Protein AF-0000000081272440 (afdb_homodimer)

Foldseek 3Di:
DPPPPPPPPDPVVVLLVVLVVVVQVLLVLLVEHEPDDDQLHKDAQASCLSVQCLQPPPQSNLLCLLVVRMDGNFPLSNLLSSVLSVSVVVCVVVVVVSVVSNVVRDPNVVSCVVSVDDQDDDDDDPVLQCLQAEVLSDPAFFQDVVHDARNVRNLLRLVQVCVLQPAAAAFEEEEEACFLVSSVQSCCVPHNYAYEYEDQDPNSQVNNCVVQPPTNYHYDNDDLLPDAAAGQEYEYAACQQQQDLVCLLSNLVSVLRRYDQQGKYKYKYKAFADPDDADDPNCCRRPNNNTGHYHPVSNVVSCPLRKDWQDKDKDLLRLLVNLVSSLVSSVVCCVVCCVPQHSSVVSSSNSVSSSSSSCSNSVRMIIMITMIHGPNHDDHNDRDDSDD/DPPPPPPPPPPVVVLLVVLVVVVQVLLVLLVEHEVDDDQLHKDAQASCLSVQCLQPPPQSNLLCLLVVGMDGNFPLSNLLSSVLSVSVVVCVVVVVVSVVSCVVRDPNVVSCVVSVDDQDDDDDDPVLQCLQAEVLSDPAFFQDVVHDARNVRNLLRLVQVCVLQPAAAAFEEEEEACFLVSSVQSCCVPHNYAYEYEDQDPNSQVNNCVVQPPTNYHYYNDDLLPDAAAGQEYEYAACVQQQDLVCLLSNLVSVLRRYDQQGKYKYKYKAFADPDDADDPNCCRRPNPNTGHYHPVSNVVSCPLRKDWQDKDKDLLRLLVNLVSSLVSSVVCCVVCCVPQHSSVVSSSNSVSSSSSSCSNSVRMIIMITMIHGPNHDDHNDRDDSDD

Solvent-accessible surface area (backbone atoms only — not comparable to full-atom values): 40472 Å² total; per-residue (Å²): 135,84,77,76,75,75,77,67,78,56,75,62,57,57,49,32,46,53,29,38,53,51,48,48,56,57,33,48,68,33,76,32,38,79,64,48,87,53,55,45,15,34,38,72,72,40,76,58,51,42,46,38,24,70,67,49,40,60,36,28,47,50,50,37,38,29,71,61,33,37,47,50,81,31,46,29,56,31,34,22,32,46,58,60,48,42,50,66,62,53,48,61,73,38,41,66,59,50,48,52,48,33,57,72,69,37,61,70,79,56,47,57,66,71,65,60,63,85,85,77,84,78,84,77,51,69,67,57,47,50,53,26,38,36,93,57,42,52,94,62,68,28,38,44,83,97,41,92,44,67,55,52,6,37,51,45,33,52,49,49,52,42,55,70,59,61,67,43,67,71,39,37,34,37,28,47,44,31,59,58,31,36,61,52,55,51,41,33,73,77,40,44,28,33,31,39,29,27,29,80,45,68,67,32,46,52,48,28,56,64,75,40,63,91,49,64,59,44,72,40,84,41,60,73,89,72,64,75,59,76,20,47,30,37,39,27,63,62,34,63,32,60,59,28,78,93,35,41,47,60,53,42,50,46,52,52,66,26,39,36,64,76,20,39,34,38,45,30,33,57,27,35,55,51,85,90,66,72,56,55,62,38,46,31,72,74,74,45,65,74,39,33,65,41,31,59,26,54,52,32,56,33,27,39,87,52,36,37,72,48,33,35,46,34,54,21,56,30,36,22,55,37,30,51,48,31,44,52,30,38,62,70,46,35,79,83,45,41,86,80,60,35,69,48,47,54,40,43,52,52,49,50,36,27,40,48,18,4,31,18,64,29,49,56,32,40,27,36,40,33,34,30,29,38,48,79,37,76,81,77,78,73,85,66,69,88,70,132,138,83,80,75,74,74,77,67,80,54,74,64,58,58,50,32,47,51,31,38,52,51,50,48,56,57,33,46,70,34,76,32,38,80,64,46,88,54,53,44,16,35,40,73,72,40,76,60,49,42,46,39,23,69,68,48,40,60,35,29,49,51,50,36,38,29,70,61,32,36,50,52,81,31,46,29,55,31,34,21,32,45,56,60,48,42,50,66,62,53,49,61,73,37,40,67,58,50,47,51,49,34,58,72,69,37,61,71,79,56,47,56,66,71,64,61,62,83,84,79,86,79,84,78,52,69,66,58,48,52,51,26,38,36,94,60,41,53,94,63,69,27,37,46,84,96,40,91,45,67,55,51,6,38,51,46,32,52,50,47,52,41,56,69,61,61,68,44,66,70,38,37,34,36,28,47,44,31,60,58,31,37,62,50,55,50,41,32,72,76,40,44,28,31,31,40,27,27,28,78,45,67,67,32,46,52,49,28,56,65,73,40,62,92,48,63,61,44,73,41,84,41,61,72,88,72,62,75,58,76,19,48,30,38,39,26,63,62,35,63,31,60,59,29,79,93,38,41,49,60,52,41,49,46,52,51,66,26,38,36,66,76,20,39,33,38,43,30,33,56,27,32,57,50,83,89,67,73,56,56,63,38,46,30,73,75,73,44,65,73,40,32,65,43,32,59,27,55,52,33,55,34,27,38,88,53,36,37,74,49,32,36,46,33,54,21,57,31,35,20,55,39,30,50,49,31,45,53,30,38,61,72,46,34,80,83,44,42,85,80,61,36,68,47,47,52,40,43,52,50,50,49,37,27,38,50,19,4,30,18,64,28,49,55,33,40,28,36,39,34,35,32,27,38,49,78,37,77,82,76,77,73,87,67,69,86,71,131

Secondary structure (DSSP, 8-state):
----------HHHHHHHHHHHHHHHHHHTTT--BT-SSTTSBEES-TTHHHHHHHHTHHHHHHHHHTTSEE-TTHHHHHHHHHHTTHHHHHHHTHHHHHHHHHHH--HHHHHHHH----------HHHHHHHS-TT---S----TT--SHHHHHHHHHHHHHHHTT--TT-EEEEET-TTSHHHHHHHHHH--EEEEEES-HHHHHHHHHHTTTSSEEEEES-GGG----EEEEEEES-GGGT-GGGHHHHHHHHHHHEEEEEEEEEEEEEESSSS----HHHHHHT-TT--PPPHHHHHHHHTTT-EEEEEEE-THHHHHHHHHHHHHHHHHHHHHHHHHHHHHHHHHHHHHHHHHHHHHTTSEEEEEEEEE-TT--S---PPPS--/----------HHHHHHHHHHHHHHHHHHTTT--BT-SSTTSBEES-TTHHHHHHHHTHHHHHHHHHTTSEE-TTHHHHHHHHHHTTHHHHHHHTHHHHHHHHHHH--HHHHHHHH----------HHHHHHHS-TT---S----TT--SHHHHHHHHHHHHHHHTT--TT-EEEEET-TTSHHHHHHHHHH--EEEEEES-HHHHHHHHHHTTTSSEEEEES-GGG----EEEEEEES-GGGT-GGGHHHHHHHHHHHEEEEEEEEEEEEEESSSS----HHHHHHT-TT--PPPHHHHHHHHTTT-EEEEEEE-THHHHHHHHHHHHHHHHHHHHHHHHHHHHHHHHHHHHHHHHHHHHHTTSEEEEEEEEE-TT--S---PPPS--

pLDDT: mean 89.46, std 15.67, range [31.3, 98.94]

Nearest PDB structures (foldseek):
  6bqc-assembly1_A-2  TM=9.493E-01  e=2.806E-44  Escherichia coli
  7qos-assembly1_A  TM=8.610E-01  e=1.434E-27  Aquifex aeolicus VF5
  7qos-assembly2_B  TM=8.621E-01  e=1.294E-27  Aquifex aeolicus VF5
  5z9o-assembly2_B  TM=8.531E-01  e=2.401E-27  Lactobacillus acidophilus NCFM
  5z9o-assembly1_A  TM=8.555E-01  e=2.661E-27  Lactobacillus acidophilus NCFM

Structure (mmCIF, N/CA/C/O backbone):
data_AF-0000000081272440-model_v1
#
loop_
_entity.id
_entity.type
_entity.pdbx_description
1 polymer 'Cyclopropane fatty acyl phospholipid synthase'
#
loop_
_atom_site.group_PDB
_atom_site.id
_atom_site.type_symbol
_atom_site.label_atom_id
_atom_site.label_alt_id
_atom_site.label_comp_id
_atom_site.label_asym_id
_atom_site.label_entity_id
_atom_site.label_seq_id
_atom_site.pdbx_PDB_ins_code
_atom_site.Cartn_x
_atom_site.Cartn_y
_atom_site.Cartn_z
_atom_site.occupancy
_atom_site.B_iso_or_equiv
_atom_site.auth_seq_id
_atom_site.auth_comp_id
_atom_site.auth_asym_id
_atom_site.auth_atom_id
_atom_site.pdbx_PDB_model_num
ATOM 1 N N . MET A 1 1 ? 32.25 51.406 54.562 1 31.31 1 MET A N 1
ATOM 2 C CA . MET A 1 1 ? 32.562 50 54.312 1 31.31 1 MET A CA 1
ATOM 3 C C . MET A 1 1 ? 31.469 49.375 53.438 1 31.31 1 MET A C 1
ATOM 5 O O . MET A 1 1 ? 30.328 49.219 53.875 1 31.31 1 MET A O 1
ATOM 9 N N . SER A 1 2 ? 31.469 49.656 52.062 1 32.75 2 SER A N 1
ATOM 10 C CA . SER A 1 2 ? 30.578 49.344 50.969 1 32.75 2 SER A CA 1
ATOM 11 C C . SER A 1 2 ? 30.469 47.844 50.719 1 32.75 2 SER A C 1
ATOM 13 O O . SER A 1 2 ? 31.469 47.188 50.469 1 32.75 2 SER A O 1
ATOM 15 N N . THR A 1 3 ? 29.641 47.125 51.5 1 35.62 3 THR A N 1
ATOM 16 C CA . THR A 1 3 ? 29.375 45.688 51.375 1 35.62 3 THR A CA 1
ATOM 17 C C . THR A 1 3 ? 28.953 45.312 49.969 1 35.62 3 THR A C 1
ATOM 19 O O . THR A 1 3 ? 27.906 45.781 49.5 1 35.62 3 THR A O 1
ATOM 22 N N . THR A 1 4 ? 29.922 45.188 49.062 1 34.41 4 THR A N 1
ATOM 23 C CA . THR A 1 4 ? 29.703 44.625 47.719 1 34.41 4 THR A CA 1
ATOM 24 C C . THR A 1 4 ? 29.016 43.281 47.781 1 34.41 4 THR A C 1
ATOM 26 O O . THR A 1 4 ? 29.594 42.281 48.25 1 34.41 4 THR A O 1
ATOM 29 N N . GLU A 1 5 ? 27.719 43.188 48.125 1 32.12 5 GLU A N 1
ATOM 30 C CA . GLU A 1 5 ? 26.969 41.938 48.031 1 32.12 5 GLU A CA 1
ATOM 31 C C . GLU A 1 5 ? 27.203 41.25 46.719 1 32.12 5 GLU A C 1
ATOM 33 O O . GLU A 1 5 ? 26.984 41.812 45.656 1 32.12 5 GLU A O 1
ATOM 38 N N . SER A 1 6 ? 28.234 40.406 46.656 1 36 6 SER A N 1
ATOM 39 C CA . SER A 1 6 ? 28.5 39.5 45.531 1 36 6 SER A CA 1
ATOM 40 C C . SER A 1 6 ? 27.219 38.812 45.062 1 36 6 SER A C 1
ATOM 42 O O . SER A 1 6 ? 26.531 38.188 45.875 1 36 6 SER A O 1
ATOM 44 N N . LEU A 1 7 ? 26.578 39.312 44.094 1 37.25 7 LEU A N 1
ATOM 45 C CA . LEU A 1 7 ? 25.484 38.688 43.375 1 37.25 7 LEU A CA 1
ATOM 46 C C . LEU A 1 7 ? 25.812 37.219 43.031 1 37.25 7 LEU A C 1
ATOM 48 O O . LEU A 1 7 ? 26.656 36.969 42.188 1 37.25 7 LEU A O 1
ATOM 52 N N . VAL A 1 8 ? 25.781 36.312 43.906 1 37.97 8 VAL A N 1
ATOM 53 C CA . VAL A 1 8 ? 25.797 34.875 43.656 1 37.97 8 VAL A CA 1
ATOM 54 C C . VAL A 1 8 ? 24.828 34.562 42.5 1 37.97 8 VAL A C 1
ATOM 56 O O . VAL A 1 8 ? 23.625 34.844 42.625 1 37.97 8 VAL A O 1
ATOM 59 N N . PRO A 1 9 ? 25.344 34.469 41.312 1 39.69 9 PRO A N 1
ATOM 60 C CA . PRO A 1 9 ? 24.391 34.062 40.281 1 39.69 9 PRO A CA 1
ATOM 61 C C . PRO A 1 9 ? 23.484 32.938 40.688 1 39.69 9 PRO A C 1
ATOM 63 O O . PRO A 1 9 ? 23.938 31.984 41.344 1 39.69 9 PRO A O 1
ATOM 66 N N . SER A 1 10 ? 22.234 33.062 40.906 1 41.53 10 SER A N 1
ATOM 67 C CA . SER A 1 10 ? 21.234 32.156 41.438 1 41.53 10 SER A CA 1
ATOM 68 C C . SER A 1 10 ? 21.297 30.812 40.688 1 41.53 10 SER A C 1
ATOM 70 O O . SER A 1 10 ? 21.75 30.766 39.531 1 41.53 10 SER A O 1
ATOM 72 N N . GLN A 1 11 ? 21.234 29.578 41.375 1 46.31 11 GLN A N 1
ATOM 73 C CA . GLN A 1 11 ? 21.094 28.188 40.969 1 46.31 11 GLN A CA 1
ATOM 74 C C . GLN A 1 11 ? 20.266 28.078 39.688 1 46.31 11 GLN A C 1
ATOM 76 O O . GLN A 1 11 ? 20.453 27.141 38.875 1 46.31 11 GLN A O 1
ATOM 81 N N . GLY A 1 12 ? 19.391 29.016 39.5 1 46.28 12 GLY A N 1
ATOM 82 C CA . GLY A 1 12 ? 18.562 29.031 38.312 1 46.28 12 GLY A CA 1
ATOM 83 C C . GLY A 1 12 ? 19.344 29.281 37.031 1 46.28 12 GLY A C 1
ATOM 84 O O . GLY A 1 12 ? 19.078 28.656 36 1 46.28 12 GLY A O 1
ATOM 85 N N . SER A 1 13 ? 20.328 30.156 37.125 1 53.97 13 SER A N 1
ATOM 86 C CA . SER A 1 13 ? 21.109 30.547 35.969 1 53.97 13 SER A CA 1
ATOM 87 C C . SER A 1 13 ? 21.969 29.391 35.438 1 53.97 13 SER A C 1
ATOM 89 O O . SER A 1 13 ? 22.062 29.172 34.25 1 53.97 13 SER A O 1
ATOM 91 N N . HIS A 1 14 ? 22.453 28.625 36.406 1 54.94 14 HIS A N 1
ATOM 92 C CA . HIS A 1 14 ? 23.312 27.516 36.031 1 54.94 14 HIS A CA 1
ATOM 93 C C . HIS A 1 14 ? 22.516 26.391 35.375 1 54.94 14 HIS A C 1
ATOM 95 O O . HIS A 1 14 ? 22.984 25.75 34.438 1 54.94 14 HIS A O 1
ATOM 101 N N . ARG A 1 15 ? 21.328 26.281 35.906 1 59.75 15 ARG A N 1
ATOM 102 C CA . ARG A 1 15 ? 20.422 25.266 35.375 1 59.75 15 ARG A CA 1
ATOM 103 C C . ARG A 1 15 ? 20 25.594 33.938 1 59.75 15 ARG A C 1
ATOM 105 O O . ARG A 1 15 ? 20 24.719 33.094 1 59.75 15 ARG A O 1
ATOM 112 N N . ASP A 1 16 ? 19.812 26.75 33.812 1 68.75 16 ASP A N 1
ATOM 113 C CA . ASP A 1 16 ? 19.406 27.203 32.5 1 68.75 16 ASP A CA 1
ATOM 114 C C . ASP A 1 16 ? 20.547 27.078 31.484 1 68.75 16 ASP A C 1
ATOM 116 O O . ASP A 1 16 ? 20.312 26.734 30.328 1 68.75 16 ASP A O 1
ATOM 120 N N . ASP A 1 17 ? 21.672 27.156 32.094 1 77.81 17 ASP A N 1
ATOM 121 C CA . ASP A 1 17 ? 22.828 27.062 31.234 1 77.81 17 ASP A CA 1
ATOM 122 C C . ASP A 1 17 ? 23.078 25.625 30.781 1 77.81 17 ASP A C 1
ATOM 124 O O . ASP A 1 17 ? 23.422 25.391 29.625 1 77.81 17 ASP A O 1
ATOM 128 N N . SER A 1 18 ? 22.844 24.766 31.672 1 82.44 18 SER A N 1
ATOM 129 C CA . SER A 1 18 ? 23.062 23.359 31.328 1 82.44 18 SER A CA 1
ATOM 130 C C . SER A 1 18 ? 22.016 22.859 30.328 1 82.44 18 SER A C 1
ATOM 132 O O . SER A 1 18 ? 22.344 22.156 29.391 1 82.44 18 SER A O 1
ATOM 134 N N . ALA A 1 19 ? 20.812 23.312 30.609 1 86.5 19 ALA A N 1
ATOM 135 C CA . ALA A 1 19 ? 19.75 22.938 29.703 1 86.5 19 ALA A CA 1
ATOM 136 C C . ALA A 1 19 ? 20 23.5 28.297 1 86.5 19 ALA A C 1
ATOM 138 O O . ALA A 1 19 ? 19.828 22.797 27.297 1 86.5 19 ALA A O 1
ATOM 139 N N . ARG A 1 20 ? 20.422 24.688 28.297 1 90.5 20 ARG A N 1
ATOM 140 C CA . ARG A 1 20 ? 20.688 25.344 27.031 1 90.5 20 ARG A CA 1
ATOM 141 C C . ARG A 1 20 ? 21.812 24.641 26.266 1 90.5 20 ARG A C 1
ATOM 143 O O . ARG A 1 20 ? 21.703 24.406 25.062 1 90.5 20 ARG A O 1
ATOM 150 N N . ARG A 1 21 ? 22.844 24.281 26.922 1 90.38 21 ARG A N 1
ATOM 151 C CA . ARG A 1 21 ? 23.969 23.594 26.281 1 90.38 21 ARG A CA 1
ATOM 152 C C . ARG A 1 21 ? 23.531 22.266 25.703 1 90.38 21 ARG A C 1
ATOM 154 O O . ARG A 1 21 ? 23.938 21.906 24.594 1 90.38 21 ARG A O 1
ATOM 161 N N . TYR A 1 22 ? 22.812 21.672 26.422 1 88.25 22 TYR A N 1
ATOM 162 C CA . TYR A 1 22 ? 22.344 20.375 25.953 1 88.25 22 TYR A CA 1
ATOM 163 C C . TYR A 1 22 ? 21.469 20.531 24.703 1 88.25 22 TYR A C 1
ATOM 165 O O . TYR A 1 22 ? 21.672 19.812 23.719 1 88.25 22 TYR A O 1
ATOM 173 N N . ILE A 1 23 ? 20.547 21.391 24.766 1 91.62 23 ILE A N 1
ATOM 174 C CA . ILE A 1 23 ? 19.641 21.609 23.641 1 91.62 23 ILE A CA 1
ATOM 175 C C . ILE A 1 23 ? 20.438 22.078 22.422 1 91.62 23 ILE A C 1
ATOM 177 O O . ILE A 1 23 ? 20.156 21.656 21.297 1 91.62 23 ILE A O 1
ATOM 181 N N . GLU A 1 24 ? 21.359 22.922 22.656 1 93.88 24 GLU A N 1
ATOM 182 C CA . GLU A 1 24 ? 22.203 23.406 21.562 1 93.88 24 GLU A CA 1
ATOM 183 C C . GLU A 1 24 ? 22.938 22.266 20.891 1 93.88 24 GLU A C 1
ATOM 185 O O . GLU A 1 24 ? 23.094 22.25 19.656 1 93.88 24 GLU A O 1
ATOM 190 N N . GLN A 1 25 ? 23.375 21.344 21.656 1 90.88 25 GLN A N 1
ATOM 191 C CA . GLN A 1 25 ? 24.062 20.172 21.094 1 90.88 25 GLN A CA 1
ATOM 192 C C . GLN A 1 25 ? 23.125 19.328 20.25 1 90.88 25 GLN A C 1
ATOM 194 O O . GLN A 1 25 ? 23.5 18.844 19.172 1 90.88 25 GLN A O 1
ATOM 199 N N . LEU A 1 26 ? 22.016 19.203 20.688 1 91.25 26 LEU A N 1
ATOM 200 C CA . LEU A 1 26 ? 21.016 18.469 19.922 1 91.25 26 LEU A CA 1
ATOM 201 C C . LEU A 1 26 ? 20.656 19.188 18.625 1 91.25 26 LEU A C 1
ATOM 203 O O . LEU A 1 26 ? 20.609 18.562 17.562 1 91.25 26 LEU A O 1
ATOM 207 N N . LEU A 1 27 ? 20.422 20.469 18.766 1 95.25 27 LEU A N 1
ATOM 208 C CA . LEU A 1 27 ? 20.047 21.266 17.609 1 95.25 27 LEU A CA 1
ATOM 209 C C . LEU A 1 27 ? 21.141 21.281 16.547 1 95.25 27 LEU A C 1
ATOM 211 O O . LEU A 1 27 ? 20.875 21.328 15.352 1 95.25 27 LEU A O 1
ATOM 215 N N . ALA A 1 28 ? 22.375 21.188 17 1 95 28 ALA A N 1
ATOM 216 C CA . ALA A 1 28 ? 23.516 21.219 16.094 1 95 28 ALA A CA 1
ATOM 217 C C . ALA A 1 28 ? 23.484 20.016 15.148 1 95 28 ALA A C 1
ATOM 219 O O . ALA A 1 28 ? 23.922 20.109 14 1 95 28 ALA A O 1
ATOM 220 N N . GLN A 1 29 ? 22.969 19 15.602 1 93.38 29 GLN A N 1
ATOM 221 C CA . GLN A 1 29 ? 22.844 17.797 14.781 1 93.38 29 GLN A CA 1
ATOM 222 C C . GLN A 1 29 ? 21.875 18 13.625 1 93.38 29 GLN A C 1
ATOM 224 O O . GLN A 1 29 ? 21.922 17.281 12.625 1 93.38 29 GLN A O 1
ATOM 229 N N . ALA A 1 30 ? 21.016 18.969 13.758 1 95.94 30 ALA A N 1
ATOM 230 C CA . ALA A 1 30 ? 20.016 19.281 12.742 1 95.94 30 ALA A CA 1
ATOM 231 C C . ALA A 1 30 ? 20.375 20.562 11.984 1 95.94 30 ALA A C 1
ATOM 233 O O . ALA A 1 30 ? 19.562 21.109 11.258 1 95.94 30 ALA A O 1
ATOM 234 N N . ASP A 1 31 ? 21.594 21.016 12.219 1 96.81 31 ASP A N 1
ATOM 235 C CA . ASP A 1 31 ? 22.062 22.266 11.609 1 96.81 31 ASP A CA 1
ATOM 236 C C . ASP A 1 31 ? 21.156 23.438 11.984 1 96.81 31 ASP A C 1
ATOM 238 O O . ASP A 1 31 ? 20.781 24.219 11.117 1 96.81 31 ASP A O 1
ATOM 242 N N . VAL A 1 32 ? 20.75 23.516 13.227 1 98 32 VAL A N 1
ATOM 243 C CA . VAL A 1 32 ? 19.969 24.609 13.789 1 98 32 VAL A CA 1
ATOM 244 C C . VAL A 1 32 ? 20.75 25.266 14.922 1 98 32 VAL A C 1
ATOM 246 O O . VAL A 1 32 ? 21.422 24.594 15.711 1 98 32 VAL A O 1
ATOM 249 N N . ARG A 1 33 ? 20.672 26.578 15.008 1 97.75 33 ARG A N 1
ATOM 250 C CA . ARG A 1 33 ? 21.375 27.312 16.047 1 97.75 33 ARG A CA 1
ATOM 251 C C . ARG A 1 33 ? 20.406 28.203 16.828 1 97.75 33 ARG A C 1
ATOM 253 O O . ARG A 1 33 ? 19.469 28.766 16.266 1 97.75 33 ARG A O 1
ATOM 260 N N . ILE A 1 34 ? 20.672 28.328 18.094 1 97.12 34 ILE A N 1
ATOM 261 C CA . ILE A 1 34 ? 20 29.344 18.906 1 97.12 34 ILE A CA 1
ATOM 262 C C . ILE A 1 34 ? 20.656 30.719 18.672 1 97.12 34 ILE A C 1
ATOM 264 O O . ILE A 1 34 ? 21.875 30.859 18.781 1 97.12 34 ILE A O 1
ATOM 268 N N . ASP A 1 35 ? 19.859 31.625 18.25 1 97.12 35 ASP A N 1
ATOM 269 C CA . ASP A 1 35 ? 20.25 33 18 1 97.12 35 ASP A CA 1
ATOM 270 C C . ASP A 1 35 ? 21.203 33.094 16.797 1 97.12 35 ASP A C 1
ATOM 272 O O . ASP A 1 35 ? 22.156 33.875 16.812 1 97.12 35 ASP A O 1
ATOM 276 N N . GLY A 1 36 ? 20.906 32.125 15.938 1 96.44 36 GLY A N 1
ATOM 277 C CA . GLY A 1 36 ? 21.578 32.219 14.648 1 96.44 36 GLY A CA 1
ATOM 278 C C . GLY A 1 36 ? 20.922 33.188 13.695 1 96.44 36 GLY A C 1
ATOM 279 O O . GLY A 1 36 ? 19.938 33.844 14.047 1 96.44 36 GLY A O 1
ATOM 280 N N . THR A 1 37 ? 21.469 33.25 12.43 1 96.88 37 THR A N 1
ATOM 281 C CA . THR A 1 37 ? 21.016 34.281 11.5 1 96.88 37 THR A CA 1
ATOM 282 C C . THR A 1 37 ? 20.266 33.625 10.328 1 96.88 37 THR A C 1
ATOM 284 O O . THR A 1 37 ? 19.688 34.344 9.508 1 96.88 37 THR A O 1
ATOM 287 N N . ARG A 1 38 ? 20.281 32.312 10.258 1 97.06 38 ARG A N 1
ATOM 288 C CA . ARG A 1 38 ? 19.594 31.641 9.156 1 97.06 38 ARG A CA 1
ATOM 289 C C . ARG A 1 38 ? 18.094 31.578 9.406 1 97.06 38 ARG A C 1
ATOM 291 O O . ARG A 1 38 ? 17.641 31.594 10.555 1 97.06 38 ARG A O 1
ATOM 298 N N . PRO A 1 39 ? 17.281 31.438 8.383 1 97.88 39 PRO A N 1
ATOM 299 C CA . PRO A 1 39 ? 15.82 31.516 8.516 1 97.88 39 PRO A CA 1
ATOM 300 C C . PRO A 1 39 ? 15.242 30.406 9.398 1 97.88 39 PRO A C 1
ATOM 302 O O . PRO A 1 39 ? 14.148 30.562 9.945 1 97.88 39 PRO A O 1
ATOM 305 N N . TRP A 1 40 ? 15.945 29.312 9.508 1 98.31 40 TRP A N 1
ATOM 306 C CA . TRP A 1 40 ? 15.438 28.203 10.305 1 98.31 40 TRP A CA 1
ATOM 307 C C . TRP A 1 40 ? 16.078 28.172 11.688 1 98.31 40 TRP A C 1
ATOM 309 O O . TRP A 1 40 ? 15.852 27.25 12.469 1 98.31 40 TRP A O 1
ATOM 319 N N . ASP A 1 41 ? 16.891 29.125 12.023 1 98.44 41 ASP A N 1
ATOM 320 C CA . ASP A 1 41 ? 17.469 29.234 13.359 1 98.44 41 ASP A CA 1
ATOM 321 C C . ASP A 1 41 ? 16.469 29.812 14.352 1 98.44 41 ASP A C 1
ATOM 323 O O . ASP A 1 41 ? 15.5 30.469 13.953 1 98.44 41 ASP A O 1
ATOM 327 N N . ILE A 1 42 ? 16.75 29.547 15.641 1 98.31 42 ILE A N 1
ATOM 328 C CA . ILE A 1 42 ? 15.844 29.938 16.719 1 98.31 42 ILE A CA 1
ATOM 329 C C . ILE A 1 42 ? 16.344 31.219 17.359 1 98.31 42 ILE A C 1
ATOM 331 O O . ILE A 1 42 ? 17.547 31.359 17.641 1 98.31 42 ILE A O 1
ATOM 335 N N . ARG A 1 43 ? 15.469 32.156 17.484 1 98.38 43 ARG A N 1
ATOM 336 C CA . ARG A 1 43 ? 15.742 33.344 18.297 1 98.38 43 ARG A CA 1
ATOM 337 C C . ARG A 1 43 ? 15.109 33.219 19.688 1 98.38 43 ARG A C 1
ATOM 339 O O . ARG A 1 43 ? 13.883 33.25 19.812 1 98.38 43 ARG A O 1
ATOM 346 N N . LEU A 1 44 ? 15.891 33.156 20.656 1 97.25 44 LEU A N 1
ATOM 347 C CA . LEU A 1 44 ? 15.438 32.906 22.031 1 97.25 44 LEU A CA 1
ATOM 348 C C . LEU A 1 44 ? 15.195 34.25 22.75 1 97.25 44 LEU A C 1
ATOM 350 O O . LEU A 1 44 ? 16.078 35.094 22.797 1 97.25 44 LEU A O 1
ATOM 354 N N . HIS A 1 45 ? 14.086 34.406 23.312 1 97.75 45 HIS A N 1
ATOM 355 C CA . HIS A 1 45 ? 13.75 35.625 24.062 1 97.75 45 HIS A CA 1
ATOM 356 C C . HIS A 1 45 ? 13.703 35.344 25.547 1 97.75 45 HIS A C 1
ATOM 358 O O . HIS A 1 45 ? 13.914 36.25 26.359 1 97.75 45 HIS A O 1
ATOM 364 N N . ASP A 1 46 ? 13.336 34.094 25.922 1 95.38 46 ASP A N 1
ATOM 365 C CA . ASP A 1 46 ? 13.289 33.656 27.312 1 95.38 46 ASP A CA 1
ATOM 366 C C . ASP A 1 46 ? 14.297 32.531 27.547 1 95.38 46 ASP A C 1
ATOM 368 O O . ASP A 1 46 ? 14.156 31.438 27 1 95.38 46 ASP A O 1
ATOM 372 N N . PRO A 1 47 ? 15.25 32.75 28.406 1 93.88 47 PRO A N 1
ATOM 373 C CA . PRO A 1 47 ? 16.297 31.766 28.625 1 93.88 47 PRO A CA 1
ATOM 374 C C . PRO A 1 47 ? 15.781 30.484 29.266 1 93.88 47 PRO A C 1
ATOM 376 O O . PRO A 1 47 ? 16.5 29.469 29.297 1 93.88 47 PRO A O 1
ATOM 379 N N . GLY A 1 48 ? 14.57 30.438 29.719 1 91.69 48 GLY A N 1
ATOM 380 C CA . GLY A 1 48 ? 14 29.266 30.359 1 91.69 48 GLY A CA 1
ATOM 381 C C . GLY A 1 48 ? 13.445 28.266 29.375 1 91.69 48 GLY A C 1
ATOM 382 O O . GLY A 1 48 ? 13.078 27.141 29.75 1 91.69 48 GLY A O 1
ATOM 383 N N . VAL A 1 49 ? 13.398 28.578 28.047 1 94.62 49 VAL A N 1
ATOM 384 C CA . VAL A 1 49 ? 12.75 27.75 27.031 1 94.62 49 VAL A CA 1
ATOM 385 C C . VAL A 1 49 ? 13.453 26.406 26.938 1 94.62 49 VAL A C 1
ATOM 387 O O . VAL A 1 49 ? 12.805 25.359 26.938 1 94.62 49 VAL A O 1
ATOM 390 N N . PRO A 1 50 ? 14.773 26.328 26.953 1 93 50 PRO A N 1
ATOM 391 C CA . PRO A 1 50 ? 15.43 25.031 26.859 1 93 50 PRO A CA 1
ATOM 392 C C . PRO A 1 50 ? 15.023 24.094 28 1 93 50 PRO A C 1
ATOM 394 O O . PRO A 1 50 ? 14.758 22.906 27.75 1 93 50 PRO A O 1
ATOM 397 N N . ALA A 1 51 ? 14.992 24.625 29.156 1 88.31 51 ALA A N 1
ATOM 398 C CA . ALA A 1 51 ? 14.57 23.812 30.297 1 88.31 51 ALA A CA 1
ATOM 399 C C . ALA A 1 51 ? 13.125 23.344 30.125 1 88.31 51 ALA A C 1
ATOM 401 O O . ALA A 1 51 ? 12.797 22.203 30.469 1 88.31 51 ALA A O 1
ATOM 402 N N . ARG A 1 52 ? 12.297 24.172 29.656 1 89.44 52 ARG A N 1
ATOM 403 C CA . ARG A 1 52 ? 10.898 23.844 29.406 1 89.44 52 ARG A CA 1
ATOM 404 C C . ARG A 1 52 ? 10.773 22.734 28.375 1 89.44 52 ARG A C 1
ATOM 406 O O . ARG A 1 52 ? 9.984 21.812 28.547 1 89.44 52 ARG A O 1
ATOM 413 N N . VAL A 1 53 ? 11.516 22.828 27.344 1 91.88 53 VAL A N 1
ATOM 414 C CA . VAL A 1 53 ? 11.5 21.844 26.281 1 91.88 53 VAL A CA 1
ATOM 415 C C . VAL A 1 53 ? 12 20.5 26.797 1 91.88 53 VAL A C 1
ATOM 417 O O . VAL A 1 53 ? 11.445 19.453 26.469 1 91.88 53 VAL A O 1
ATOM 420 N N . LEU A 1 54 ? 13.016 20.516 27.547 1 87.31 54 LEU A N 1
ATOM 421 C CA . LEU A 1 54 ? 13.539 19.281 28.125 1 87.31 54 LEU A CA 1
ATOM 422 C C . LEU A 1 54 ? 12.508 18.625 29.031 1 87.31 54 LEU A C 1
ATOM 424 O O . LEU A 1 54 ? 12.43 17.391 29.109 1 87.31 54 LEU A O 1
ATOM 428 N N . ALA A 1 55 ? 11.75 19.438 29.672 1 84.25 55 ALA A N 1
ATOM 429 C CA . ALA A 1 55 ? 10.773 18.938 30.641 1 84.25 55 ALA A CA 1
ATOM 430 C C . ALA A 1 55 ? 9.516 18.438 29.953 1 84.25 55 ALA A C 1
ATOM 432 O O . ALA A 1 55 ? 8.961 17.406 30.344 1 84.25 55 ALA A O 1
ATOM 433 N N . LEU A 1 56 ? 9.102 19.141 28.906 1 87.88 56 LEU A N 1
ATOM 434 C CA . LEU A 1 56 ? 7.758 18.891 28.391 1 87.88 56 LEU A CA 1
ATOM 435 C C . LEU A 1 56 ? 7.809 18.438 26.938 1 87.88 56 LEU A C 1
ATOM 437 O O . LEU A 1 56 ? 6.773 18.109 26.344 1 87.88 56 LEU A O 1
ATOM 441 N N . GLY A 1 57 ? 8.938 18.484 26.359 1 88.81 57 GLY A N 1
ATOM 442 C CA . GLY A 1 57 ? 9.062 18.047 24.984 1 88.81 57 GLY A CA 1
ATOM 443 C C . GLY A 1 57 ? 8.391 18.984 23.984 1 88.81 57 GLY A C 1
ATOM 444 O O . GLY A 1 57 ? 8.609 20.188 24.031 1 88.81 57 GLY A O 1
ATOM 445 N N . SER A 1 58 ? 7.621 18.391 23.125 1 91.38 58 SER A N 1
ATOM 446 C CA . SER A 1 58 ? 6.953 19.156 22.078 1 91.38 58 SER A CA 1
ATOM 447 C C . SER A 1 58 ? 5.934 20.125 22.672 1 91.38 58 SER A C 1
ATOM 449 O O . SER A 1 58 ? 5.719 21.219 22.141 1 91.38 58 SER A O 1
ATOM 451 N N . LEU A 1 59 ? 5.297 19.703 23.734 1 92.75 59 LEU A N 1
ATOM 452 C CA . LEU A 1 59 ? 4.34 20.578 24.406 1 92.75 59 LEU A CA 1
ATOM 453 C C . LEU A 1 59 ? 5.02 21.859 24.875 1 92.75 59 LEU A C 1
ATOM 455 O O . LEU A 1 59 ? 4.496 22.953 24.672 1 92.75 59 LEU A O 1
ATOM 459 N N . GLY A 1 60 ? 6.188 21.688 25.484 1 93.44 60 GLY A N 1
ATOM 460 C CA . GLY A 1 60 ? 6.941 22.844 25.953 1 93.44 60 GLY A CA 1
ATOM 461 C C . GLY A 1 60 ? 7.41 23.734 24.828 1 93.44 60 GLY A C 1
ATOM 462 O O . GLY A 1 60 ? 7.348 24.969 24.938 1 93.44 60 GLY A O 1
ATOM 463 N N . LEU A 1 61 ? 7.859 23.125 23.781 1 95.62 61 LEU A N 1
ATOM 464 C CA . LEU A 1 61 ? 8.344 23.875 22.625 1 95.62 61 LEU A CA 1
ATOM 465 C C . LEU A 1 61 ? 7.215 24.703 22 1 95.62 61 LEU A C 1
ATOM 467 O O . LEU A 1 61 ? 7.371 25.891 21.75 1 95.62 61 LEU A O 1
ATOM 471 N N . GLY A 1 62 ? 6.094 24.062 21.781 1 97.56 62 GLY A N 1
ATOM 472 C CA . GLY A 1 62 ? 4.953 24.719 21.156 1 97.56 62 GLY A CA 1
ATOM 473 C C . GLY A 1 62 ? 4.363 25.828 22.031 1 97.56 62 GLY A C 1
ATOM 474 O O . GLY A 1 62 ? 4.102 26.922 21.547 1 97.56 62 GLY A O 1
ATOM 475 N N . GLU A 1 63 ? 4.223 25.547 23.297 1 96.19 63 GLU A N 1
ATOM 476 C CA . GLU A 1 63 ? 3.641 26.547 24.203 1 96.19 63 GLU A CA 1
ATOM 477 C C . GLU A 1 63 ? 4.57 27.734 24.375 1 96.19 63 GLU A C 1
ATOM 479 O O . GLU A 1 63 ? 4.117 28.875 24.453 1 96.19 63 GLU A O 1
ATOM 484 N N . ALA A 1 64 ? 5.836 27.422 24.453 1 97.44 64 ALA A N 1
ATOM 485 C CA . ALA A 1 64 ? 6.785 28.531 24.562 1 97.44 64 ALA A CA 1
ATOM 486 C C . ALA A 1 64 ? 6.719 29.438 23.328 1 97.44 64 ALA A C 1
ATOM 488 O O . ALA A 1 64 ? 6.832 30.656 23.453 1 97.44 64 ALA A O 1
ATOM 489 N N . TYR A 1 65 ? 6.566 28.875 22.172 1 98.25 65 TYR A N 1
ATOM 490 C CA . TYR A 1 65 ? 6.395 29.672 20.953 1 98.25 65 TYR A CA 1
ATOM 491 C C . TYR A 1 65 ? 5.125 30.5 21.016 1 98.25 65 TYR A C 1
ATOM 493 O O . TYR A 1 65 ? 5.141 31.703 20.703 1 98.25 65 TYR A O 1
ATOM 501 N N . MET A 1 66 ? 4.07 29.875 21.422 1 97.81 66 MET A N 1
ATOM 502 C CA . MET A 1 66 ? 2.781 30.547 21.531 1 97.81 66 MET A CA 1
ATOM 503 C C . MET A 1 66 ? 2.869 31.75 22.469 1 97.81 66 MET A C 1
ATOM 505 O O . MET A 1 66 ? 2.225 32.781 22.25 1 97.81 66 MET A O 1
ATOM 509 N N . ASP A 1 67 ? 3.719 31.641 23.469 1 96.69 67 ASP A N 1
ATOM 510 C CA . ASP A 1 67 ? 3.863 32.656 24.5 1 96.69 67 ASP A CA 1
ATOM 511 C C . ASP A 1 67 ? 4.84 33.75 24.062 1 96.69 67 ASP A C 1
ATOM 513 O O . ASP A 1 67 ? 5.051 34.719 24.781 1 96.69 67 ASP A O 1
ATOM 517 N N . GLY A 1 68 ? 5.438 33.594 22.969 1 97.69 68 GLY A N 1
ATOM 518 C CA . GLY A 1 68 ? 6.344 34.594 22.453 1 97.69 68 GLY A CA 1
ATOM 519 C C . GLY A 1 68 ? 7.75 34.469 23.016 1 97.69 68 GLY A C 1
ATOM 520 O O . GLY A 1 68 ? 8.531 35.438 22.953 1 97.69 68 GLY A O 1
ATOM 521 N N . HIS A 1 69 ? 8.047 33.312 23.531 1 97.94 69 HIS A N 1
ATOM 522 C CA . HIS A 1 69 ? 9.328 33.156 24.219 1 97.94 69 HIS A CA 1
ATOM 523 C C . HIS A 1 69 ? 10.438 32.812 23.219 1 97.94 69 HIS A C 1
ATOM 525 O O . HIS A 1 69 ? 11.617 32.906 23.547 1 97.94 69 HIS A O 1
ATOM 531 N N . TRP A 1 70 ? 10.102 32.375 22.109 1 98.19 70 TRP A N 1
ATOM 532 C CA . TRP A 1 70 ? 11.062 32.219 21.016 1 98.19 70 TRP A CA 1
ATOM 533 C C . TRP A 1 70 ? 10.391 32.406 19.656 1 98.19 70 TRP A C 1
ATOM 535 O O . TRP A 1 70 ? 9.164 32.406 19.562 1 98.19 70 TRP A O 1
ATOM 545 N N . ASP A 1 71 ? 11.219 32.75 18.609 1 98.38 71 ASP A N 1
ATOM 546 C CA . ASP A 1 71 ? 10.75 32.938 17.234 1 98.38 71 ASP A CA 1
ATOM 547 C C . ASP A 1 71 ? 11.641 32.219 16.234 1 98.38 71 ASP A C 1
ATOM 549 O O . ASP A 1 71 ? 12.758 31.797 16.562 1 98.38 71 ASP A O 1
ATOM 553 N N . CYS A 1 72 ? 11.117 32.031 15.148 1 98.5 72 CYS A N 1
ATOM 554 C CA . CYS A 1 72 ? 11.789 31.484 13.977 1 98.5 72 CYS A CA 1
ATOM 555 C C . CYS A 1 72 ? 11.125 31.969 12.688 1 98.5 72 CYS A C 1
ATOM 557 O O . CYS A 1 72 ? 9.898 31.938 12.57 1 98.5 72 CYS A O 1
ATOM 559 N N . ALA A 1 73 ? 11.938 32.469 11.758 1 98 73 ALA A N 1
ATOM 560 C CA . ALA A 1 73 ? 11.375 33.031 10.531 1 98 73 ALA A CA 1
ATOM 561 C C . ALA A 1 73 ? 10.695 31.953 9.695 1 98 73 ALA A C 1
ATOM 563 O O . ALA A 1 73 ? 9.617 32.188 9.141 1 98 73 ALA A O 1
ATOM 564 N N . HIS A 1 74 ? 11.336 30.812 9.562 1 98.62 74 HIS A N 1
ATOM 565 C CA . HIS A 1 74 ? 10.797 29.719 8.766 1 98.62 74 HIS A CA 1
ATOM 566 C C . HIS A 1 74 ? 10.648 28.453 9.594 1 98.62 74 HIS A C 1
ATOM 568 O O . HIS A 1 74 ? 11.469 27.531 9.492 1 98.62 74 HIS A O 1
ATOM 574 N N . LEU A 1 75 ? 9.523 28.406 10.266 1 98.75 75 LEU A N 1
ATOM 575 C CA . LEU A 1 75 ? 9.219 27.266 11.125 1 98.75 75 LEU A CA 1
ATOM 576 C C . LEU A 1 75 ? 9.18 25.969 10.312 1 98.75 75 LEU A C 1
ATOM 578 O O . LEU A 1 75 ? 9.602 24.922 10.797 1 98.75 75 LEU A O 1
ATOM 582 N N . ASP A 1 76 ? 8.602 26.031 9.055 1 98.56 76 ASP A N 1
ATOM 583 C CA . ASP A 1 76 ? 8.523 24.859 8.195 1 98.56 76 ASP A CA 1
ATOM 584 C C . ASP A 1 76 ? 9.906 24.266 7.949 1 98.56 76 ASP A C 1
ATOM 586 O O . ASP A 1 76 ? 10.086 23.047 8.039 1 98.56 76 ASP A O 1
ATOM 590 N N . GLN A 1 77 ? 10.93 25.078 7.734 1 98.31 77 GLN A N 1
ATOM 591 C CA . GLN A 1 77 ? 12.297 24.625 7.508 1 98.31 77 GLN A CA 1
ATOM 592 C C . GLN A 1 77 ? 12.922 24.109 8.797 1 98.31 77 GLN A C 1
ATOM 594 O O . GLN A 1 77 ? 13.688 23.141 8.773 1 98.31 77 GLN A O 1
ATOM 599 N N . LEU A 1 78 ? 12.633 24.797 9.883 1 98.38 78 LEU A N 1
ATOM 600 C CA . LEU A 1 78 ? 13.117 24.328 11.18 1 98.38 78 LEU A CA 1
ATOM 601 C C . LEU A 1 78 ? 12.656 22.891 11.445 1 98.38 78 LEU A C 1
ATOM 603 O O . LEU A 1 78 ? 13.469 22.016 11.711 1 98.38 78 LEU A O 1
ATOM 607 N N . PHE A 1 79 ? 11.398 22.656 11.289 1 97.44 79 PHE A N 1
ATOM 608 C CA . PHE A 1 79 ? 10.844 21.359 11.625 1 97.44 79 PHE A CA 1
ATOM 609 C C . PHE A 1 79 ? 11.266 20.297 10.609 1 97.44 79 PHE A C 1
ATOM 611 O O . PHE A 1 79 ? 11.461 19.141 10.953 1 97.44 79 PHE A O 1
ATOM 618 N N . ASP A 1 80 ? 11.375 20.688 9.328 1 96.75 80 ASP A N 1
ATOM 619 C CA . ASP A 1 80 ? 11.953 19.781 8.344 1 96.75 80 ASP A CA 1
ATOM 620 C C . ASP A 1 80 ? 13.32 19.281 8.797 1 96.75 80 ASP A C 1
ATOM 622 O O . ASP A 1 80 ? 13.57 18.062 8.797 1 96.75 80 ASP A O 1
ATOM 626 N N . ARG A 1 81 ? 14.141 20.141 9.273 1 96.44 81 ARG A N 1
ATOM 627 C CA . ARG A 1 81 ? 15.5 19.812 9.68 1 96.44 81 ARG A CA 1
ATOM 628 C C . ARG A 1 81 ? 15.508 18.984 10.961 1 96.44 81 ARG A C 1
ATOM 630 O O . ARG A 1 81 ? 16.234 18 11.07 1 96.44 81 ARG A O 1
ATOM 637 N N . LEU A 1 82 ? 14.727 19.375 11.938 1 95.38 82 LEU A N 1
ATOM 638 C CA . LEU A 1 82 ? 14.664 18.656 13.211 1 95.38 82 LEU A CA 1
ATOM 639 C C . LEU A 1 82 ? 14.219 17.219 13 1 95.38 82 LEU A C 1
ATOM 641 O O . LEU A 1 82 ? 14.789 16.297 13.594 1 95.38 82 LEU A O 1
ATOM 645 N N . LEU A 1 83 ? 13.258 17.031 12.148 1 92.94 83 LEU A N 1
ATOM 646 C CA . LEU A 1 83 ? 12.68 15.703 11.953 1 92.94 83 LEU A CA 1
ATOM 647 C C . LEU A 1 83 ? 13.586 14.836 11.094 1 92.94 83 LEU A C 1
ATOM 649 O O . LEU A 1 83 ? 13.688 13.625 11.312 1 92.94 83 LEU A O 1
ATOM 653 N N . ARG A 1 84 ? 14.258 15.406 10.164 1 92.81 84 ARG A N 1
ATOM 654 C CA . ARG A 1 84 ? 15.203 14.656 9.344 1 92.81 84 ARG A CA 1
ATOM 655 C C . ARG A 1 84 ? 16.375 14.148 10.172 1 92.81 84 ARG A C 1
ATOM 657 O O . ARG A 1 84 ? 16.922 13.086 9.898 1 92.81 84 ARG A O 1
ATOM 664 N N . ALA A 1 85 ? 16.703 14.93 11.141 1 92.06 85 ALA A N 1
ATOM 665 C CA . ALA A 1 85 ? 17.844 14.578 11.977 1 92.06 85 ALA A CA 1
ATOM 666 C C . ALA A 1 85 ? 17.484 13.461 12.953 1 92.06 85 ALA A C 1
ATOM 668 O O . ALA A 1 85 ? 18.359 12.883 13.594 1 92.06 85 ALA A O 1
ATOM 669 N N . ARG A 1 86 ? 16.266 13.133 13.055 1 85.75 86 ARG A N 1
ATOM 670 C CA . ARG A 1 86 ? 15.789 12.078 13.953 1 85.75 86 ARG A CA 1
ATOM 671 C C . ARG A 1 86 ? 16.375 12.242 15.352 1 85.75 86 ARG A C 1
ATOM 673 O O . ARG A 1 86 ? 16.938 11.305 15.906 1 85.75 86 ARG A O 1
ATOM 680 N N . LEU A 1 87 ? 16.234 13.328 15.859 1 81.31 87 LEU A N 1
ATOM 681 C CA . LEU A 1 87 ? 16.812 13.672 17.156 1 81.31 87 LEU A CA 1
ATOM 682 C C . LEU A 1 87 ? 16.219 12.805 18.266 1 81.31 87 LEU A C 1
ATOM 684 O O . LEU A 1 87 ? 16.844 12.633 19.312 1 81.31 87 LEU A O 1
ATOM 688 N N . ASP A 1 88 ? 15.039 12.352 18.016 1 72.5 88 ASP A N 1
ATOM 689 C CA . ASP A 1 88 ? 14.406 11.469 19 1 72.5 88 ASP A CA 1
ATOM 690 C C . ASP A 1 88 ? 15.25 10.219 19.234 1 72.5 88 ASP A C 1
ATOM 692 O O . ASP A 1 88 ? 15.305 9.703 20.359 1 72.5 88 ASP A O 1
ATOM 696 N N . ARG A 1 89 ? 15.859 9.773 18.25 1 70.31 89 ARG A N 1
ATOM 697 C CA . ARG A 1 89 ? 16.703 8.594 18.406 1 70.31 89 ARG A CA 1
ATOM 698 C C . ARG A 1 89 ? 17.938 8.898 19.266 1 70.31 89 ARG A C 1
ATOM 700 O O . ARG A 1 89 ? 18.359 8.07 20.062 1 70.31 89 ARG A O 1
ATOM 707 N N . THR A 1 90 ? 18.344 10.047 19.109 1 69.38 90 THR A N 1
ATOM 708 C CA . THR A 1 90 ? 19.5 10.477 19.891 1 69.38 90 THR A CA 1
ATOM 709 C C . THR A 1 90 ? 19.109 10.672 21.359 1 69.38 90 THR A C 1
ATOM 711 O O . THR A 1 90 ? 19.844 10.25 22.266 1 69.38 90 THR A O 1
ATOM 714 N N . VAL A 1 91 ? 18.016 11.266 21.516 1 69.19 91 VAL A N 1
ATOM 715 C CA . VAL A 1 91 ? 17.547 11.539 22.875 1 69.19 91 VAL A CA 1
ATOM 716 C C . VAL A 1 91 ? 17.297 10.227 23.609 1 69.19 91 VAL A C 1
ATOM 718 O O . VAL A 1 91 ? 17.609 10.109 24.797 1 69.19 91 VAL A O 1
ATOM 721 N N . ARG A 1 92 ? 16.797 9.297 22.953 1 65.69 92 ARG A N 1
ATOM 722 C CA . ARG A 1 92 ? 16.562 7.988 23.562 1 65.69 92 ARG A CA 1
ATOM 723 C C . ARG A 1 92 ? 17.875 7.336 23.984 1 65.69 92 ARG A C 1
ATOM 725 O O . ARG A 1 92 ? 17.938 6.656 25 1 65.69 92 ARG A O 1
ATOM 732 N N . GLY A 1 93 ? 18.828 7.566 23.203 1 58.84 93 GLY A N 1
ATOM 733 C CA . GLY A 1 93 ? 20.141 7.035 23.516 1 58.84 93 GLY A CA 1
ATOM 734 C C . GLY A 1 93 ? 20.797 7.723 24.703 1 58.84 93 GLY A C 1
ATOM 735 O O . GLY A 1 93 ? 21.656 7.141 25.375 1 58.84 93 GLY A O 1
ATOM 736 N N . MET A 1 94 ? 20.266 8.859 24.891 1 60.5 94 MET A N 1
ATOM 737 C CA . MET A 1 94 ? 20.859 9.648 25.969 1 60.5 94 MET A CA 1
ATOM 738 C C . MET A 1 94 ? 19.906 9.734 27.172 1 60.5 94 MET A C 1
ATOM 740 O O . MET A 1 94 ? 19.922 10.727 27.906 1 60.5 94 MET A O 1
ATOM 744 N N . SER A 1 95 ? 19.031 8.75 27.281 1 63.81 95 SER A N 1
ATOM 745 C CA . SER A 1 95 ? 17.922 8.773 28.219 1 63.81 95 SER A CA 1
ATOM 746 C C . SER A 1 95 ? 18.391 9.062 29.625 1 63.81 95 SER A C 1
ATOM 748 O O . SER A 1 95 ? 17.734 9.781 30.375 1 63.81 95 SER A O 1
ATOM 750 N N . ALA A 1 96 ? 19.531 8.57 29.938 1 58.66 96 ALA A N 1
ATOM 751 C CA . ALA A 1 96 ? 20.047 8.75 31.281 1 58.66 96 ALA A CA 1
ATOM 752 C C . ALA A 1 96 ? 20.359 10.219 31.562 1 58.66 96 ALA A C 1
ATOM 754 O O . ALA A 1 96 ? 20.062 10.734 32.625 1 58.66 96 ALA A O 1
ATOM 755 N N . VAL A 1 97 ? 20.953 10.828 30.609 1 57.16 97 VAL A N 1
ATOM 756 C CA . VAL A 1 97 ? 21.297 12.234 30.75 1 57.16 97 VAL A CA 1
ATOM 757 C C . VAL A 1 97 ? 20.016 13.07 30.844 1 57.16 97 VAL A C 1
ATOM 759 O O . VAL A 1 97 ? 19.922 13.977 31.672 1 57.16 97 VAL A O 1
ATOM 762 N N . LEU A 1 98 ? 19.156 12.688 30.031 1 63.03 98 LEU A N 1
ATOM 763 C CA . LEU A 1 98 ? 17.875 13.398 30.016 1 63.03 98 LEU A CA 1
ATOM 764 C C . LEU A 1 98 ? 17.156 13.25 31.344 1 63.03 98 LEU A C 1
ATOM 766 O O . LEU A 1 98 ? 16.609 14.227 31.875 1 63.03 98 LEU A O 1
ATOM 770 N N . HIS A 1 99 ? 17.219 12.047 31.812 1 61.69 99 HIS A N 1
ATOM 771 C CA . HIS A 1 99 ? 16.594 11.781 33.094 1 61.69 99 HIS A CA 1
ATOM 772 C C . HIS A 1 99 ? 17.25 12.594 34.219 1 61.69 99 HIS A C 1
ATOM 774 O O . HIS A 1 99 ? 16.562 13.172 35.062 1 61.69 99 HIS A O 1
ATOM 780 N N . HIS A 1 100 ? 18.516 12.617 34.219 1 55.28 100 HIS A N 1
ATOM 781 C CA . HIS A 1 100 ? 19.266 13.375 35.188 1 55.28 100 HIS A CA 1
ATOM 782 C C . HIS A 1 100 ? 18.953 14.867 35.094 1 55.28 100 HIS A C 1
ATOM 784 O O . HIS A 1 100 ? 18.766 15.539 36.125 1 55.28 100 HIS A O 1
ATOM 790 N N . LEU A 1 101 ? 18.906 15.273 33.906 1 58.72 101 LEU A N 1
ATOM 791 C CA . LEU A 1 101 ? 18.625 16.688 33.688 1 58.72 101 LEU A CA 1
ATOM 792 C C . LEU A 1 101 ? 17.203 17.031 34.094 1 58.72 101 LEU A C 1
ATOM 794 O O . LEU A 1 101 ? 16.969 18.062 34.75 1 58.72 101 LEU A O 1
ATOM 798 N N . ARG A 1 102 ? 16.375 16.172 33.781 1 63.69 102 ARG A N 1
ATOM 799 C CA . ARG A 1 102 ? 14.984 16.359 34.156 1 63.69 102 ARG A CA 1
ATOM 800 C C . ARG A 1 102 ? 14.844 16.359 35.688 1 63.69 102 ARG A C 1
ATOM 802 O O . ARG A 1 102 ? 14.117 17.172 36.25 1 63.69 102 ARG A O 1
ATOM 809 N N . ALA A 1 103 ? 15.461 15.391 36.25 1 54.66 103 ALA A N 1
ATOM 810 C CA . ALA A 1 103 ? 15.414 15.273 37.688 1 54.66 103 ALA A CA 1
ATOM 811 C C . ALA A 1 103 ? 15.984 16.516 38.375 1 54.66 103 ALA A C 1
ATOM 813 O O . ALA A 1 103 ? 15.5 16.953 39.406 1 54.66 103 ALA A O 1
ATOM 814 N N . ARG A 1 104 ? 16.984 16.938 37.812 1 53.78 104 ARG A N 1
ATOM 815 C CA . ARG A 1 104 ? 17.656 18.109 38.375 1 53.78 104 ARG A CA 1
ATOM 816 C C . ARG A 1 104 ? 16.828 19.359 38.188 1 53.78 104 ARG A C 1
ATOM 818 O O . ARG A 1 104 ? 16.812 20.25 39.031 1 53.78 104 ARG A O 1
ATOM 825 N N . LEU A 1 105 ? 16.281 19.312 37.031 1 55.16 105 LEU A N 1
ATOM 826 C CA . LEU A 1 105 ? 15.594 20.531 36.625 1 55.16 105 LEU A CA 1
ATOM 827 C C . LEU A 1 105 ? 14.148 20.531 37.094 1 55.16 105 LEU A C 1
ATOM 829 O O . LEU A 1 105 ? 13.562 21.594 37.344 1 55.16 105 LEU A O 1
ATOM 833 N N . PHE A 1 106 ? 13.57 19.297 37.094 1 57.56 106 PHE A N 1
ATOM 834 C CA . PHE A 1 106 ? 12.117 19.344 37.25 1 57.56 106 PHE A CA 1
ATOM 835 C C . PHE A 1 106 ? 11.68 18.469 38.406 1 57.56 106 PHE A C 1
ATOM 837 O O . PHE A 1 106 ? 12.109 17.328 38.531 1 57.56 106 PHE A O 1
ATOM 844 N N . ASN A 1 107 ? 11.414 19.062 39.438 1 46.59 107 ASN A N 1
ATOM 845 C CA . ASN A 1 107 ? 10.469 18.375 40.312 1 46.59 107 ASN A CA 1
ATOM 846 C C . ASN A 1 107 ? 9.109 18.188 39.625 1 46.59 107 ASN A C 1
ATOM 848 O O . ASN A 1 107 ? 8.453 19.156 39.281 1 46.59 107 ASN A O 1
ATOM 852 N N . ARG A 1 108 ? 8.719 17.141 39 1 46.59 108 ARG A N 1
ATOM 853 C CA . ARG A 1 108 ? 7.629 16.766 38.125 1 46.59 108 ARG A CA 1
ATOM 854 C C . ARG A 1 108 ? 6.34 17.484 38.5 1 46.59 108 ARG A C 1
ATOM 856 O O . ARG A 1 108 ? 5.555 17.875 37.625 1 46.59 108 ARG A O 1
ATOM 863 N N . GLN A 1 109 ? 6.004 17.375 39.719 1 42.28 109 GLN A N 1
ATOM 864 C CA . GLN A 1 109 ? 4.711 17.891 40.156 1 42.28 109 GLN A CA 1
ATOM 865 C C . GLN A 1 109 ? 4.609 19.391 39.906 1 42.28 109 GLN A C 1
ATOM 867 O O . GLN A 1 109 ? 3.547 19.891 39.531 1 42.28 109 GLN A O 1
ATOM 872 N N . THR A 1 110 ? 5.621 20.109 40.062 1 45.19 110 THR A N 1
ATOM 873 C CA . THR A 1 110 ? 5.586 21.562 40.062 1 45.19 110 THR A CA 1
ATOM 874 C C . THR A 1 110 ? 5.711 22.125 38.656 1 45.19 110 THR A C 1
ATOM 876 O O . THR A 1 110 ? 5.281 23.25 38.375 1 45.19 110 THR A O 1
ATOM 879 N N . VAL A 1 111 ? 6.184 21.422 37.781 1 45.59 111 VAL A N 1
ATOM 880 C CA . VAL A 1 111 ? 6.531 21.984 36.469 1 45.59 111 VAL A CA 1
ATOM 881 C C . VAL A 1 111 ? 5.266 22.188 35.656 1 45.59 111 VAL A C 1
ATOM 883 O O . VAL A 1 111 ? 5.105 23.234 35 1 45.59 111 VAL A O 1
ATOM 886 N N . ARG A 1 112 ? 4.379 21.219 35.594 1 47.44 112 ARG A N 1
ATOM 887 C CA . ARG A 1 112 ? 3.16 21.375 34.781 1 47.44 112 ARG A CA 1
ATOM 888 C C . ARG A 1 112 ? 2.342 22.562 35.312 1 47.44 112 ARG A C 1
ATOM 890 O O . ARG A 1 112 ? 1.788 23.328 34.5 1 47.44 112 ARG A O 1
ATOM 897 N N . ARG A 1 113 ? 2.307 22.656 36.625 1 46.34 113 ARG A N 1
ATOM 898 C CA . ARG A 1 113 ? 1.548 23.734 37.25 1 46.34 113 ARG A CA 1
ATOM 899 C C . ARG A 1 113 ? 2.197 25.094 36.938 1 46.34 113 ARG A C 1
ATOM 901 O O . ARG A 1 113 ? 1.503 26.094 36.781 1 46.34 113 ARG A O 1
ATOM 908 N N . ALA A 1 114 ? 3.451 24.984 36.781 1 50.06 114 ALA A N 1
ATOM 909 C CA . ALA A 1 114 ? 4.203 26.234 36.656 1 50.06 114 ALA A CA 1
ATOM 910 C C . ALA A 1 114 ? 4.02 26.844 35.25 1 50.06 114 ALA A C 1
ATOM 912 O O . ALA A 1 114 ? 4.102 28.062 35.094 1 50.06 114 ALA A O 1
ATOM 913 N N . TRP A 1 115 ? 3.744 25.812 34.344 1 48.94 115 TRP A N 1
ATOM 914 C CA . TRP A 1 115 ? 3.621 26.344 33 1 48.94 115 TRP A CA 1
ATOM 915 C C . TRP A 1 115 ? 2.186 26.234 32.5 1 48.94 115 TRP A C 1
ATOM 917 O O . TRP A 1 115 ? 1.92 26.422 31.297 1 48.94 115 TRP A O 1
ATOM 927 N N . GLN A 1 116 ? 1.311 25.766 33.438 1 48.53 116 GLN A N 1
ATOM 928 C CA . GLN A 1 116 ? -0.057 25.531 33 1 48.53 116 GLN A CA 1
ATOM 929 C C . GLN A 1 116 ? -0.75 26.844 32.625 1 48.53 116 GLN A C 1
ATOM 931 O O . GLN A 1 116 ? -0.934 27.719 33.469 1 48.53 116 GLN A O 1
ATOM 936 N N . VAL A 1 117 ? -0.624 27.234 31.422 1 48.41 117 VAL A N 1
ATOM 937 C CA . VAL A 1 117 ? -1.522 28.281 30.938 1 48.41 117 VAL A CA 1
ATOM 938 C C . VAL A 1 117 ? -2.865 27.672 30.547 1 48.41 117 VAL A C 1
ATOM 940 O O . VAL A 1 117 ? -2.922 26.531 30.062 1 48.41 117 VAL A O 1
ATOM 943 N N . GLY A 1 118 ? -3.922 28.234 30.984 1 45.97 118 GLY A N 1
ATOM 944 C CA . GLY A 1 118 ? -5.289 27.844 30.688 1 45.97 118 GLY A CA 1
ATOM 945 C C . GLY A 1 118 ? -5.484 27.453 29.234 1 45.97 118 GLY A C 1
ATOM 946 O O . GLY A 1 118 ? -4.938 28.094 28.328 1 45.97 118 GLY A O 1
ATOM 947 N N . HIS A 1 119 ? -5.758 26.203 29 1 55.84 119 HIS A N 1
ATOM 948 C CA . HIS A 1 119 ? -6.137 25.656 27.688 1 55.84 119 HIS A CA 1
ATOM 949 C C . HIS A 1 119 ? -7.375 26.359 27.141 1 55.84 119 HIS A C 1
ATOM 951 O O . HIS A 1 119 ? -8.414 26.391 27.812 1 55.84 119 HIS A O 1
ATOM 957 N N . THR A 1 120 ? -7.176 27.219 26.094 1 58.47 120 THR A N 1
ATOM 958 C CA . THR A 1 120 ? -8.305 27.891 25.453 1 58.47 120 THR A CA 1
ATOM 959 C C . THR A 1 120 ? -8.789 27.094 24.25 1 58.47 120 THR A C 1
ATOM 961 O O . THR A 1 120 ? -7.984 26.656 23.422 1 58.47 120 THR A O 1
ATOM 964 N N . HIS A 1 121 ? -10.023 26.719 24.375 1 61.78 121 HIS A N 1
ATOM 965 C CA . HIS A 1 121 ? -10.688 26.125 23.219 1 61.78 121 HIS A CA 1
ATOM 966 C C . HIS A 1 121 ? -11.203 27.219 22.281 1 61.78 121 HIS A C 1
ATOM 968 O O . HIS A 1 121 ? -11.836 28.172 22.719 1 61.78 121 HIS A O 1
ATOM 974 N N . TYR A 1 122 ? -10.688 27.188 21 1 70.56 122 TYR A N 1
ATOM 975 C CA . TYR A 1 122 ? -11.133 28.141 20 1 70.56 122 TYR A CA 1
ATOM 976 C C . TYR A 1 122 ? -12.258 27.578 19.156 1 70.56 122 TYR A C 1
ATOM 978 O O . TYR A 1 122 ? -12.141 26.453 18.641 1 70.56 122 TYR A O 1
ATOM 986 N N . ASP A 1 123 ? -13.328 28.047 19.219 1 74.31 123 ASP A N 1
ATOM 987 C CA . ASP A 1 123 ? -14.414 27.719 18.312 1 74.31 123 ASP A CA 1
ATOM 988 C C . ASP A 1 123 ? -14.289 28.484 17 1 74.31 123 ASP A C 1
ATOM 990 O O . ASP A 1 123 ? -14.812 29.594 16.875 1 74.31 123 ASP A O 1
ATOM 994 N N . LEU A 1 124 ? -13.648 27.891 16.109 1 88 124 LEU A N 1
ATOM 995 C CA . LEU A 1 124 ? -13.406 28.562 14.852 1 88 124 LEU A CA 1
ATOM 996 C C . LEU A 1 124 ? -14.633 28.469 13.945 1 88 124 LEU A C 1
ATOM 998 O O . LEU A 1 124 ? -15.203 27.391 13.773 1 88 124 LEU A O 1
ATOM 1002 N N . GLY A 1 125 ? -15.227 29.469 13.539 1 85.31 125 GLY A N 1
ATOM 1003 C CA . GLY A 1 125 ? -16.406 29.5 12.688 1 85.31 125 GLY A CA 1
ATOM 1004 C C . GLY A 1 125 ? -16.094 29.188 11.234 1 85.31 125 GLY A C 1
ATOM 1005 O O . GLY A 1 125 ? -14.922 29.078 10.852 1 85.31 125 GLY A O 1
ATOM 1006 N N . ASN A 1 126 ? -17.094 29.031 10.453 1 89.88 126 ASN A N 1
ATOM 1007 C CA . ASN A 1 126 ? -16.984 28.719 9.031 1 89.88 126 ASN A CA 1
ATOM 1008 C 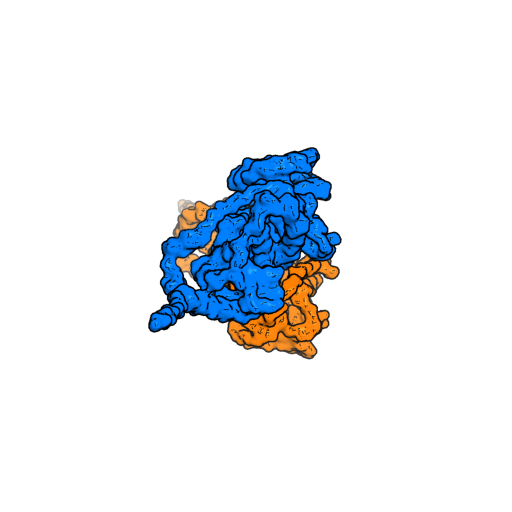C . ASN A 1 126 ? -16.203 29.812 8.289 1 89.88 126 ASN A C 1
ATOM 1010 O O . ASN A 1 126 ? -15.5 29.516 7.324 1 89.88 126 ASN A O 1
ATOM 1014 N N . ASP A 1 127 ? -16.297 31.016 8.82 1 93 127 ASP A N 1
ATOM 1015 C CA . ASP A 1 127 ? -15.641 32.125 8.164 1 93 127 ASP A CA 1
ATOM 1016 C C . ASP A 1 127 ? -14.117 31.969 8.227 1 93 127 ASP A C 1
ATOM 1018 O O . ASP A 1 127 ? -13.414 32.312 7.27 1 93 127 ASP A O 1
ATOM 1022 N N . PHE A 1 128 ? -13.68 31.484 9.352 1 95.88 128 PHE A N 1
ATOM 1023 C CA . PHE A 1 128 ? -12.25 31.266 9.523 1 95.88 128 PHE A CA 1
ATOM 1024 C C . PHE A 1 128 ? -11.734 30.25 8.508 1 95.88 128 PHE A C 1
ATOM 1026 O O . PHE A 1 128 ? -10.758 30.516 7.797 1 95.88 128 PHE A O 1
ATOM 1033 N N . TYR A 1 129 ? -12.438 29.172 8.391 1 95.62 129 TYR A N 1
ATOM 1034 C CA . TYR A 1 129 ? -12 28.109 7.492 1 95.62 129 TYR A CA 1
ATOM 1035 C C . TYR A 1 129 ? -12.188 28.516 6.035 1 95.62 129 TYR A C 1
ATOM 1037 O O . TYR A 1 129 ? -11.352 28.203 5.184 1 95.62 129 TYR A O 1
ATOM 1045 N N . ALA A 1 130 ? -13.227 29.188 5.77 1 95.81 130 ALA A N 1
ATOM 1046 C CA . ALA A 1 130 ? -13.469 29.656 4.406 1 95.81 130 ALA A CA 1
ATOM 1047 C C . ALA A 1 130 ? -12.344 30.578 3.936 1 95.81 130 ALA A C 1
ATOM 1049 O O . ALA A 1 130 ? -11.992 30.578 2.754 1 95.81 130 ALA A O 1
ATOM 1050 N N . ALA A 1 131 ? -11.773 31.359 4.879 1 97.69 131 ALA A N 1
ATOM 1051 C CA . ALA A 1 131 ? -10.703 32.312 4.543 1 97.69 131 ALA A CA 1
ATOM 1052 C C . ALA A 1 131 ? -9.391 31.562 4.312 1 97.69 131 ALA A C 1
ATOM 1054 O O . ALA A 1 131 ? -8.555 32 3.523 1 97.69 131 ALA A O 1
ATOM 1055 N N . MET A 1 132 ? -9.242 30.422 4.934 1 98.19 132 MET A N 1
ATOM 1056 C CA . MET A 1 132 ? -7.973 29.703 4.91 1 98.19 132 MET A CA 1
ATOM 1057 C C . MET A 1 132 ? -7.957 28.656 3.799 1 98.19 132 MET A C 1
ATOM 1059 O O . MET A 1 132 ? -6.938 28.469 3.135 1 98.19 132 MET A O 1
ATOM 1063 N N . LEU A 1 133 ? -9.07 28.016 3.594 1 98.25 133 LEU A N 1
ATOM 1064 C CA . LEU A 1 133 ? -9.141 26.875 2.701 1 98.25 133 LEU A CA 1
ATOM 1065 C C . LEU A 1 133 ? -9.461 27.312 1.275 1 98.25 133 LEU A C 1
ATOM 1067 O O . LEU A 1 133 ? -9.445 28.5 0.971 1 98.25 133 LEU A O 1
ATOM 1071 N N . ASP A 1 134 ? -9.578 26.344 0.334 1 98.12 134 ASP A N 1
ATOM 1072 C CA . ASP A 1 134 ? -9.961 26.641 -1.045 1 98.12 134 ASP A CA 1
ATOM 1073 C C . ASP A 1 134 ? -11.445 26.984 -1.144 1 98.12 134 ASP A C 1
ATOM 1075 O O . ASP A 1 134 ? -12.164 26.953 -0.144 1 98.12 134 ASP A O 1
ATOM 1079 N N . ALA A 1 135 ? -11.875 27.297 -2.32 1 96.75 135 ALA A N 1
ATOM 1080 C CA . ALA A 1 135 ? -13.234 27.781 -2.547 1 96.75 135 ALA A CA 1
ATOM 1081 C C . ALA A 1 135 ? -14.266 26.734 -2.176 1 96.75 135 ALA A C 1
ATOM 1083 O O . ALA A 1 135 ? -15.422 27.047 -1.881 1 96.75 135 ALA A O 1
ATOM 1084 N N . ARG A 1 136 ? -13.859 25.516 -2.094 1 95.81 136 ARG A N 1
ATOM 1085 C CA . ARG A 1 136 ? -14.773 24.406 -1.793 1 95.81 136 ARG A CA 1
ATOM 1086 C C . ARG A 1 136 ? -14.703 24.031 -0.32 1 95.81 136 ARG A C 1
ATOM 1088 O O . ARG A 1 136 ? -15.406 23.125 0.125 1 95.81 136 ARG A O 1
ATOM 1095 N N . MET A 1 137 ? -13.812 24.641 0.441 1 96 137 MET A N 1
ATOM 1096 C CA . MET A 1 137 ? -13.602 24.406 1.865 1 96 137 MET A CA 1
ATOM 1097 C C . MET A 1 137 ? -13.188 22.953 2.115 1 96 137 MET A C 1
ATOM 1099 O O . MET A 1 137 ? -13.781 22.281 2.959 1 96 137 MET A O 1
ATOM 1103 N N . THR A 1 138 ? -12.242 22.531 1.356 1 97.25 138 THR A N 1
ATOM 1104 C CA . THR A 1 138 ? -11.68 21.188 1.519 1 97.25 138 THR A CA 1
ATOM 1105 C C . THR A 1 138 ? -10.555 21.188 2.549 1 97.25 138 THR A C 1
ATOM 1107 O O . THR A 1 138 ? -9.508 21.812 2.334 1 97.25 138 THR A O 1
ATOM 1110 N N . TYR A 1 139 ? -10.758 20.562 3.693 1 96.81 139 TYR A N 1
ATOM 1111 C CA . TYR A 1 139 ? -9.773 20.562 4.77 1 96.81 139 TYR A CA 1
ATOM 1112 C C . TYR A 1 139 ? -8.961 19.281 4.773 1 96.81 139 TYR A C 1
ATOM 1114 O O . TYR A 1 139 ? -8.844 18.609 5.805 1 96.81 139 TYR A O 1
ATOM 1122 N N . THR A 1 140 ? -8.5 18.844 3.578 1 98 140 THR A N 1
ATOM 1123 C CA . THR A 1 140 ? -7.555 17.766 3.299 1 98 140 THR A CA 1
ATOM 1124 C C . THR A 1 140 ? -6.578 18.172 2.201 1 98 140 THR A C 1
ATOM 1126 O O . THR A 1 140 ? -6.715 19.25 1.603 1 98 140 THR A O 1
ATOM 1129 N N . CYS A 1 141 ? -5.641 17.375 1.931 1 98.5 141 CYS A N 1
ATOM 1130 C CA . CYS A 1 141 ? -4.551 17.656 1.006 1 98.5 141 CYS A CA 1
ATOM 1131 C C . CYS A 1 141 ? -5.059 17.75 -0.427 1 98.5 141 CYS A C 1
ATOM 1133 O O . CYS A 1 141 ? -5.914 16.969 -0.842 1 98.5 141 CYS A O 1
ATOM 1135 N N . GLY A 1 142 ? -4.555 18.797 -1.168 1 98.69 142 GLY A N 1
ATOM 1136 C CA . GLY A 1 142 ? -4.75 18.828 -2.609 1 98.69 142 GLY A CA 1
ATOM 1137 C C . GLY A 1 142 ? -3.74 17.984 -3.365 1 98.69 142 GLY A C 1
ATOM 1138 O O . GLY A 1 142 ? -2.721 17.578 -2.805 1 98.69 142 GLY A O 1
ATOM 1139 N N . PHE A 1 143 ? -4.047 17.641 -4.609 1 98.5 143 PHE A N 1
ATOM 1140 C CA . PHE A 1 143 ? -3.115 16.969 -5.512 1 98.5 143 PHE A CA 1
ATOM 1141 C C . PHE A 1 143 ? -2.494 17.969 -6.477 1 98.5 143 PHE A C 1
ATOM 1143 O O . PHE A 1 143 ? -3.162 18.453 -7.398 1 98.5 143 PHE A O 1
ATOM 1150 N N . TRP A 1 144 ? -1.239 18.219 -6.391 1 97.69 144 TRP A N 1
ATOM 1151 C CA . TRP A 1 144 ? -0.639 19.422 -6.949 1 97.69 144 TRP A CA 1
ATOM 1152 C C . TRP A 1 144 ? -0.001 19.141 -8.305 1 97.69 144 TRP A C 1
ATOM 1154 O O . TRP A 1 144 ? 0.495 20.047 -8.969 1 97.69 144 TRP A O 1
ATOM 1164 N N . GLU A 1 145 ? 0.053 17.906 -8.758 1 96.38 145 GLU A N 1
ATOM 1165 C CA . GLU A 1 145 ? 0.641 17.625 -10.062 1 96.38 145 GLU A CA 1
ATOM 1166 C C . GLU A 1 145 ? -0.01 18.453 -11.156 1 96.38 145 GLU A C 1
ATOM 1168 O O . GLU A 1 145 ? -1.212 18.344 -11.406 1 96.38 145 GLU A O 1
ATOM 1173 N N . GLY A 1 146 ? 0.794 19.312 -11.734 1 95.12 146 GLY A N 1
ATOM 1174 C CA . GLY A 1 146 ? 0.319 20.156 -12.828 1 95.12 146 GLY A CA 1
ATOM 1175 C C . GLY A 1 146 ? -0.513 21.328 -12.359 1 95.12 146 GLY A C 1
ATOM 1176 O O . GLY A 1 146 ? -1.192 21.969 -13.156 1 95.12 146 GLY A O 1
ATOM 1177 N N . CYS A 1 147 ? -0.501 21.594 -11.055 1 97 147 CYS A N 1
ATOM 1178 C CA . CYS A 1 147 ? -1.33 22.672 -10.516 1 97 147 CYS A CA 1
ATOM 1179 C C . CYS A 1 147 ? -0.469 23.781 -9.93 1 97 147 CYS A C 1
ATOM 1181 O O . CYS A 1 147 ? 0.602 23.531 -9.383 1 97 147 CYS A O 1
ATOM 1183 N N . GLY A 1 148 ? -1.063 25.031 -10.07 1 97.25 148 GLY A N 1
ATOM 1184 C CA . GLY A 1 148 ? -0.322 26.172 -9.562 1 97.25 148 GLY A CA 1
ATOM 1185 C C . GLY A 1 148 ? -0.988 26.828 -8.367 1 97.25 148 GLY A C 1
ATOM 1186 O O . GLY A 1 148 ? -0.371 27.641 -7.672 1 97.25 148 GLY A O 1
ATOM 1187 N N . THR A 1 149 ? -2.242 26.484 -8.133 1 98.5 149 THR A N 1
ATOM 1188 C CA . THR A 1 149 ? -2.973 27.109 -7.031 1 98.5 149 THR A CA 1
ATOM 1189 C C . THR A 1 149 ? -3.646 26.047 -6.164 1 98.5 149 THR A C 1
ATOM 1191 O O . THR A 1 149 ? -3.812 24.906 -6.586 1 98.5 149 THR A O 1
ATOM 1194 N N . LEU A 1 150 ? -4.004 26.453 -4.965 1 98.75 150 LEU A N 1
ATOM 1195 C CA . LEU A 1 150 ? -4.703 25.562 -4.039 1 98.75 150 LEU A CA 1
ATOM 1196 C C . LEU A 1 150 ? -6.031 25.094 -4.629 1 98.75 150 LEU A C 1
ATOM 1198 O O . LEU A 1 150 ? -6.371 23.922 -4.543 1 98.75 150 LEU A O 1
ATOM 1202 N N . ASP A 1 151 ? -6.762 26.031 -5.25 1 98.75 151 ASP A N 1
ATOM 1203 C CA . ASP A 1 151 ? -8.062 25.688 -5.832 1 98.75 151 ASP A CA 1
ATOM 1204 C C . ASP A 1 151 ? -7.91 24.641 -6.922 1 98.75 151 ASP A C 1
ATOM 1206 O O . ASP A 1 151 ? -8.703 23.688 -6.992 1 98.75 151 ASP A O 1
ATOM 1210 N N . GLU A 1 152 ? -6.883 24.781 -7.762 1 98.5 152 GLU A N 1
ATOM 1211 C CA . GLU A 1 152 ? -6.621 23.797 -8.812 1 98.5 152 GLU A CA 1
ATOM 1212 C C . GLU A 1 152 ? -6.242 22.438 -8.227 1 98.5 152 GLU A C 1
ATOM 1214 O O . GLU A 1 152 ? -6.723 21.406 -8.688 1 98.5 152 GLU A O 1
ATOM 1219 N N . ALA A 1 153 ? -5.402 22.438 -7.242 1 98.69 153 ALA A N 1
ATOM 1220 C CA . ALA A 1 153 ? -4.918 21.203 -6.629 1 98.69 153 ALA A CA 1
ATOM 1221 C C . ALA A 1 153 ? -6.051 20.438 -5.949 1 98.69 153 ALA A C 1
ATOM 1223 O O . ALA A 1 153 ? -6.105 19.203 -6 1 98.69 153 ALA A O 1
ATOM 1224 N N . GLN A 1 154 ? -6.918 21.219 -5.312 1 98.75 154 GLN A N 1
ATOM 1225 C CA . GLN A 1 154 ? -8.055 20.578 -4.645 1 98.75 154 GLN A CA 1
ATOM 1226 C C . GLN A 1 154 ? -9.023 19.984 -5.66 1 98.75 154 GLN A C 1
ATOM 1228 O O . GLN A 1 154 ? -9.492 18.859 -5.488 1 98.75 154 GLN A O 1
ATOM 1233 N N . ALA A 1 155 ? -9.305 20.719 -6.688 1 98.5 155 ALA A N 1
ATOM 1234 C CA . ALA A 1 155 ? -10.172 20.188 -7.742 1 98.5 155 ALA A CA 1
ATOM 1235 C C . ALA A 1 155 ? -9.57 18.938 -8.375 1 98.5 155 ALA A C 1
ATOM 1237 O O . ALA A 1 155 ? -10.289 17.984 -8.656 1 98.5 155 ALA A O 1
ATOM 1238 N N . HIS A 1 156 ? -8.281 18.984 -8.602 1 98.56 156 HIS A N 1
ATOM 1239 C CA . HIS A 1 156 ? -7.582 17.844 -9.172 1 98.56 156 HIS A CA 1
ATOM 1240 C C . HIS A 1 156 ? -7.691 16.625 -8.266 1 98.56 156 HIS A C 1
ATOM 1242 O O . HIS A 1 156 ? -7.957 15.516 -8.734 1 98.56 156 HIS A O 1
ATOM 1248 N N . LYS A 1 157 ? -7.492 16.828 -7.008 1 98.56 157 LYS A N 1
ATOM 1249 C CA . LYS A 1 157 ? -7.602 15.727 -6.059 1 98.56 157 LYS A CA 1
ATOM 1250 C C . LYS A 1 157 ? -9.016 15.148 -6.039 1 98.56 157 LYS A C 1
ATOM 1252 O O . LYS A 1 157 ? -9.195 13.93 -6.035 1 98.56 157 LYS A O 1
ATOM 1257 N N . LEU A 1 158 ? -10.008 16.016 -5.996 1 98.69 158 LEU A N 1
ATOM 1258 C CA . LEU A 1 158 ? -11.383 15.531 -5.973 1 98.69 158 LEU A CA 1
ATOM 1259 C C . LEU A 1 158 ? -11.711 14.766 -7.246 1 98.69 158 LEU A C 1
ATOM 1261 O O . LEU A 1 158 ? -12.359 13.711 -7.195 1 98.69 158 LEU A O 1
ATOM 1265 N N . ASP A 1 159 ? -11.266 15.273 -8.352 1 98.62 159 ASP A N 1
ATOM 1266 C CA . ASP A 1 159 ? -11.461 14.578 -9.617 1 98.62 159 ASP A CA 1
ATOM 1267 C C . ASP A 1 159 ? -10.773 13.219 -9.617 1 98.62 159 ASP A C 1
ATOM 1269 O O . ASP A 1 159 ? -11.344 12.227 -10.062 1 98.62 159 ASP A O 1
ATOM 1273 N N . LEU A 1 160 ? -9.57 13.219 -9.156 1 98.38 160 LEU A N 1
ATOM 1274 C CA . LEU A 1 160 ? -8.797 11.984 -9.086 1 98.38 160 LEU A CA 1
ATOM 1275 C C . LEU A 1 160 ? -9.516 10.938 -8.242 1 98.38 160 LEU A C 1
ATOM 1277 O O . LEU A 1 160 ? -9.578 9.766 -8.617 1 98.38 160 LEU A O 1
ATOM 1281 N N . VAL A 1 161 ? -10.039 11.375 -7.117 1 98.75 161 VAL A N 1
ATOM 1282 C CA . VAL A 1 161 ? -10.797 10.484 -6.242 1 98.75 161 VAL A CA 1
ATOM 1283 C C . VAL A 1 161 ? -11.984 9.898 -7 1 98.75 161 VAL A C 1
ATOM 1285 O O . VAL A 1 161 ? -12.219 8.688 -6.953 1 98.75 161 VAL A O 1
ATOM 1288 N N . CYS A 1 162 ? -12.703 10.75 -7.727 1 98.81 162 CYS A N 1
ATOM 1289 C CA . CYS A 1 162 ? -13.859 10.297 -8.5 1 98.81 162 CYS A CA 1
ATOM 1290 C C . CYS A 1 162 ? -13.445 9.289 -9.555 1 98.81 162 CYS A C 1
ATOM 1292 O O . CYS A 1 162 ? -14.109 8.266 -9.742 1 98.81 162 CYS A O 1
ATOM 1294 N N . ARG A 1 163 ? -12.375 9.508 -10.211 1 98.31 163 ARG A N 1
ATOM 1295 C CA . ARG A 1 163 ? -11.898 8.617 -11.258 1 98.31 163 ARG A CA 1
ATOM 1296 C C . ARG A 1 163 ? -11.398 7.301 -10.672 1 98.31 163 ARG A C 1
ATOM 1298 O O . ARG A 1 163 ? -11.648 6.23 -11.234 1 98.31 163 ARG A O 1
ATOM 1305 N N . LYS A 1 164 ? -10.695 7.379 -9.555 1 98.38 164 LYS A N 1
ATOM 1306 C CA . LYS A 1 164 ? -10.227 6.164 -8.898 1 98.38 164 LYS A CA 1
ATOM 1307 C C . LYS A 1 164 ? -11.391 5.27 -8.492 1 98.38 164 LYS A C 1
ATOM 1309 O O . LYS A 1 164 ? -11.273 4.039 -8.523 1 98.38 164 LYS A O 1
ATOM 1314 N N . LEU A 1 165 ? -12.492 5.902 -8.18 1 98.62 165 LEU A N 1
ATOM 1315 C CA . LEU A 1 165 ? -13.672 5.152 -7.754 1 98.62 165 LEU A CA 1
ATOM 1316 C C . LEU A 1 165 ? -14.516 4.754 -8.953 1 98.62 165 LEU A C 1
ATOM 1318 O O . LEU A 1 165 ? -15.516 4.039 -8.805 1 98.62 165 LEU A O 1
ATOM 1322 N N . GLY A 1 166 ? -14.203 5.219 -10.125 1 97.81 166 GLY A N 1
ATOM 1323 C CA . GLY A 1 166 ? -14.977 4.914 -11.32 1 97.81 166 GLY A CA 1
ATOM 1324 C C . GLY A 1 166 ? -16.406 5.41 -11.25 1 97.81 166 GLY A C 1
ATOM 1325 O O . GLY A 1 166 ? -17.344 4.691 -11.625 1 97.81 166 GLY A O 1
ATOM 1326 N N . LEU A 1 167 ? -16.594 6.586 -10.742 1 98.62 167 LEU A N 1
ATOM 1327 C CA . LEU A 1 167 ? -17.938 7.086 -10.539 1 98.62 167 LEU A CA 1
ATOM 1328 C C . LEU A 1 167 ? -18.672 7.246 -11.875 1 98.62 167 LEU A C 1
ATOM 1330 O O . LEU A 1 167 ? -18.078 7.695 -12.859 1 98.62 167 LEU A O 1
ATOM 1334 N N . GLN A 1 168 ? -19.875 6.828 -11.867 1 98.56 168 GLN A N 1
ATOM 1335 C CA . GLN A 1 168 ? -20.797 6.969 -12.984 1 98.56 168 GLN A CA 1
ATOM 1336 C C . GLN A 1 168 ? -22.141 7.543 -12.516 1 98.56 168 GLN A C 1
ATOM 1338 O O . GLN A 1 168 ? -22.516 7.383 -11.352 1 98.56 168 GLN A O 1
ATOM 1343 N N . PRO A 1 169 ? -22.812 8.195 -13.469 1 98.69 169 PRO A N 1
ATOM 1344 C CA . PRO A 1 169 ? -24.094 8.789 -13.07 1 98.69 169 PRO A CA 1
ATOM 1345 C C . PRO A 1 169 ? -25.047 7.781 -12.445 1 98.69 169 PRO A C 1
ATOM 1347 O O . PRO A 1 169 ? -25.141 6.641 -12.914 1 98.69 169 PRO A O 1
ATOM 1350 N N . GLY A 1 170 ? -25.656 8.195 -11.391 1 98.56 170 GLY A N 1
ATOM 1351 C CA . GLY A 1 170 ? -26.688 7.371 -10.766 1 98.56 170 GLY A CA 1
ATOM 1352 C C . GLY A 1 170 ? -26.156 6.531 -9.617 1 98.56 170 GLY A C 1
ATOM 1353 O O . GLY A 1 170 ? -26.922 6.02 -8.805 1 98.56 170 GLY A O 1
ATOM 1354 N N . MET A 1 171 ? -24.859 6.375 -9.445 1 98.81 171 MET A N 1
ATOM 1355 C CA . MET A 1 171 ? -24.281 5.582 -8.367 1 98.81 171 MET A CA 1
ATOM 1356 C C . MET A 1 171 ? -24.578 6.211 -7.012 1 98.81 171 MET A C 1
ATOM 1358 O O . MET A 1 171 ? -24.656 7.434 -6.891 1 98.81 171 MET A O 1
ATOM 1362 N N . ARG A 1 172 ? -24.766 5.398 -6.043 1 98.88 172 ARG A N 1
ATOM 1363 C CA . ARG A 1 172 ? -24.891 5.828 -4.656 1 98.88 172 ARG A CA 1
ATOM 1364 C C . ARG A 1 172 ? -23.547 5.809 -3.939 1 98.88 172 ARG A C 1
ATOM 1366 O O . ARG A 1 172 ? -22.891 4.766 -3.869 1 98.88 172 ARG A O 1
ATOM 1373 N N . VAL A 1 173 ? -23.188 6.973 -3.391 1 98.88 173 VAL A N 1
ATOM 1374 C CA . VAL A 1 173 ? -21.875 7.125 -2.779 1 98.88 173 VAL A CA 1
ATOM 1375 C C . VAL A 1 173 ? -22.031 7.516 -1.312 1 98.88 173 VAL A C 1
ATOM 1377 O O . VAL A 1 173 ? -22.797 8.43 -0.982 1 98.88 173 VAL A O 1
ATOM 1380 N N . LEU A 1 174 ? -21.344 6.812 -0.416 1 98.88 174 LEU A N 1
ATOM 1381 C CA . LEU A 1 174 ? -21.281 7.148 1.002 1 98.88 174 LEU A CA 1
ATOM 1382 C C . LEU A 1 174 ? -19.984 7.887 1.333 1 98.88 174 LEU A C 1
ATOM 1384 O O . LEU A 1 174 ? -18.891 7.406 1.012 1 98.88 174 LEU A O 1
ATOM 1388 N N . ASP A 1 175 ? -20.109 9.047 1.896 1 98.81 175 ASP A N 1
ATOM 1389 C CA . ASP A 1 175 ? -18.984 9.836 2.363 1 98.81 175 ASP A CA 1
ATOM 1390 C C . ASP A 1 175 ? -18.891 9.812 3.887 1 98.81 175 ASP A C 1
ATOM 1392 O O . ASP A 1 175 ? -19.609 10.547 4.566 1 98.81 175 ASP A O 1
ATOM 1396 N N . ILE A 1 176 ? -17.953 8.984 4.41 1 98.31 176 ILE A N 1
ATOM 1397 C CA . ILE A 1 176 ? -17.797 8.859 5.855 1 98.31 176 ILE A CA 1
ATOM 1398 C C . ILE A 1 176 ? -16.891 9.961 6.375 1 98.31 176 ILE A C 1
ATOM 1400 O O . ILE A 1 176 ? -15.68 9.953 6.121 1 98.31 176 ILE A O 1
ATOM 1404 N N . GLY A 1 177 ? -17.391 10.828 7.18 1 97.19 177 GLY A N 1
ATOM 1405 C CA . GLY A 1 177 ? -16.688 12.047 7.539 1 97.19 177 GLY A CA 1
ATOM 1406 C C . GLY A 1 177 ? -16.688 13.086 6.43 1 97.19 177 GLY A C 1
ATOM 1407 O O . GLY A 1 177 ? -15.633 13.492 5.949 1 97.19 177 GLY A O 1
ATOM 1408 N N . CYS A 1 178 ? -17.922 13.648 6.188 1 97.38 178 CYS A N 1
ATOM 1409 C CA . CYS A 1 178 ? -18.094 14.375 4.934 1 97.38 178 CYS A CA 1
ATOM 1410 C C . CYS A 1 178 ? -17.656 15.828 5.086 1 97.38 178 CYS A C 1
ATOM 1412 O O . CYS A 1 178 ? -17.594 16.562 4.102 1 97.38 178 CYS A O 1
ATOM 1414 N N . GLY A 1 179 ? -17.359 16.281 6.293 1 94.75 179 GLY A N 1
ATOM 1415 C CA . GLY A 1 179 ? -16.969 17.672 6.488 1 94.75 179 GLY A CA 1
ATOM 1416 C C . GLY A 1 179 ? -17.953 18.672 5.93 1 94.75 179 GLY A C 1
ATOM 1417 O O . GLY A 1 179 ? -19.156 18.562 6.195 1 94.75 179 GLY A O 1
ATOM 1418 N N . TRP A 1 180 ? -17.469 19.641 5.188 1 95.69 180 TRP A N 1
ATOM 1419 C CA . TRP A 1 180 ? -18.328 20.688 4.629 1 95.69 180 TRP A CA 1
ATOM 1420 C C . TRP A 1 180 ? -18.906 20.25 3.291 1 95.69 180 TRP A C 1
ATOM 1422 O O . TRP A 1 180 ? -19.453 21.062 2.541 1 95.69 180 TRP A O 1
ATOM 1432 N N . GLY A 1 181 ? -18.719 18.969 2.945 1 97.31 181 GLY A N 1
ATOM 1433 C CA . GLY A 1 181 ? -19.406 18.391 1.799 1 97.31 181 GLY A CA 1
ATOM 1434 C C . GLY A 1 181 ? -18.719 18.688 0.481 1 97.31 181 GLY A C 1
ATOM 1435 O O . GLY A 1 181 ? -19.328 18.578 -0.584 1 97.31 181 GLY A O 1
ATOM 1436 N N . SER A 1 182 ? -17.438 19.062 0.522 1 97.69 182 SER A N 1
ATOM 1437 C CA . SER A 1 182 ? -16.719 19.469 -0.684 1 97.69 182 SER A CA 1
ATOM 1438 C C . SER A 1 182 ? -16.703 18.344 -1.711 1 97.69 182 SER A C 1
ATOM 1440 O O . SER A 1 182 ? -16.969 18.562 -2.895 1 97.69 182 SER A O 1
ATOM 1442 N N . PHE A 1 183 ? -16.422 17.125 -1.27 1 98.62 183 PHE A N 1
ATOM 1443 C CA . PHE A 1 183 ? -16.391 16 -2.189 1 98.62 183 PHE A CA 1
ATOM 1444 C C . PHE A 1 183 ? -17.766 15.742 -2.785 1 98.62 183 PHE A C 1
ATOM 1446 O O . PHE A 1 183 ? -17.906 15.57 -3.998 1 98.62 183 PHE A O 1
ATOM 1453 N N . MET A 1 184 ? -18.781 15.68 -1.961 1 98.75 184 MET A N 1
ATOM 1454 C CA . MET A 1 184 ? -20.125 15.336 -2.404 1 98.75 184 MET A CA 1
ATOM 1455 C C . MET A 1 184 ? -20.625 16.344 -3.441 1 98.75 184 MET A C 1
ATOM 1457 O O . MET A 1 184 ? -21.172 15.945 -4.473 1 98.75 184 MET A O 1
ATOM 1461 N N . ARG A 1 185 ? -20.422 17.609 -3.139 1 98.25 185 ARG A N 1
ATOM 1462 C CA . ARG A 1 185 ? -20.859 18.641 -4.078 1 98.25 185 ARG A CA 1
ATOM 1463 C C . ARG A 1 185 ? -20.156 18.484 -5.422 1 98.25 185 ARG A C 1
ATOM 1465 O O . ARG A 1 185 ? -20.797 18.562 -6.477 1 98.25 185 ARG A O 1
ATOM 1472 N N . PHE A 1 186 ? -18.844 18.25 -5.379 1 98.56 186 PHE A N 1
ATOM 1473 C CA . PHE A 1 186 ? -18.047 18.062 -6.59 1 98.56 186 PHE A CA 1
ATOM 1474 C C . PHE A 1 186 ? -18.516 16.859 -7.375 1 98.56 186 PHE A C 1
ATOM 1476 O O . PHE A 1 186 ? -18.766 16.938 -8.578 1 98.56 186 PHE A O 1
ATOM 1483 N N . ALA A 1 187 ? -18.688 15.742 -6.723 1 98.81 187 ALA A N 1
ATOM 1484 C CA . ALA A 1 187 ? -19.047 14.469 -7.352 1 98.81 187 ALA A CA 1
ATOM 1485 C C . ALA A 1 187 ? -20.469 14.516 -7.918 1 98.81 187 ALA A C 1
ATOM 1487 O O . ALA A 1 187 ? -20.703 14.023 -9.023 1 98.81 187 ALA A O 1
ATOM 1488 N N . ALA A 1 188 ? -21.391 15.062 -7.156 1 98.69 188 ALA A N 1
ATOM 1489 C CA . ALA A 1 188 ? -22.766 15.164 -7.621 1 98.69 188 ALA A CA 1
ATOM 1490 C C . ALA A 1 188 ? -22.859 16.031 -8.867 1 98.69 188 ALA A C 1
ATOM 1492 O O . ALA A 1 188 ? -23.531 15.664 -9.836 1 98.69 188 ALA A O 1
ATOM 1493 N N . LYS A 1 189 ? -22.188 17.156 -8.875 1 98.06 189 LYS A N 1
ATOM 1494 C CA . LYS A 1 189 ? -22.281 18.109 -9.977 1 98.06 189 LYS A CA 1
ATOM 1495 C C . LYS A 1 189 ? -21.578 17.594 -11.219 1 98.06 189 LYS A C 1
ATOM 1497 O O . LYS A 1 189 ? -22.094 17.703 -12.336 1 98.06 189 LYS A O 1
ATOM 1502 N N . ARG A 1 190 ? -20.453 16.969 -11.055 1 98.12 190 ARG A N 1
ATOM 1503 C CA . ARG A 1 190 ? -19.594 16.672 -12.203 1 98.12 190 ARG A CA 1
ATOM 1504 C C . ARG A 1 190 ? -19.828 15.234 -12.688 1 98.12 190 ARG A C 1
ATOM 1506 O O . ARG A 1 190 ? -19.641 14.938 -13.867 1 98.12 190 ARG A O 1
ATOM 1513 N N . TYR A 1 191 ? -20.25 14.344 -11.758 1 98.62 191 TYR A N 1
ATOM 1514 C CA . TYR A 1 191 ? -20.312 12.93 -12.133 1 98.62 191 TYR A CA 1
ATOM 1515 C C . TYR A 1 191 ? -21.75 12.414 -12.016 1 98.62 191 TYR A C 1
ATOM 1517 O O . TYR A 1 191 ? -22.031 11.266 -12.359 1 98.62 191 TYR A O 1
ATOM 1525 N N . GLY A 1 192 ? -22.672 13.172 -11.492 1 98.5 192 GLY A N 1
ATOM 1526 C CA . GLY A 1 192 ? -24.078 12.828 -11.477 1 98.5 192 GLY A CA 1
ATOM 1527 C C . GLY A 1 192 ? -24.422 11.727 -10.492 1 98.5 192 GLY A C 1
ATOM 1528 O O . GLY A 1 192 ? -25.312 10.922 -10.734 1 98.5 192 GLY A O 1
ATOM 1529 N N . VAL A 1 193 ? -23.688 11.688 -9.359 1 98.81 193 VAL A N 1
ATOM 1530 C CA . VAL A 1 193 ? -23.922 10.625 -8.375 1 98.81 193 VAL A CA 1
ATOM 1531 C C . VAL A 1 193 ? -24.828 11.141 -7.266 1 98.81 193 VAL A C 1
ATOM 1533 O O . VAL A 1 193 ? -25.062 12.344 -7.156 1 98.81 193 VAL A O 1
ATOM 1536 N N . GLN A 1 194 ? -25.375 10.203 -6.52 1 98.75 194 GLN A N 1
ATOM 1537 C CA . GLN A 1 194 ? -26.125 10.492 -5.301 1 98.75 194 GLN A CA 1
ATOM 1538 C C . GLN A 1 194 ? -25.266 10.234 -4.059 1 98.75 194 GLN A C 1
ATOM 1540 O O . GLN A 1 194 ? -24.734 9.141 -3.879 1 98.75 194 GLN A O 1
ATOM 1545 N N . CYS A 1 195 ? -25.219 11.242 -3.215 1 98.69 195 CYS A N 1
ATOM 1546 C CA . CYS A 1 195 ? -24.297 11.125 -2.094 1 98.69 195 CYS A CA 1
ATOM 1547 C C . CYS A 1 195 ? -25.047 11.125 -0.767 1 98.69 195 CYS A C 1
ATOM 1549 O O . CYS A 1 195 ? -26.047 11.836 -0.615 1 98.69 195 CYS A O 1
ATOM 1551 N N . THR A 1 196 ? -24.594 10.312 0.133 1 98.44 196 THR A N 1
ATOM 1552 C CA . THR A 1 196 ? -24.922 10.375 1.555 1 98.44 196 THR A CA 1
ATOM 1553 C C . THR A 1 196 ? -23.672 10.656 2.381 1 98.44 196 THR A C 1
ATOM 1555 O O . THR A 1 196 ? -22.688 9.906 2.322 1 98.44 196 THR A O 1
ATOM 1558 N N . GLY A 1 197 ? -23.719 11.781 3.062 1 98 197 GLY A N 1
ATOM 1559 C CA . GLY A 1 197 ? -22.594 12.133 3.92 1 98 197 GLY A CA 1
ATOM 1560 C C . GLY A 1 197 ? -22.922 12.008 5.398 1 98 197 GLY A C 1
ATOM 1561 O O . GLY A 1 197 ? -24.031 12.297 5.828 1 98 197 GLY A O 1
ATOM 1562 N N . VAL A 1 198 ? -21.891 11.602 6.148 1 97.06 198 VAL A N 1
ATOM 1563 C CA . VAL A 1 198 ? -22.062 11.445 7.59 1 97.06 198 VAL A CA 1
ATOM 1564 C C . VAL A 1 198 ? -21.062 12.32 8.328 1 97.06 198 VAL A C 1
ATOM 1566 O O . VAL A 1 198 ? -19.875 12.367 7.961 1 97.06 198 VAL A O 1
ATOM 1569 N N . THR A 1 199 ? -21.516 13.031 9.273 1 94.88 199 THR A N 1
ATOM 1570 C CA . THR A 1 199 ? -20.672 13.844 10.148 1 94.88 199 THR A CA 1
ATOM 1571 C C . THR A 1 199 ? -21.25 13.875 11.562 1 94.88 199 THR A C 1
ATOM 1573 O O . THR A 1 199 ? -22.422 13.594 11.773 1 94.88 199 THR A O 1
ATOM 1576 N N . ILE A 1 200 ? -20.375 14.109 12.492 1 91.19 200 ILE A N 1
ATOM 1577 C CA . ILE A 1 200 ? -20.828 14.211 13.875 1 91.19 200 ILE A CA 1
ATOM 1578 C C . ILE A 1 200 ? -21.031 15.672 14.25 1 91.19 200 ILE A C 1
ATOM 1580 O O . ILE A 1 200 ? -21.469 15.984 15.359 1 91.19 200 ILE A O 1
ATOM 1584 N N . SER A 1 201 ? -20.688 16.578 13.375 1 89 201 SER A N 1
ATOM 1585 C CA . SER A 1 201 ? -20.797 18.016 13.617 1 89 201 SER A CA 1
ATOM 1586 C C . SER A 1 201 ? -22.109 18.578 13.086 1 89 201 SER A C 1
ATOM 1588 O O . SER A 1 201 ? -22.328 18.594 11.875 1 89 201 SER A O 1
ATOM 1590 N N . ALA A 1 202 ? -22.906 19.156 13.961 1 90.06 202 ALA A N 1
ATOM 1591 C CA . ALA A 1 202 ? -24.172 19.781 13.562 1 90.06 202 ALA A CA 1
ATOM 1592 C C . ALA A 1 202 ? -23.938 20.984 12.664 1 90.06 202 ALA A C 1
ATOM 1594 O O . ALA A 1 202 ? -24.703 21.25 11.742 1 90.06 202 ALA A O 1
ATOM 1595 N N . GLU A 1 203 ? -22.859 21.641 12.938 1 87.44 203 GLU A N 1
ATOM 1596 C CA . GLU A 1 203 ? -22.5 22.812 12.141 1 87.44 203 GLU A CA 1
ATOM 1597 C C . GLU A 1 203 ? -22.172 22.422 10.711 1 87.44 203 GLU A C 1
ATOM 1599 O O . GLU A 1 203 ? -22.625 23.078 9.758 1 87.44 203 GLU A O 1
ATOM 1604 N N . GLN A 1 204 ? -21.438 21.359 10.602 1 89.81 204 GLN A N 1
ATOM 1605 C CA . GLN A 1 204 ? -21.094 20.875 9.266 1 89.81 204 GLN A CA 1
ATOM 1606 C C . GLN A 1 204 ? -22.328 20.375 8.523 1 89.81 204 GLN A C 1
ATOM 1608 O O . GLN A 1 204 ? -22.531 20.719 7.352 1 89.81 204 GLN A O 1
ATOM 1613 N N . ALA A 1 205 ? -23.141 19.641 9.203 1 93.31 205 ALA A N 1
ATOM 1614 C CA . ALA A 1 205 ? -24.359 19.125 8.586 1 93.31 205 ALA A CA 1
ATOM 1615 C C . ALA A 1 205 ? -25.25 20.25 8.078 1 93.31 205 ALA A C 1
ATOM 1617 O O . ALA A 1 205 ? -25.781 20.188 6.973 1 93.31 205 ALA A O 1
ATOM 1618 N N . GLY A 1 206 ? -25.406 21.234 8.969 1 92.81 206 GLY A N 1
ATOM 1619 C CA . GLY A 1 206 ? -26.203 22.375 8.57 1 92.81 206 GLY A CA 1
ATOM 1620 C C . GLY A 1 206 ? -25.641 23.109 7.363 1 92.81 206 GLY A C 1
ATOM 1621 O O . GLY A 1 206 ? -26.391 23.5 6.465 1 92.81 206 GLY A O 1
ATOM 1622 N N . PHE A 1 207 ? -24.328 23.25 7.371 1 92.81 207 PHE A N 1
ATOM 1623 C CA . PHE A 1 207 ? -23.656 23.906 6.258 1 92.81 207 PHE A CA 1
ATOM 1624 C C . PHE A 1 207 ? -23.891 23.156 4.957 1 92.81 207 PHE A C 1
ATOM 1626 O O . PHE A 1 207 ? -24.234 23.75 3.936 1 92.81 207 PHE A O 1
ATOM 1633 N N . VAL A 1 208 ? -23.766 21.875 4.957 1 95.19 208 VAL A N 1
ATOM 1634 C CA . VAL A 1 208 ? -23.922 21.031 3.773 1 95.19 208 VAL A CA 1
ATOM 1635 C C . VAL A 1 208 ? -25.359 21.109 3.262 1 95.19 208 VAL A C 1
ATOM 1637 O O . VAL A 1 208 ? -25.578 21.266 2.061 1 95.19 208 VAL A O 1
ATOM 1640 N N . ARG A 1 209 ? -26.297 21.078 4.129 1 95.12 209 ARG A N 1
ATOM 1641 C CA . ARG A 1 209 ? -27.703 21.156 3.74 1 95.12 209 ARG A CA 1
ATOM 1642 C C . ARG A 1 209 ? -28 22.469 3.023 1 95.12 209 ARG A C 1
ATOM 1644 O O . ARG A 1 209 ? -28.734 22.484 2.031 1 95.12 209 ARG A O 1
ATOM 1651 N N . ALA A 1 210 ? -27.422 23.453 3.523 1 93.31 210 ALA A N 1
ATOM 1652 C CA . ALA A 1 210 ? -27.672 24.766 2.945 1 93.31 210 ALA A CA 1
ATOM 1653 C C . ALA A 1 210 ? -26.969 24.922 1.597 1 93.31 210 ALA A C 1
ATOM 1655 O O . ALA A 1 210 ? -27.562 25.406 0.635 1 93.31 210 ALA A O 1
ATOM 1656 N N . GLN A 1 211 ? -25.75 24.484 1.533 1 92.38 211 GLN A N 1
ATOM 1657 C CA . GLN A 1 211 ? -24.922 24.703 0.354 1 92.38 211 GLN A CA 1
ATOM 1658 C C . GLN A 1 211 ? -25.266 23.719 -0.758 1 92.38 211 GLN A C 1
ATOM 1660 O O . GLN A 1 211 ? -25 23.984 -1.934 1 92.38 211 GLN A O 1
ATOM 1665 N N . CYS A 1 212 ? -25.828 22.625 -0.377 1 92.88 212 CYS A N 1
ATOM 1666 C CA . CYS A 1 212 ? -26.047 21.562 -1.354 1 92.88 212 CYS A CA 1
ATOM 1667 C C . CYS A 1 212 ? -27.531 21.391 -1.66 1 92.88 212 CYS A C 1
ATOM 1669 O O . CYS A 1 212 ? -27.953 20.375 -2.195 1 92.88 212 CYS A O 1
ATOM 1671 N N . ALA A 1 213 ? -28.219 22.484 -1.359 1 91.12 213 ALA A N 1
ATOM 1672 C CA . ALA A 1 213 ? -29.656 22.469 -1.669 1 91.12 213 ALA A CA 1
ATOM 1673 C C . ALA A 1 213 ? -29.891 22.234 -3.16 1 91.12 213 ALA A C 1
ATOM 1675 O O . ALA A 1 213 ? -29.219 22.859 -3.998 1 91.12 213 ALA A O 1
ATOM 1676 N N . GLY A 1 214 ? -30.75 21.219 -3.49 1 93.62 214 GLY A N 1
ATOM 1677 C CA . GLY A 1 214 ? -31.094 20.953 -4.879 1 93.62 214 GLY A CA 1
ATOM 1678 C C . GLY A 1 214 ? -30.266 19.828 -5.484 1 93.62 214 GLY A C 1
ATOM 1679 O O . GLY A 1 214 ? -30.562 19.359 -6.578 1 93.62 214 GLY A O 1
ATOM 1680 N N . LEU A 1 215 ? -29.219 19.516 -4.867 1 96.81 215 LEU A N 1
ATOM 1681 C CA . LEU A 1 215 ? -28.406 18.391 -5.32 1 96.81 215 LEU A CA 1
ATOM 1682 C C . LEU A 1 215 ? -28.844 17.094 -4.645 1 96.81 215 LEU A C 1
ATOM 1684 O O . LEU A 1 215 ? -29.453 17.125 -3.574 1 96.81 215 LEU A O 1
ATOM 1688 N N . PRO A 1 216 ? -28.625 16.016 -5.297 1 98 216 PRO A N 1
ATOM 1689 C CA . PRO A 1 216 ? -28.984 14.734 -4.684 1 98 216 PRO A CA 1
ATOM 1690 C C . PRO A 1 216 ? -28.016 14.328 -3.572 1 98 216 PRO A C 1
ATOM 1692 O O . PRO A 1 216 ? -27.375 13.281 -3.664 1 98 216 PRO A O 1
ATOM 1695 N N . ILE A 1 217 ? -27.969 15.109 -2.533 1 98.25 217 ILE A N 1
ATOM 1696 C CA . ILE A 1 217 ? -27.062 14.914 -1.403 1 98.25 217 ILE A CA 1
ATOM 1697 C C . ILE A 1 217 ? -27.875 14.867 -0.105 1 98.25 217 ILE A C 1
ATOM 1699 O O . ILE A 1 217 ? -28.688 15.75 0.166 1 98.25 217 ILE A O 1
ATOM 1703 N N . GLU A 1 218 ? -27.656 13.836 0.606 1 96.62 218 GLU A N 1
ATOM 1704 C CA . GLU A 1 218 ? -28.219 13.68 1.945 1 96.62 218 GLU A CA 1
ATOM 1705 C C . GLU A 1 218 ? -27.125 13.734 3.01 1 96.62 218 GLU A C 1
ATOM 1707 O O . GLU A 1 218 ? -26.031 13.172 2.83 1 96.62 218 GLU A O 1
ATOM 1712 N N . THR A 1 219 ? -27.391 14.477 4.031 1 96.56 219 THR A N 1
ATOM 1713 C CA . THR A 1 219 ? -26.438 14.531 5.141 1 96.56 219 THR A CA 1
ATOM 1714 C C . THR A 1 219 ? -27.047 13.93 6.402 1 96.56 219 THR A C 1
ATOM 1716 O O . THR A 1 219 ? -28.188 14.25 6.766 1 96.56 219 THR A O 1
ATOM 1719 N N . ARG A 1 220 ? -26.266 13.109 7.043 1 95.44 220 ARG A N 1
ATOM 1720 C CA . ARG A 1 220 ? -26.688 12.477 8.289 1 95.44 220 ARG A CA 1
ATOM 1721 C C . ARG A 1 220 ? -25.781 12.891 9.445 1 95.44 220 ARG A C 1
ATOM 1723 O O . ARG A 1 220 ? -24.562 12.797 9.352 1 95.44 220 ARG A O 1
ATOM 1730 N N . LEU A 1 221 ? -26.438 13.406 10.484 1 95 221 LEU A N 1
ATOM 1731 C CA . LEU A 1 221 ? -25.734 13.625 11.734 1 95 221 LEU A CA 1
ATOM 1732 C C . LEU A 1 221 ? -25.688 12.344 12.562 1 95 221 LEU A C 1
ATOM 1734 O O . LEU A 1 221 ? -26.641 12.016 13.258 1 95 221 LEU A O 1
ATOM 1738 N N . ALA A 1 222 ? -24.578 11.602 12.453 1 93.5 222 ALA A N 1
ATOM 1739 C CA . ALA A 1 222 ? -24.484 10.289 13.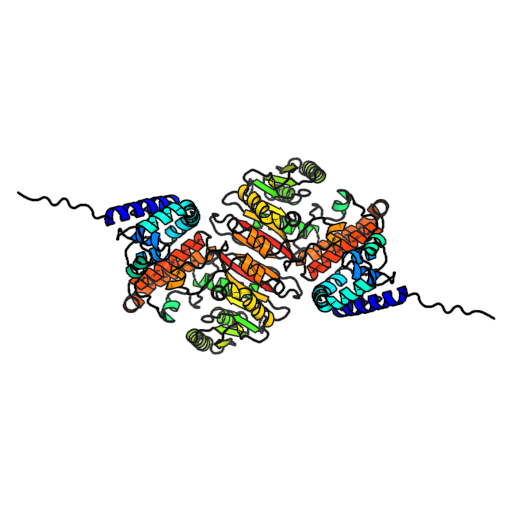086 1 93.5 222 ALA A CA 1
ATOM 1740 C C . ALA A 1 222 ? -23.031 9.859 13.234 1 93.5 222 ALA A C 1
ATOM 1742 O O . ALA A 1 222 ? -22.141 10.398 12.578 1 93.5 222 ALA A O 1
ATOM 1743 N N . ASP A 1 223 ? -22.875 8.938 14.172 1 93.75 223 ASP A N 1
ATOM 1744 C CA . ASP A 1 223 ? -21.609 8.211 14.242 1 93.75 223 ASP A CA 1
ATOM 1745 C C . ASP A 1 223 ? -21.5 7.18 13.125 1 93.75 223 ASP A C 1
ATOM 1747 O O . ASP A 1 223 ? -22.484 6.547 12.758 1 93.75 223 ASP A O 1
ATOM 1751 N N . TYR A 1 224 ? -20.281 7.02 12.617 1 93.75 224 TYR A N 1
ATOM 1752 C CA . TYR A 1 224 ? -20.109 6.07 11.523 1 93.75 224 TYR A CA 1
ATOM 1753 C C . TYR A 1 224 ? -20.5 4.66 11.953 1 93.75 224 TYR A C 1
ATOM 1755 O O . TYR A 1 224 ? -20.875 3.832 11.125 1 93.75 224 TYR A O 1
ATOM 1763 N N . ARG A 1 225 ? -20.391 4.305 13.188 1 92.56 225 ARG A N 1
ATOM 1764 C CA . ARG A 1 225 ? -20.688 2.979 13.727 1 92.56 225 ARG A CA 1
ATOM 1765 C C . ARG A 1 225 ? -22.156 2.625 13.523 1 92.56 225 ARG A C 1
ATOM 1767 O O . ARG A 1 225 ? -22.516 1.447 13.516 1 92.56 225 ARG A O 1
ATOM 1774 N N . ASP A 1 226 ? -22.969 3.621 13.281 1 92.94 226 ASP A N 1
ATOM 1775 C CA . ASP A 1 226 ? -24.406 3.42 13.18 1 92.94 226 ASP A CA 1
ATOM 1776 C C . ASP A 1 226 ? -24.859 3.369 11.719 1 92.94 226 ASP A C 1
ATOM 1778 O O . ASP A 1 226 ? -26.047 3.271 11.438 1 92.94 226 ASP A O 1
ATOM 1782 N N . LEU A 1 227 ? -23.922 3.41 10.898 1 93.88 227 LEU A N 1
ATOM 1783 C CA . LEU A 1 227 ? -24.25 3.471 9.477 1 93.88 227 LEU A CA 1
ATOM 1784 C C . LEU A 1 227 ? -24.828 2.143 9 1 93.88 227 LEU A C 1
ATOM 1786 O O . LEU A 1 227 ? -24.391 1.076 9.43 1 93.88 227 LEU A O 1
ATOM 1790 N N . ASP A 1 228 ? -25.812 2.318 8.25 1 90.75 228 ASP A N 1
ATOM 1791 C CA . ASP A 1 228 ? -26.438 1.202 7.555 1 90.75 228 ASP A CA 1
ATOM 1792 C C . ASP A 1 228 ? -26.703 1.547 6.09 1 90.75 228 ASP A C 1
ATOM 1794 O O . ASP A 1 228 ? -26.422 2.658 5.648 1 90.75 228 ASP A O 1
ATOM 1798 N N . GLY A 1 229 ? -27.078 0.571 5.312 1 94.38 229 GLY A N 1
ATOM 1799 C CA . GLY A 1 229 ? -27.328 0.775 3.896 1 94.38 229 GLY A CA 1
ATOM 1800 C C . GLY A 1 229 ? -26.281 0.156 3 1 94.38 229 GLY A C 1
ATOM 1801 O O . GLY A 1 229 ? -25.281 -0.389 3.486 1 94.38 229 GLY A O 1
ATOM 1802 N N . ARG A 1 230 ? -26.672 0.191 1.705 1 97.56 230 ARG A N 1
ATOM 1803 C CA . ARG A 1 230 ? -25.781 -0.351 0.682 1 97.56 230 ARG A CA 1
ATOM 1804 C C . ARG A 1 230 ? -25.438 0.708 -0.36 1 97.56 230 ARG A C 1
ATOM 1806 O O . ARG A 1 230 ? -26.328 1.388 -0.879 1 97.56 230 ARG A O 1
ATOM 1813 N N . PHE A 1 231 ? -24.172 0.87 -0.604 1 98.81 231 PHE A N 1
ATOM 1814 C CA . PHE A 1 231 ? -23.688 1.901 -1.514 1 98.81 231 PHE A CA 1
ATOM 1815 C C . PHE A 1 231 ? -22.781 1.302 -2.578 1 98.81 231 PHE A C 1
ATOM 1817 O O . PHE A 1 231 ? -22.062 0.336 -2.314 1 98.81 231 PHE A O 1
ATOM 1824 N N . ASP A 1 232 ? -22.781 1.9 -3.752 1 98.81 232 ASP A N 1
ATOM 1825 C CA . ASP A 1 232 ? -21.922 1.457 -4.844 1 98.81 232 ASP A CA 1
ATOM 1826 C C . ASP A 1 232 ? -20.453 1.794 -4.559 1 98.81 232 ASP A C 1
ATOM 1828 O O . ASP A 1 232 ? -19.547 1.06 -4.969 1 98.81 232 ASP A O 1
ATOM 1832 N N . ARG A 1 233 ? -20.281 2.93 -3.977 1 98.88 233 ARG A N 1
ATOM 1833 C CA . ARG A 1 233 ? -18.953 3.43 -3.648 1 98.88 233 ARG A CA 1
ATOM 1834 C C . ARG A 1 233 ? -18.922 4.07 -2.266 1 98.88 233 ARG A C 1
ATOM 1836 O O . ARG A 1 233 ? -19.938 4.617 -1.816 1 98.88 233 ARG A O 1
ATOM 1843 N N . ILE A 1 234 ? -17.797 3.986 -1.593 1 98.94 234 ILE A N 1
ATOM 1844 C CA . ILE A 1 234 ? -17.562 4.645 -0.312 1 98.94 234 ILE A CA 1
ATOM 1845 C C . ILE A 1 234 ? -16.281 5.473 -0.377 1 98.94 234 ILE A C 1
ATOM 1847 O O . ILE A 1 234 ? -15.297 5.051 -0.981 1 98.94 234 ILE A O 1
ATOM 1851 N N . VAL A 1 235 ? -16.328 6.645 0.173 1 98.88 235 VAL A N 1
ATOM 1852 C CA . VAL A 1 235 ? -15.156 7.504 0.285 1 98.88 235 VAL A CA 1
ATOM 1853 C C . VAL A 1 235 ? -15.016 8 1.722 1 98.88 235 VAL A C 1
ATOM 1855 O O . VAL A 1 235 ? -16.016 8.227 2.408 1 98.88 235 VAL A O 1
ATOM 1858 N N . SER A 1 236 ? -13.844 8.055 2.221 1 98.81 236 SER A N 1
ATOM 1859 C CA . SER A 1 236 ? -13.492 8.664 3.5 1 98.81 236 SER A CA 1
ATOM 1860 C C . SER A 1 236 ? -12.219 9.492 3.391 1 98.81 236 SER A C 1
ATOM 1862 O O . SER A 1 236 ? -11.125 8.938 3.283 1 98.81 236 SER A O 1
ATOM 1864 N N . LEU A 1 237 ? -12.352 10.805 3.463 1 98.5 237 LEU A N 1
ATOM 1865 C CA . LEU A 1 237 ? -11.219 11.703 3.283 1 98.5 237 LEU A CA 1
ATOM 1866 C C . LEU A 1 237 ? -10.867 12.406 4.59 1 98.5 237 LEU A C 1
ATOM 1868 O O . LEU A 1 237 ? -11.516 13.383 4.969 1 98.5 237 LEU A O 1
ATOM 1872 N N . GLY A 1 238 ? -9.891 11.93 5.262 1 97.12 238 GLY A N 1
ATOM 1873 C CA . GLY A 1 238 ? -9.375 12.625 6.43 1 97.12 238 GLY A CA 1
ATOM 1874 C C . GLY A 1 238 ? -10.148 12.32 7.699 1 97.12 238 GLY A C 1
ATOM 1875 O O . GLY A 1 238 ? -10.102 13.078 8.664 1 97.12 238 GLY A O 1
ATOM 1876 N N . MET A 1 239 ? -10.914 11.328 7.691 1 95.69 239 MET A N 1
ATOM 1877 C CA . MET A 1 239 ? -11.727 10.961 8.844 1 95.69 239 MET A CA 1
ATOM 1878 C C . MET A 1 239 ? -11.062 9.852 9.656 1 95.69 239 MET A C 1
ATOM 1880 O O . MET A 1 239 ? -11.203 9.797 10.875 1 95.69 239 MET A O 1
ATOM 1884 N N . PHE A 1 240 ? -10.289 8.992 9 1 96.19 240 PHE A N 1
ATOM 1885 C CA . PHE A 1 240 ? -9.727 7.781 9.578 1 96.19 240 PHE A CA 1
ATOM 1886 C C . PHE A 1 240 ? -8.766 8.117 10.711 1 96.19 240 PHE A C 1
ATOM 1888 O O . PHE A 1 240 ? -8.633 7.348 11.672 1 96.19 240 PHE A O 1
ATOM 1895 N N . GLU A 1 241 ? -8.133 9.266 10.688 1 94.5 241 GLU A N 1
ATOM 1896 C CA . GLU A 1 241 ? -7.203 9.742 11.711 1 94.5 241 GLU A CA 1
ATOM 1897 C C . GLU A 1 241 ? -7.898 9.898 13.062 1 94.5 241 GLU A C 1
ATOM 1899 O O . GLU A 1 241 ? -7.246 9.922 14.102 1 94.5 241 GLU A O 1
ATOM 1904 N N . HIS A 1 242 ? -9.195 9.961 13.039 1 91.31 242 HIS A N 1
ATOM 1905 C CA . HIS A 1 242 ? -9.961 10.195 14.258 1 91.31 242 HIS A CA 1
ATOM 1906 C C . HIS A 1 242 ? -10.562 8.898 14.797 1 91.31 242 HIS A C 1
ATOM 1908 O O . HIS A 1 242 ? -11.234 8.898 15.828 1 91.31 242 HIS A O 1
ATOM 1914 N N . VAL A 1 243 ? -10.375 7.824 14.18 1 91.75 243 VAL A N 1
ATOM 1915 C CA . VAL A 1 243 ? -11 6.551 14.523 1 91.75 243 VAL A CA 1
ATOM 1916 C C . VAL A 1 243 ? -10.242 5.898 15.68 1 91.75 243 VAL A C 1
ATOM 1918 O O . VAL A 1 243 ? -10.844 5.34 16.594 1 91.75 243 VAL A O 1
ATOM 1921 N N . GLY A 1 244 ? -8.938 6.066 15.688 1 88.69 244 GLY A N 1
ATOM 1922 C CA . GLY A 1 244 ? -8.102 5.395 16.672 1 88.69 244 GLY A CA 1
ATOM 1923 C C . GLY A 1 244 ? -7.789 3.955 16.297 1 88.69 244 GLY A C 1
ATOM 1924 O O . GLY A 1 244 ? -8.656 3.23 15.82 1 88.69 244 GLY A O 1
ATOM 1925 N N . ARG A 1 245 ? -6.652 3.539 16.609 1 89.75 245 ARG A N 1
ATOM 1926 C CA . ARG A 1 245 ? -6.109 2.246 16.188 1 89.75 245 ARG A CA 1
ATOM 1927 C C . ARG A 1 245 ? -6.977 1.102 16.703 1 89.75 245 ARG A C 1
ATOM 1929 O O . ARG A 1 245 ? -7.188 0.112 16 1 89.75 245 ARG A O 1
ATOM 1936 N N . LYS A 1 246 ? -7.496 1.213 17.875 1 91.38 246 LYS A N 1
ATOM 1937 C CA . LYS A 1 246 ? -8.273 0.15 18.516 1 91.38 246 LYS A CA 1
ATOM 1938 C C . LYS A 1 246 ? -9.586 -0.087 17.781 1 91.38 246 LYS A C 1
ATOM 1940 O O . LYS A 1 246 ? -10.219 -1.136 17.938 1 91.38 246 LYS A O 1
ATOM 1945 N N . ASN A 1 247 ? -9.953 0.93 16.969 1 94.88 247 ASN A N 1
ATOM 1946 C CA . ASN A 1 247 ? -11.258 0.852 16.328 1 94.88 247 ASN A CA 1
ATOM 1947 C C . ASN A 1 247 ? -11.133 0.66 14.82 1 94.88 247 ASN A C 1
ATOM 1949 O O . ASN A 1 247 ? -12.133 0.685 14.102 1 94.88 247 ASN A O 1
ATOM 1953 N N . HIS A 1 248 ? -9.945 0.476 14.32 1 96.75 248 HIS A N 1
ATOM 1954 C CA . HIS A 1 248 ? -9.742 0.353 12.883 1 96.75 248 HIS A CA 1
ATOM 1955 C C . HIS A 1 248 ? -10.531 -0.826 12.312 1 96.75 248 HIS A C 1
ATOM 1957 O O . HIS A 1 248 ? -11.156 -0.708 11.258 1 96.75 248 HIS A O 1
ATOM 1963 N N . ALA A 1 249 ? -10.508 -1.939 13.016 1 95.94 249 ALA A N 1
ATOM 1964 C CA . ALA A 1 249 ? -11.227 -3.125 12.547 1 95.94 249 ALA A CA 1
ATOM 1965 C C . ALA A 1 249 ? -12.727 -2.869 12.492 1 95.94 249 ALA A C 1
ATOM 1967 O O . ALA A 1 249 ? -13.391 -3.248 11.516 1 95.94 249 ALA A O 1
ATOM 1968 N N . ALA A 1 250 ? -13.227 -2.24 13.531 1 96.12 250 ALA A N 1
ATOM 1969 C CA . ALA A 1 250 ? -14.656 -1.913 13.57 1 96.12 250 ALA A CA 1
ATOM 1970 C C . ALA A 1 250 ? -15.031 -0.974 12.43 1 96.12 250 ALA A C 1
ATOM 1972 O O . ALA A 1 250 ? -16.094 -1.127 11.812 1 96.12 250 ALA A O 1
ATOM 1973 N N . TYR A 1 251 ? -14.211 0.009 12.203 1 97.69 251 TYR A N 1
ATOM 1974 C CA . TYR A 1 251 ? -14.43 0.935 11.094 1 97.69 251 TYR A CA 1
ATOM 1975 C C . TYR A 1 251 ? -14.516 0.189 9.766 1 97.69 251 TYR A C 1
ATOM 1977 O O . TYR A 1 251 ? -15.438 0.424 8.977 1 97.69 251 TYR A O 1
ATOM 1985 N N . MET A 1 252 ? -13.602 -0.755 9.547 1 98.31 252 MET A N 1
ATOM 1986 C CA . MET A 1 252 ? -13.57 -1.507 8.289 1 98.31 252 MET A CA 1
ATOM 1987 C C . MET A 1 252 ? -14.781 -2.432 8.18 1 98.31 252 MET A C 1
ATOM 1989 O O . MET A 1 252 ? -15.297 -2.654 7.086 1 98.31 252 MET A O 1
ATOM 1993 N N . ARG A 1 253 ? -15.234 -2.926 9.25 1 97.44 253 ARG A N 1
ATOM 1994 C CA . ARG A 1 253 ? -16.422 -3.764 9.242 1 97.44 253 ARG A CA 1
ATOM 1995 C C . ARG A 1 253 ? -17.641 -2.975 8.781 1 97.44 253 ARG A C 1
ATOM 1997 O O . ARG A 1 253 ? -18.469 -3.484 8.023 1 97.44 253 ARG A O 1
ATOM 2004 N N . VAL A 1 254 ? -17.734 -1.752 9.289 1 97.81 254 VAL A N 1
ATOM 2005 C CA . VAL A 1 254 ? -18.844 -0.894 8.891 1 97.81 254 VAL A CA 1
ATOM 2006 C C . VAL A 1 254 ? -18.75 -0.593 7.395 1 97.81 254 VAL A C 1
ATOM 2008 O O . VAL A 1 254 ? -19.75 -0.689 6.672 1 97.81 254 VAL A O 1
ATOM 2011 N N . ALA A 1 255 ? -17.594 -0.225 6.914 1 98.5 255 ALA A N 1
ATOM 2012 C CA . ALA A 1 255 ? -17.391 0.05 5.492 1 98.5 255 ALA A CA 1
ATOM 2013 C C . ALA A 1 255 ? -17.734 -1.172 4.645 1 98.5 255 ALA A C 1
ATOM 2015 O O . ALA A 1 255 ? -18.406 -1.054 3.611 1 98.5 255 ALA A O 1
ATOM 2016 N N . GLU A 1 256 ? -17.297 -2.326 5.098 1 97.75 256 GLU A N 1
ATOM 2017 C CA . GLU A 1 256 ? -17.578 -3.574 4.387 1 97.75 256 GLU A CA 1
ATOM 2018 C C . GLU A 1 256 ? -19.078 -3.84 4.285 1 97.75 256 GLU A C 1
ATOM 2020 O O . GLU A 1 256 ? -19.578 -4.164 3.209 1 97.75 256 GLU A O 1
ATOM 2025 N N . ARG A 1 257 ? -19.75 -3.668 5.371 1 97.19 257 ARG A N 1
ATOM 2026 C CA . ARG A 1 257 ? -21.188 -3.918 5.418 1 97.19 257 ARG A CA 1
ATOM 2027 C C . ARG A 1 257 ? -21.938 -2.967 4.496 1 97.19 257 ARG A C 1
ATOM 2029 O O . ARG A 1 257 ? -22.938 -3.354 3.867 1 97.19 257 ARG A O 1
ATOM 2036 N N . CYS A 1 258 ? -21.453 -1.794 4.398 1 98.44 258 CYS A N 1
ATOM 2037 C CA . CYS A 1 258 ? -22.172 -0.755 3.66 1 98.44 258 CYS A CA 1
ATOM 2038 C C . CYS A 1 258 ? -21.797 -0.786 2.184 1 98.44 258 CYS A C 1
ATOM 2040 O O . CYS A 1 258 ? -22.469 -0.166 1.355 1 98.44 258 CYS A O 1
ATOM 2042 N N . LEU A 1 259 ? -20.766 -1.474 1.83 1 98.44 259 LEU A N 1
ATOM 2043 C CA . LEU A 1 259 ? -20.281 -1.47 0.457 1 98.44 259 LEU A CA 1
ATOM 2044 C C . LEU A 1 259 ? -20.922 -2.586 -0.355 1 98.44 259 LEU A C 1
ATOM 2046 O O . LEU A 1 259 ? -20.984 -3.73 0.1 1 98.44 259 LEU A O 1
ATOM 2050 N N . ALA A 1 260 ? -21.359 -2.234 -1.533 1 97.62 260 ALA A N 1
ATOM 2051 C CA . ALA A 1 260 ? -21.875 -3.246 -2.459 1 97.62 260 ALA A CA 1
ATOM 2052 C C . ALA A 1 260 ? -20.781 -4.266 -2.801 1 97.62 260 ALA A C 1
ATOM 2054 O O . ALA A 1 260 ? -19.594 -3.979 -2.682 1 97.62 260 ALA A O 1
ATOM 2055 N N . ASP A 1 261 ? -21.141 -5.449 -3.248 1 94.31 261 ASP A N 1
ATOM 2056 C CA . ASP A 1 261 ? -20.203 -6.543 -3.498 1 94.31 261 ASP A CA 1
ATOM 2057 C C . ASP A 1 261 ? -19.203 -6.172 -4.578 1 94.31 261 ASP A C 1
ATOM 2059 O O . ASP A 1 261 ? -18.031 -6.539 -4.492 1 94.31 261 ASP A O 1
ATOM 2063 N N . ASP A 1 262 ? -19.578 -5.406 -5.52 1 94.88 262 ASP A N 1
ATOM 2064 C CA . ASP A 1 262 ? -18.688 -5.004 -6.598 1 94.88 262 ASP A CA 1
ATOM 2065 C C . ASP A 1 262 ? -18.203 -3.564 -6.406 1 94.88 262 ASP A C 1
ATOM 2067 O O . ASP A 1 262 ? -17.734 -2.932 -7.355 1 94.88 262 ASP A O 1
ATOM 2071 N N . GLY A 1 263 ? -18.453 -3.068 -5.203 1 97.94 263 GLY A N 1
ATOM 2072 C CA . GLY A 1 263 ? -18.141 -1.676 -4.922 1 97.94 263 GLY A CA 1
ATOM 2073 C C . GLY A 1 263 ? -16.656 -1.428 -4.703 1 97.94 263 GLY A C 1
ATOM 2074 O O . GLY A 1 263 ? -15.859 -2.367 -4.691 1 97.94 263 GLY A O 1
ATOM 2075 N N . LEU A 1 264 ? -16.312 -0.158 -4.664 1 98.62 264 LEU A N 1
ATOM 2076 C CA . LEU A 1 264 ? -14.977 0.31 -4.312 1 98.62 264 LEU A CA 1
ATOM 2077 C C . LEU A 1 264 ? -15.031 1.28 -3.137 1 98.62 264 LEU A C 1
ATOM 2079 O O . LEU A 1 264 ? -16 2.029 -2.992 1 98.62 264 LEU A O 1
ATOM 2083 N N . PHE A 1 265 ? -14.07 1.19 -2.312 1 98.88 265 PHE A N 1
ATOM 2084 C CA . PHE A 1 265 ? -13.891 2.066 -1.16 1 98.88 265 PHE A CA 1
ATOM 2085 C C . PHE A 1 265 ? -12.555 2.803 -1.24 1 98.88 265 PHE A C 1
ATOM 2087 O O . PHE A 1 265 ? -11.508 2.178 -1.372 1 98.88 265 PHE A O 1
ATOM 2094 N N . LEU A 1 266 ? -12.617 4.148 -1.241 1 98.94 266 LEU A N 1
ATOM 2095 C CA . LEU A 1 266 ? -11.391 4.934 -1.206 1 98.94 266 LEU A CA 1
ATOM 2096 C C . LEU A 1 266 ? -11.164 5.523 0.182 1 98.94 266 LEU A C 1
ATOM 2098 O O . LEU A 1 266 ? -11.992 6.285 0.683 1 98.94 266 LEU A O 1
ATOM 2102 N N . LEU A 1 267 ? -10.047 5.152 0.785 1 98.88 267 LEU A N 1
ATOM 2103 C CA . LEU A 1 267 ? -9.617 5.672 2.08 1 98.88 267 LEU A CA 1
ATOM 2104 C C . LEU A 1 267 ? -8.43 6.621 1.92 1 98.88 267 LEU A C 1
ATOM 2106 O O . LEU A 1 267 ? -7.363 6.215 1.457 1 98.88 267 LEU A O 1
ATOM 2110 N N . HIS A 1 268 ? -8.633 7.891 2.188 1 98.75 268 HIS A N 1
ATOM 2111 C CA . HIS A 1 268 ? -7.629 8.953 2.184 1 98.75 268 HIS A CA 1
ATOM 2112 C C . HIS A 1 268 ? -7.25 9.352 3.604 1 98.75 268 HIS A C 1
ATOM 2114 O O . HIS A 1 268 ? -8.062 9.914 4.336 1 98.75 268 HIS A O 1
ATOM 2120 N N . THR A 1 269 ? -5.949 9.039 4.008 1 98.5 269 THR A N 1
ATOM 2121 C CA . THR A 1 269 ? -5.59 9.273 5.402 1 98.5 269 THR A CA 1
ATOM 2122 C C . THR A 1 269 ? -4.105 9.617 5.527 1 98.5 269 THR A C 1
ATOM 2124 O O . THR A 1 269 ? -3.279 9.094 4.777 1 98.5 269 THR A O 1
ATOM 2127 N N . ILE A 1 270 ? -3.857 10.484 6.469 1 97.81 270 ILE A N 1
ATOM 2128 C CA . ILE A 1 270 ? -2.482 10.711 6.898 1 97.81 270 ILE A CA 1
ATOM 2129 C C . ILE A 1 270 ? -1.977 9.5 7.676 1 97.81 270 ILE A C 1
ATOM 2131 O O . ILE A 1 270 ? -2.756 8.812 8.344 1 97.81 270 ILE A O 1
ATOM 2135 N N . GLY A 1 271 ? -0.737 9.211 7.5 1 95.44 271 GLY A N 1
ATOM 2136 C CA . GLY A 1 271 ? -0.142 8.102 8.227 1 95.44 271 GLY A CA 1
ATOM 2137 C C . GLY A 1 271 ? 1.271 8.383 8.695 1 95.44 271 GLY A C 1
ATOM 2138 O O . GLY A 1 271 ? 1.853 9.414 8.352 1 95.44 271 GLY A O 1
ATOM 2139 N N . ARG A 1 272 ? 1.753 7.527 9.547 1 93.69 272 ARG A N 1
ATOM 2140 C CA . ARG A 1 272 ? 3.119 7.598 10.055 1 93.69 272 ARG A CA 1
ATOM 2141 C C . ARG A 1 272 ? 3.934 6.391 9.609 1 93.69 272 ARG A C 1
ATOM 2143 O O . ARG A 1 272 ? 3.371 5.348 9.258 1 93.69 272 ARG A O 1
ATOM 2150 N N . ASN A 1 273 ? 5.258 6.469 9.695 1 92.19 273 ASN A N 1
ATOM 2151 C CA . ASN A 1 273 ? 6.164 5.445 9.18 1 92.19 273 ASN A CA 1
ATOM 2152 C C . ASN A 1 273 ? 6.371 4.32 10.195 1 92.19 273 ASN A C 1
ATOM 2154 O O . ASN A 1 273 ? 6.797 3.225 9.828 1 92.19 273 ASN A O 1
ATOM 2158 N N . GLU A 1 274 ? 6.152 4.609 11.43 1 88.38 274 GLU A N 1
ATOM 2159 C CA . GLU A 1 274 ? 6.465 3.6 12.43 1 88.38 274 GLU A CA 1
ATOM 2160 C C . GLU A 1 274 ? 5.441 3.609 13.562 1 88.38 274 GLU A C 1
ATOM 2162 O O . GLU A 1 274 ? 4.828 4.641 13.844 1 88.38 274 GLU A O 1
ATOM 2167 N N . SER A 1 275 ? 5.387 2.381 14.164 1 81.94 275 SER A N 1
ATOM 2168 C CA . SER A 1 275 ? 4.492 2.205 15.305 1 81.94 275 SER A CA 1
ATOM 2169 C C . SER A 1 275 ? 5.098 2.783 16.578 1 81.94 275 SER A C 1
ATOM 2171 O O . SER A 1 275 ? 6.305 3.035 16.641 1 81.94 275 SER A O 1
ATOM 2173 N N . GLY A 1 276 ? 4.246 2.984 17.594 1 69.81 276 GLY A N 1
ATOM 2174 C CA . GLY A 1 276 ? 4.746 3.219 18.938 1 69.81 276 GLY A CA 1
ATOM 2175 C C . GLY A 1 276 ? 4.699 4.68 19.344 1 69.81 276 GLY A C 1
ATOM 2176 O O . GLY A 1 276 ? 4.84 5.004 20.531 1 69.81 276 GLY A O 1
ATOM 2177 N N . HIS A 1 277 ? 4.562 5.512 18.344 1 66.69 277 HIS A N 1
ATOM 2178 C CA . HIS A 1 277 ? 4.539 6.914 18.75 1 66.69 277 HIS A CA 1
ATOM 2179 C C . HIS A 1 277 ? 3.113 7.449 18.797 1 66.69 277 HIS A C 1
ATOM 2181 O O . HIS A 1 277 ? 2.289 7.121 17.938 1 66.69 277 HIS A O 1
ATOM 2187 N N . GLY A 1 278 ? 2.664 7.625 19.922 1 73.19 278 GLY A N 1
ATOM 2188 C CA . GLY A 1 278 ? 1.375 8.289 20.031 1 73.19 278 GLY A CA 1
ATOM 2189 C C . GLY A 1 278 ? 1.331 9.633 19.328 1 73.19 278 GLY A C 1
ATOM 2190 O O . GLY A 1 278 ? 2.221 9.953 18.547 1 73.19 278 GLY A O 1
ATOM 2191 N N . THR A 1 279 ? 0.299 10.273 19.359 1 83.06 279 THR A N 1
ATOM 2192 C CA . THR A 1 279 ? 0.133 11.602 18.797 1 83.06 279 THR A CA 1
ATOM 2193 C C . THR A 1 279 ? 1.023 12.617 19.516 1 83.06 279 THR A C 1
ATOM 2195 O O . THR A 1 279 ? 1.213 12.531 20.719 1 83.06 279 THR A O 1
ATOM 2198 N N . ASP A 1 280 ? 1.56 13.461 18.75 1 89.25 280 ASP A N 1
ATOM 2199 C CA . ASP A 1 280 ? 2.322 14.555 19.344 1 89.25 280 ASP A CA 1
ATOM 2200 C C . ASP A 1 280 ? 1.505 15.281 20.406 1 89.25 280 ASP A C 1
ATOM 2202 O O . ASP A 1 280 ? 0.38 15.711 20.141 1 89.25 280 ASP A O 1
ATOM 2206 N N . PRO A 1 281 ? 2.062 15.461 21.609 1 89.69 281 PRO A N 1
ATOM 2207 C CA . PRO A 1 281 ? 1.286 16.016 22.719 1 89.69 281 PRO A CA 1
ATOM 2208 C C . PRO A 1 281 ? 0.762 17.422 22.438 1 89.69 281 PRO A C 1
ATOM 2210 O O . PRO A 1 281 ? -0.332 17.781 22.875 1 89.69 281 PRO A O 1
ATOM 2213 N N . TRP A 1 282 ? 1.558 18.219 21.797 1 93.69 282 TRP A N 1
ATOM 2214 C CA . TRP A 1 282 ? 1.097 19.562 21.469 1 93.69 282 TRP A CA 1
ATOM 2215 C C . TRP A 1 282 ? -0.06 19.531 20.484 1 93.69 282 TRP A C 1
ATOM 2217 O O . TRP A 1 282 ? -1.058 20.234 20.656 1 93.69 282 TRP A O 1
ATOM 2227 N N . ILE A 1 283 ? 0.042 18.688 19.469 1 94.25 283 ILE A N 1
ATOM 2228 C CA . ILE A 1 283 ? -1.021 18.531 18.484 1 94.25 283 ILE A CA 1
ATOM 2229 C C . ILE A 1 283 ? -2.283 18 19.156 1 94.25 283 ILE A C 1
ATOM 2231 O O . ILE A 1 283 ? -3.387 18.484 18.891 1 94.25 283 ILE A O 1
ATOM 2235 N N . ASP A 1 284 ? -2.088 17.078 20 1 91.12 284 ASP A N 1
ATOM 2236 C CA . ASP A 1 284 ? -3.207 16.469 20.719 1 91.12 284 ASP A CA 1
ATOM 2237 C C . ASP A 1 284 ? -3.92 17.5 21.594 1 91.12 284 ASP A C 1
ATOM 2239 O O . ASP A 1 284 ? -5.152 17.531 21.641 1 91.12 284 ASP A O 1
ATOM 2243 N N . ARG A 1 285 ? -3.238 18.359 22.188 1 91.31 285 ARG A N 1
ATOM 2244 C CA . ARG A 1 285 ? -3.811 19.312 23.141 1 91.31 285 ARG A CA 1
ATOM 2245 C C . ARG A 1 285 ? -4.465 20.484 22.422 1 91.31 285 ARG A C 1
ATOM 2247 O O . ARG A 1 285 ? -5.531 20.953 22.812 1 91.31 285 ARG A O 1
ATOM 2254 N N . TYR A 1 286 ? -3.885 20.938 21.312 1 92.88 286 TYR A N 1
ATOM 2255 C CA . TYR A 1 286 ? -4.266 22.25 20.797 1 92.88 286 TYR A CA 1
ATOM 2256 C C . TYR A 1 286 ? -4.965 22.125 19.453 1 92.88 286 TYR A C 1
ATOM 2258 O O . TYR A 1 286 ? -5.738 23.016 19.062 1 92.88 286 TYR A O 1
ATOM 2266 N N . ILE A 1 287 ? -4.758 21.047 18.688 1 93 287 ILE A N 1
ATOM 2267 C CA . ILE A 1 287 ? -5.191 21.062 17.297 1 93 287 ILE A CA 1
ATOM 2268 C C . ILE A 1 287 ? -6.156 19.906 17.047 1 93 287 ILE A C 1
ATOM 2270 O O . ILE A 1 287 ? -7.305 20.125 16.656 1 93 287 ILE A O 1
ATOM 2274 N N . PHE A 1 288 ? -5.664 18.656 17.312 1 88.94 288 PHE A N 1
ATOM 2275 C CA . PHE A 1 288 ? -6.473 17.484 17.031 1 88.94 288 PHE A CA 1
ATOM 2276 C C . PHE A 1 288 ? -6.512 16.562 18.25 1 88.94 288 PHE A C 1
ATOM 2278 O O . PHE A 1 288 ? -5.836 15.531 18.266 1 88.94 288 PHE A O 1
ATOM 2285 N N . PRO A 1 289 ? -7.348 16.875 19.172 1 87.75 289 PRO A N 1
ATOM 2286 C CA . PRO A 1 289 ? -7.441 16 20.359 1 87.75 289 PRO A CA 1
ATOM 2287 C C . PRO A 1 289 ? -7.902 14.594 20.016 1 87.75 289 PRO A C 1
ATOM 2289 O O . PRO A 1 289 ? -8.805 14.414 19.188 1 87.75 289 PRO A O 1
ATOM 2292 N N . ASN A 1 290 ? -7.227 13.625 20.5 1 83.62 290 ASN A N 1
ATOM 2293 C CA . ASN A 1 290 ? -7.562 12.211 20.391 1 83.62 290 ASN A CA 1
ATOM 2294 C C . ASN A 1 290 ? -7.328 11.68 18.984 1 83.62 290 ASN A C 1
ATOM 2296 O O . ASN A 1 290 ? -7.859 10.633 18.609 1 83.62 290 ASN A O 1
ATOM 2300 N N . GLY A 1 291 ? -6.664 12.414 18.203 1 88.69 291 GLY A N 1
ATOM 2301 C CA . GLY A 1 291 ? -6.277 11.898 16.906 1 88.69 291 GLY A CA 1
ATOM 2302 C C . GLY A 1 291 ? -5.156 10.883 16.969 1 88.69 291 GLY A C 1
ATOM 2303 O O . GLY A 1 291 ? -4.312 10.938 17.875 1 88.69 291 GLY A O 1
ATOM 2304 N N . GLU A 1 292 ? -5.191 9.914 16.141 1 90.75 292 GLU A N 1
ATOM 2305 C CA . GLU A 1 292 ? -4.137 8.914 16.031 1 90.75 292 GLU A CA 1
ATOM 2306 C C . GLU A 1 292 ? -3.889 8.531 14.57 1 90.75 292 GLU A C 1
ATOM 2308 O O . GLU A 1 292 ? -4.812 8.117 13.867 1 90.75 292 GLU A O 1
ATOM 2313 N N . LEU A 1 293 ? -2.691 8.703 14.203 1 95.56 293 LEU A N 1
ATOM 2314 C CA . LEU A 1 293 ? -2.348 8.391 12.82 1 95.56 293 LEU A CA 1
ATOM 2315 C C . LEU A 1 293 ? -1.987 6.918 12.664 1 95.56 293 LEU A C 1
ATOM 2317 O O . LEU A 1 293 ? -1.212 6.379 13.453 1 95.56 293 LEU A O 1
ATOM 2321 N N . PRO A 1 294 ? -2.49 6.246 11.664 1 95.81 294 PRO A N 1
ATOM 2322 C CA . PRO A 1 294 ? -2.172 4.84 11.43 1 95.81 294 PRO A CA 1
ATOM 2323 C C . PRO A 1 294 ? -0.824 4.648 10.734 1 95.81 294 PRO A C 1
ATOM 2325 O O . PRO A 1 294 ? -0.277 5.598 10.172 1 95.81 294 PRO A O 1
ATOM 2328 N N . THR A 1 295 ? -0.291 3.447 10.938 1 95.81 295 THR A N 1
ATOM 2329 C CA . THR A 1 295 ? 0.796 2.979 10.086 1 95.81 295 THR A CA 1
ATOM 2330 C C . THR A 1 295 ? 0.254 2.141 8.93 1 95.81 295 THR A C 1
ATOM 2332 O O . THR A 1 295 ? -0.93 1.797 8.906 1 95.81 295 THR A O 1
ATOM 2335 N N . LEU A 1 296 ? 1.124 1.861 8.008 1 96.75 296 LEU A N 1
ATOM 2336 C CA . LEU A 1 296 ? 0.739 0.971 6.918 1 96.75 296 LEU A CA 1
ATOM 2337 C C . LEU A 1 296 ? 0.323 -0.395 7.453 1 96.75 296 LEU A C 1
ATOM 2339 O O . LEU A 1 296 ? -0.651 -0.982 6.973 1 96.75 296 LEU A O 1
ATOM 2343 N N . ALA A 1 297 ? 1.034 -0.888 8.406 1 95.56 297 ALA A N 1
ATOM 2344 C CA . ALA A 1 297 ? 0.729 -2.186 9.008 1 95.56 297 ALA A CA 1
ATOM 2345 C C . ALA A 1 297 ? -0.64 -2.168 9.68 1 95.56 297 ALA A C 1
ATOM 2347 O O . ALA A 1 297 ? -1.393 -3.143 9.594 1 95.56 297 ALA A O 1
ATOM 2348 N N . ASP A 1 298 ? -0.967 -1.053 10.336 1 95.38 298 ASP A N 1
ATOM 2349 C CA . ASP A 1 298 ? -2.271 -0.913 10.977 1 95.38 298 ASP A CA 1
ATOM 2350 C C . ASP A 1 298 ? -3.4 -1.065 9.953 1 95.38 298 ASP A C 1
ATOM 2352 O O . ASP A 1 298 ? -4.359 -1.801 10.195 1 95.38 298 ASP A O 1
ATOM 2356 N N . ILE A 1 299 ? -3.262 -0.403 8.875 1 97.44 299 ILE A N 1
ATOM 2357 C CA . ILE A 1 299 ? -4.312 -0.42 7.867 1 97.44 299 ILE A CA 1
ATOM 2358 C C . ILE A 1 299 ? -4.359 -1.791 7.195 1 97.44 299 ILE A C 1
ATOM 2360 O O . ILE A 1 299 ? -5.441 -2.33 6.945 1 97.44 299 ILE A O 1
ATOM 2364 N N . GLY A 1 300 ? -3.143 -2.322 6.887 1 96.81 300 GLY A N 1
ATOM 2365 C CA . GLY A 1 300 ? -3.105 -3.672 6.352 1 96.81 300 GLY A CA 1
ATOM 2366 C C . GLY A 1 300 ? -3.834 -4.68 7.223 1 96.81 300 GLY A C 1
ATOM 2367 O O . GLY A 1 300 ? -4.613 -5.492 6.719 1 96.81 300 GLY A O 1
ATOM 2368 N N . LEU A 1 301 ? -3.588 -4.617 8.484 1 95.81 301 LEU A N 1
ATOM 2369 C CA . LEU A 1 301 ? -4.227 -5.527 9.43 1 95.81 301 LEU A CA 1
ATOM 2370 C C . LEU A 1 301 ? -5.734 -5.316 9.453 1 95.81 301 LEU A C 1
ATOM 2372 O O . LEU A 1 301 ? -6.5 -6.285 9.492 1 95.81 301 LEU A O 1
ATOM 2376 N N . ALA A 1 302 ? -6.109 -4.098 9.414 1 96.75 302 ALA A N 1
ATOM 2377 C CA . ALA A 1 302 ? -7.535 -3.781 9.477 1 96.75 302 ALA A CA 1
ATOM 2378 C C . ALA A 1 302 ? -8.258 -4.273 8.219 1 96.75 302 ALA A C 1
ATOM 2380 O O . ALA A 1 302 ? -9.461 -4.52 8.25 1 96.75 302 ALA A O 1
ATOM 2381 N N . CYS A 1 303 ? -7.586 -4.414 7.117 1 97 303 CYS A N 1
ATOM 2382 C CA . CYS A 1 303 ? -8.172 -4.832 5.848 1 97 303 CYS A CA 1
ATOM 2383 C C . CYS A 1 303 ? -8.297 -6.348 5.781 1 97 303 CYS A C 1
ATOM 2385 O O . CYS A 1 303 ? -9.055 -6.875 4.961 1 97 303 CYS A O 1
ATOM 2387 N N . GLU A 1 304 ? -7.562 -7.074 6.559 1 94.19 304 GLU A N 1
ATOM 2388 C CA . GLU A 1 304 ? -7.512 -8.531 6.441 1 94.19 304 GLU A CA 1
ATOM 2389 C C . GLU A 1 304 ? -8.906 -9.141 6.547 1 94.19 304 GLU A C 1
ATOM 2391 O O . GLU A 1 304 ? -9.695 -8.742 7.402 1 94.19 304 GLU A O 1
ATOM 2396 N N . ASP A 1 305 ? -9.211 -10.039 5.59 1 87.94 305 ASP A N 1
ATOM 2397 C CA . ASP A 1 305 ? -10.43 -10.836 5.492 1 87.94 305 ASP A CA 1
ATOM 2398 C C . ASP A 1 305 ? -11.617 -9.961 5.098 1 87.94 305 ASP A C 1
ATOM 2400 O O . ASP A 1 305 ? -12.758 -10.43 5.086 1 87.94 305 ASP A O 1
ATOM 2404 N N . ARG A 1 306 ? -11.336 -8.688 4.828 1 94.31 306 ARG A N 1
ATOM 2405 C CA . ARG A 1 306 ? -12.453 -7.789 4.555 1 94.31 306 ARG A CA 1
ATOM 2406 C C . ARG A 1 306 ? -12.281 -7.094 3.209 1 94.31 306 ARG A C 1
ATOM 2408 O O . ARG A 1 306 ? -13.25 -6.934 2.461 1 94.31 306 ARG A O 1
ATOM 2415 N N . PHE A 1 307 ? -11.023 -6.68 3.023 1 97.06 307 PHE A N 1
ATOM 2416 C CA . PHE A 1 307 ? -10.797 -5.91 1.807 1 97.06 307 PHE A CA 1
ATOM 2417 C C . PHE A 1 307 ? -9.531 -6.383 1.094 1 97.06 307 PHE A C 1
ATOM 2419 O O . PHE A 1 307 ? -8.586 -6.844 1.734 1 97.06 307 PHE A O 1
ATOM 2426 N N . VAL A 1 308 ? -9.555 -6.336 -0.201 1 96.81 308 VAL A N 1
ATOM 2427 C CA . VAL A 1 308 ? -8.375 -6.402 -1.066 1 96.81 308 VAL A CA 1
ATOM 2428 C C . VAL A 1 308 ? -7.883 -4.992 -1.375 1 96.81 308 VAL A C 1
ATOM 2430 O O . VAL A 1 308 ? -8.68 -4.105 -1.694 1 96.81 308 VAL A O 1
ATOM 2433 N N . VAL A 1 309 ? -6.621 -4.781 -1.195 1 97.69 309 VAL A N 1
ATOM 2434 C CA . VAL A 1 309 ? -6.023 -3.5 -1.553 1 97.69 309 VAL A CA 1
ATOM 2435 C C . VAL A 1 309 ? -5.723 -3.467 -3.049 1 97.69 309 VAL A C 1
ATOM 2437 O O . VAL A 1 309 ? -4.801 -4.137 -3.518 1 97.69 309 VAL A O 1
ATOM 2440 N N . GLU A 1 310 ? -6.453 -2.662 -3.73 1 97.69 310 GLU A N 1
ATOM 2441 C CA . GLU A 1 310 ? -6.293 -2.545 -5.176 1 97.69 310 GLU A CA 1
ATOM 2442 C C . GLU A 1 310 ? -5.152 -1.594 -5.531 1 97.69 310 GLU A C 1
ATOM 2444 O O . GLU A 1 310 ? -4.492 -1.763 -6.559 1 97.69 310 GLU A O 1
ATOM 2449 N N . ASP A 1 311 ? -4.984 -0.61 -4.672 1 98 311 ASP A N 1
ATOM 2450 C CA . ASP A 1 311 ? -4.035 0.454 -4.988 1 98 311 ASP A CA 1
ATOM 2451 C C . ASP A 1 311 ? -3.711 1.285 -3.75 1 98 311 ASP A C 1
ATOM 2453 O O . ASP A 1 311 ? -4.555 1.447 -2.865 1 98 311 ASP A O 1
ATOM 2457 N N . LEU A 1 312 ? -2.475 1.702 -3.637 1 98.44 312 LEU A N 1
ATOM 2458 C CA . LEU A 1 312 ? -2.061 2.701 -2.658 1 98.44 312 LEU A CA 1
ATOM 2459 C C . LEU A 1 312 ? -1.206 3.783 -3.312 1 98.44 312 LEU A C 1
ATOM 2461 O O . LEU A 1 312 ? -0.176 3.482 -3.92 1 98.44 312 LEU A O 1
ATOM 2465 N N . HIS A 1 313 ? -1.657 5.004 -3.23 1 98.19 313 HIS A N 1
ATOM 2466 C CA . HIS A 1 313 ? -0.986 6.176 -3.787 1 98.19 313 HIS A CA 1
ATOM 2467 C C . HIS A 1 313 ? -0.529 7.125 -2.686 1 98.19 313 HIS A C 1
ATOM 2469 O O . HIS A 1 313 ? -1.355 7.676 -1.955 1 98.19 313 HIS A O 1
ATOM 2475 N N . ASN A 1 314 ? 0.818 7.242 -2.572 1 97.94 314 ASN A N 1
ATOM 2476 C CA . ASN A 1 314 ? 1.366 8.18 -1.596 1 97.94 314 ASN A CA 1
ATOM 2477 C C . ASN A 1 314 ? 1.726 9.516 -2.24 1 97.94 314 ASN A C 1
ATOM 2479 O O . ASN A 1 314 ? 2.594 9.578 -3.111 1 97.94 314 ASN A O 1
ATOM 2483 N N . PHE A 1 315 ? 1.054 10.57 -1.812 1 97.19 315 PHE A N 1
ATOM 2484 C CA . PHE A 1 315 ? 1.466 11.891 -2.273 1 97.19 315 PHE A CA 1
ATOM 2485 C C . PHE A 1 315 ? 1.517 12.883 -1.113 1 97.19 315 PHE A C 1
ATOM 2487 O O . PHE A 1 315 ? 1.118 14.039 -1.257 1 97.19 315 PHE A O 1
ATOM 2494 N N . GLY A 1 316 ? 2.051 12.383 -0.016 1 96.12 316 GLY A N 1
ATOM 2495 C CA . GLY A 1 316 ? 2.26 13.18 1.183 1 96.12 316 GLY A CA 1
ATOM 2496 C C . GLY A 1 316 ? 3.057 14.445 0.925 1 96.12 316 GLY A C 1
ATOM 2497 O O . GLY A 1 316 ? 2.863 15.453 1.606 1 96.12 316 GLY A O 1
ATOM 2498 N N . ALA A 1 317 ? 3.889 14.477 -0.093 1 94.94 317 ALA A N 1
ATOM 2499 C CA . ALA A 1 317 ? 4.68 15.648 -0.448 1 94.94 317 ALA A CA 1
ATOM 2500 C C . ALA A 1 317 ? 3.785 16.828 -0.824 1 94.94 317 ALA A C 1
ATOM 2502 O O . ALA A 1 317 ? 4.137 17.984 -0.591 1 94.94 317 ALA A O 1
ATOM 2503 N N . ASP A 1 318 ? 2.646 16.516 -1.302 1 97.88 318 ASP A N 1
ATOM 2504 C CA . ASP A 1 318 ? 1.724 17.578 -1.715 1 97.88 318 ASP A CA 1
ATOM 2505 C C . ASP A 1 318 ? 1.056 18.234 -0.506 1 97.88 318 ASP A C 1
ATOM 2507 O O . ASP A 1 318 ? 0.484 19.312 -0.617 1 97.88 318 ASP A O 1
ATOM 2511 N N . TYR A 1 319 ? 1.088 17.531 0.628 1 98.38 319 TYR A N 1
ATOM 2512 C CA . TYR A 1 319 ? 0.49 18.125 1.817 1 98.38 319 TYR A CA 1
ATOM 2513 C C . TYR A 1 319 ? 1.336 19.281 2.33 1 98.38 319 TYR A C 1
ATOM 2515 O O . TYR A 1 319 ? 0.806 20.25 2.887 1 98.38 319 TYR A O 1
ATOM 2523 N N . ASP A 1 320 ? 2.672 19.203 2.121 1 97.75 320 ASP A N 1
ATOM 2524 C CA . ASP A 1 320 ? 3.535 20.344 2.41 1 97.75 320 ASP A CA 1
ATOM 2525 C C . ASP A 1 320 ? 3.064 21.594 1.667 1 97.75 320 ASP A C 1
ATOM 2527 O O . ASP A 1 320 ? 2.799 22.625 2.283 1 97.75 320 ASP A O 1
ATOM 2531 N N . ARG A 1 321 ? 2.82 21.422 0.404 1 98.12 321 ARG A N 1
ATOM 2532 C CA . ARG A 1 321 ? 2.387 22.547 -0.421 1 98.12 321 ARG A CA 1
ATOM 2533 C C . ARG A 1 321 ? 1.002 23.031 -0.003 1 98.12 321 ARG A C 1
ATOM 2535 O O . ARG A 1 321 ? 0.731 24.234 -0.012 1 98.12 321 ARG A O 1
ATOM 2542 N N . THR A 1 322 ? 0.147 22.141 0.312 1 98.88 322 THR A N 1
ATOM 2543 C CA . THR A 1 322 ? -1.201 22.484 0.748 1 98.88 322 THR A CA 1
ATOM 2544 C C . THR A 1 322 ? -1.161 23.281 2.045 1 98.88 322 THR A C 1
ATOM 2546 O O . THR A 1 322 ? -1.812 24.328 2.158 1 98.88 322 THR A O 1
ATOM 2549 N N . LEU A 1 323 ? -0.355 22.812 2.992 1 98.88 323 LEU A N 1
ATOM 2550 C CA . LEU A 1 323 ? -0.23 23.484 4.281 1 98.88 323 LEU A CA 1
ATOM 2551 C C . LEU A 1 323 ? 0.393 24.875 4.121 1 98.88 323 LEU A C 1
ATOM 2553 O O . LEU A 1 323 ? -0.027 25.828 4.773 1 98.88 323 LEU A O 1
ATOM 2557 N N . MET A 1 324 ? 1.332 24.969 3.234 1 98.88 324 MET A N 1
ATOM 2558 C CA . MET A 1 324 ? 1.943 26.281 2.967 1 98.88 324 MET A CA 1
ATOM 2559 C C . MET A 1 324 ? 0.936 27.234 2.34 1 98.88 324 MET A C 1
ATOM 2561 O O . MET A 1 324 ? 0.927 28.422 2.65 1 98.88 324 MET A O 1
ATOM 2565 N N . ALA A 1 325 ? 0.099 26.688 1.487 1 98.94 325 ALA A N 1
ATOM 2566 C CA . ALA A 1 325 ? -0.951 27.516 0.887 1 98.94 325 ALA A CA 1
ATOM 2567 C C . ALA A 1 325 ? -1.975 27.953 1.933 1 98.94 325 ALA A C 1
ATOM 2569 O O . ALA A 1 325 ? -2.416 29.094 1.94 1 98.94 325 ALA A O 1
ATOM 2570 N N . TRP A 1 326 ? -2.387 27.047 2.803 1 98.88 326 TRP A N 1
ATOM 2571 C CA . TRP A 1 326 ? -3.281 27.375 3.906 1 98.88 326 TRP A CA 1
ATOM 2572 C C . TRP A 1 326 ? -2.68 28.469 4.785 1 98.88 326 TRP A C 1
ATOM 2574 O O . TRP A 1 326 ? -3.377 29.406 5.188 1 98.88 326 TRP A O 1
ATOM 2584 N N . HIS A 1 327 ? -1.375 28.359 5.031 1 98.88 327 HIS A N 1
ATOM 2585 C CA . HIS A 1 327 ? -0.686 29.344 5.855 1 98.88 327 HIS A CA 1
ATOM 2586 C C . HIS A 1 327 ? -0.712 30.734 5.207 1 98.88 327 HIS A C 1
ATOM 2588 O O . HIS A 1 327 ? -0.966 31.734 5.875 1 98.88 327 HIS A O 1
ATOM 2594 N N . ALA A 1 328 ? -0.446 30.734 3.959 1 98.88 328 ALA A N 1
ATOM 2595 C CA . ALA A 1 328 ? -0.467 32 3.238 1 98.88 328 ALA A CA 1
ATOM 2596 C C . ALA A 1 328 ? -1.848 32.656 3.307 1 98.88 328 ALA A C 1
ATOM 2598 O O . ALA A 1 328 ? -1.965 33.844 3.551 1 98.88 328 ALA A O 1
ATOM 2599 N N . ASN A 1 329 ? -2.85 31.875 3.082 1 98.88 329 ASN A N 1
ATOM 2600 C CA . ASN A 1 329 ? -4.219 32.375 3.17 1 98.88 329 ASN A CA 1
ATOM 2601 C C . ASN A 1 329 ? -4.551 32.875 4.574 1 98.88 329 ASN A C 1
ATOM 2603 O O . ASN A 1 329 ? -5.184 33.906 4.738 1 98.88 329 ASN A O 1
ATOM 2607 N N . PHE A 1 330 ? -4.137 32.156 5.57 1 98.62 330 PHE A N 1
ATOM 2608 C CA . PHE A 1 330 ? -4.359 32.5 6.969 1 98.62 330 PHE A CA 1
ATOM 2609 C C . PHE A 1 330 ? -3.729 33.844 7.293 1 98.62 330 PHE A C 1
ATOM 2611 O O . PHE A 1 330 ? -4.387 34.719 7.863 1 98.62 330 PHE A O 1
ATOM 2618 N N . GLU A 1 331 ? -2.49 33.969 6.836 1 98.69 331 GLU A N 1
ATOM 2619 C CA . GLU A 1 331 ? -1.785 35.219 7.098 1 98.69 331 GLU A 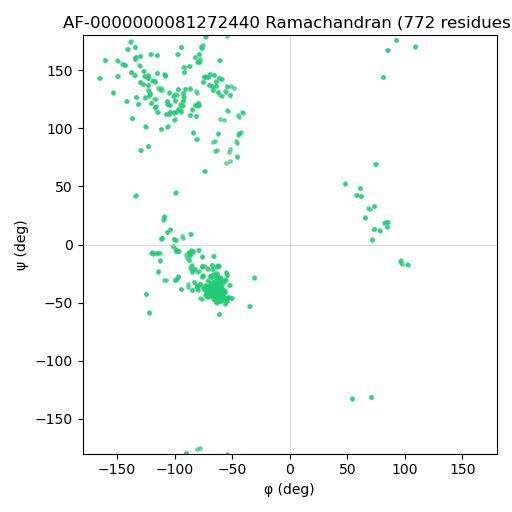CA 1
ATOM 2620 C C . GLU A 1 331 ? -2.461 36.406 6.391 1 98.69 331 GLU A C 1
ATOM 2622 O O . GLU A 1 331 ? -2.58 37.469 6.961 1 98.69 331 GLU A O 1
ATOM 2627 N N . ALA A 1 332 ? -2.863 36.125 5.238 1 98.69 332 ALA A N 1
ATOM 2628 C CA . ALA A 1 332 ? -3.531 37.188 4.477 1 98.69 332 ALA A CA 1
ATOM 2629 C C . ALA A 1 332 ? -4.848 37.594 5.137 1 98.69 332 ALA A C 1
ATOM 2631 O O . ALA A 1 332 ? -5.242 38.75 5.098 1 98.69 332 ALA A O 1
ATOM 2632 N N . ALA A 1 333 ? -5.531 36.688 5.742 1 98.31 333 ALA A N 1
ATOM 2633 C CA . ALA A 1 333 ? -6.855 36.906 6.316 1 98.31 333 ALA A CA 1
ATOM 2634 C C . ALA A 1 333 ? -6.75 37.375 7.773 1 98.31 333 ALA A C 1
ATOM 2636 O O . ALA A 1 333 ? -7.73 37.812 8.359 1 98.31 333 ALA A O 1
ATOM 2637 N N . TRP A 1 334 ? -5.629 37.312 8.367 1 98 334 TRP A N 1
ATOM 2638 C CA . TRP A 1 334 ? -5.426 37.469 9.805 1 98 334 TRP A CA 1
ATOM 2639 C C . TRP A 1 334 ? -5.973 38.781 10.297 1 98 334 TRP A C 1
ATOM 2641 O O . TRP A 1 334 ? -6.609 38.875 11.352 1 98 334 TRP A O 1
ATOM 2651 N N . PRO A 1 335 ? -5.824 39.906 9.57 1 98.19 335 PRO A N 1
ATOM 2652 C CA . PRO A 1 335 ? -6.336 41.188 10.078 1 98.19 335 PRO A CA 1
ATOM 2653 C C . PRO A 1 335 ? -7.828 41.125 10.414 1 98.19 335 PRO A C 1
ATOM 2655 O O . PRO A 1 335 ? -8.273 41.781 11.359 1 98.19 335 PRO A O 1
ATOM 2658 N N . ALA A 1 336 ? -8.539 40.312 9.711 1 97.31 336 ALA A N 1
ATOM 2659 C CA . ALA A 1 336 ? -9.977 40.188 9.938 1 97.31 336 ALA A CA 1
ATOM 2660 C C . ALA A 1 336 ? -10.281 39.406 11.219 1 97.31 336 ALA A C 1
ATOM 2662 O O . ALA A 1 336 ? -11.359 39.562 11.797 1 97.31 336 ALA A O 1
ATOM 2663 N N . PHE A 1 337 ? -9.312 38.656 11.703 1 97 337 PHE A N 1
ATOM 2664 C CA . PHE A 1 337 ? -9.586 37.75 12.82 1 97 337 PHE A CA 1
ATOM 2665 C C . PHE A 1 337 ? -8.773 38.156 14.039 1 97 337 PHE A C 1
ATOM 2667 O O . PHE A 1 337 ? -8.992 37.625 15.141 1 97 337 PHE A O 1
ATOM 2674 N N . SER A 1 338 ? -7.879 39.094 13.922 1 97.12 338 SER A N 1
ATOM 2675 C CA . SER A 1 338 ? -6.879 39.406 14.938 1 97.12 338 SER A CA 1
ATOM 2676 C C . SER A 1 338 ? -7.531 39.875 16.219 1 97.12 338 SER A C 1
ATOM 2678 O O . SER A 1 338 ? -7.09 39.531 17.328 1 97.12 338 SER A O 1
ATOM 2680 N N . ARG A 1 339 ? -8.531 40.688 16.172 1 95.88 339 ARG A N 1
ATOM 2681 C CA . ARG A 1 339 ? -9.18 41.281 17.344 1 95.88 339 ARG A CA 1
ATOM 2682 C C . ARG A 1 339 ? -9.891 40.188 18.156 1 95.88 339 ARG A C 1
ATOM 2684 O O . ARG A 1 339 ? -9.883 40.219 19.391 1 95.88 339 ARG A O 1
ATOM 2691 N N . THR A 1 340 ? -10.43 39.25 17.453 1 94.06 340 THR A N 1
ATOM 2692 C CA . THR A 1 340 ? -11.242 38.219 18.109 1 94.06 340 THR A CA 1
ATOM 2693 C C . THR A 1 340 ? -10.375 37.094 18.641 1 94.06 340 THR A C 1
ATOM 2695 O O . THR A 1 340 ? -10.617 36.562 19.734 1 94.06 340 THR A O 1
ATOM 2698 N N . LEU A 1 341 ? -9.375 36.656 18 1 95.25 341 LEU A N 1
ATOM 2699 C CA . LEU A 1 341 ? -8.641 35.438 18.312 1 95.25 341 LEU A CA 1
ATOM 2700 C C . LEU A 1 341 ? -7.359 35.75 19.078 1 95.25 341 LEU A C 1
ATOM 2702 O O . LEU A 1 341 ? -6.887 34.938 19.875 1 95.25 341 LEU A O 1
ATOM 2706 N N . GLY A 1 342 ? -6.742 36.969 18.812 1 95.81 342 GLY A N 1
ATOM 2707 C CA . GLY A 1 342 ? -5.609 37.406 19.594 1 95.81 342 GLY A CA 1
ATOM 2708 C C . GLY A 1 342 ? -4.281 36.875 19.109 1 95.81 342 GLY A C 1
ATOM 2709 O O . GLY A 1 342 ? -4.254 35.906 18.312 1 95.81 342 GLY A O 1
ATOM 2710 N N . PRO A 1 343 ? -3.232 37.406 19.594 1 96.62 343 PRO A N 1
ATOM 2711 C CA . PRO A 1 343 ? -1.894 37.094 19.094 1 96.62 343 PRO A CA 1
ATOM 2712 C C . PRO A 1 343 ? -1.459 35.688 19.469 1 96.62 343 PRO A C 1
ATOM 2714 O O . PRO A 1 343 ? -0.72 35.031 18.734 1 96.62 343 PRO A O 1
ATOM 2717 N N . ARG A 1 344 ? -1.791 35.156 20.641 1 96.88 344 ARG A N 1
ATOM 2718 C CA . ARG A 1 344 ? -1.403 33.781 21.031 1 96.88 344 ARG A CA 1
ATOM 2719 C C . ARG A 1 344 ? -1.98 32.75 20.078 1 96.88 344 ARG A C 1
ATOM 2721 O O . ARG A 1 344 ? -1.312 31.766 19.75 1 96.88 344 ARG A O 1
ATOM 2728 N N . PHE A 1 345 ? -3.244 33 19.656 1 96.81 345 PHE A N 1
ATOM 2729 C CA . PHE A 1 345 ? -3.848 32.094 18.672 1 96.81 345 PHE A CA 1
ATOM 2730 C C . PHE A 1 345 ? -3.1 32.188 17.344 1 96.81 345 PHE A C 1
ATOM 2732 O O . PHE A 1 345 ? -2.875 31.156 16.688 1 96.81 345 PHE A O 1
ATOM 2739 N N . HIS A 1 346 ? -2.807 33.438 16.953 1 98.19 346 HIS A N 1
ATOM 2740 C CA . HIS A 1 346 ? -2.061 33.625 15.719 1 98.19 346 HIS A CA 1
ATOM 2741 C C . HIS A 1 346 ? -0.806 32.75 15.703 1 98.19 346 HIS A C 1
ATOM 2743 O O . HIS A 1 346 ? -0.547 32.031 14.727 1 98.19 346 HIS A O 1
ATOM 2749 N N . ARG A 1 347 ? -0.083 32.75 16.797 1 98.31 347 ARG A N 1
ATOM 2750 C CA . ARG A 1 347 ? 1.155 32 16.922 1 98.31 347 ARG A CA 1
ATOM 2751 C C . ARG A 1 347 ? 0.875 30.5 16.969 1 98.31 347 ARG A C 1
ATOM 2753 O O . ARG A 1 347 ? 1.62 29.703 16.391 1 98.31 347 ARG A O 1
ATOM 2760 N N . MET A 1 348 ? -0.169 30.094 17.609 1 97.88 348 MET A N 1
ATOM 2761 C CA . MET A 1 348 ? -0.559 28.688 17.688 1 97.88 348 MET A CA 1
ATOM 2762 C C . MET A 1 348 ? -0.836 28.125 16.297 1 97.88 348 MET A C 1
ATOM 2764 O O . MET A 1 348 ? -0.311 27.078 15.93 1 97.88 348 MET A O 1
ATOM 2768 N N . TRP A 1 349 ? -1.628 28.875 15.539 1 98.25 349 TRP A N 1
ATOM 2769 C CA . TRP A 1 349 ? -2.082 28.375 14.242 1 98.25 349 TRP A CA 1
ATOM 2770 C C . TRP A 1 349 ? -0.945 28.375 13.227 1 98.25 349 TRP A C 1
ATOM 2772 O O . TRP A 1 349 ? -0.83 27.469 12.406 1 98.25 349 TRP A O 1
ATOM 2782 N N . ARG A 1 350 ? -0.141 29.438 13.32 1 98.62 350 ARG A N 1
ATOM 2783 C CA . ARG A 1 350 ? 1.073 29.484 12.516 1 98.62 350 ARG A CA 1
ATOM 2784 C C . ARG A 1 350 ? 1.979 28.297 12.82 1 98.62 350 ARG A C 1
ATOM 2786 O O . ARG A 1 350 ? 2.469 27.625 11.906 1 98.62 350 ARG A O 1
ATOM 2793 N N . TYR A 1 351 ? 2.168 28 14.102 1 98.69 351 TYR A N 1
ATOM 2794 C CA . TYR A 1 351 ? 2.986 26.891 14.555 1 98.69 351 TYR A CA 1
ATOM 2795 C C . TYR A 1 351 ? 2.434 25.562 14.047 1 98.69 351 TYR A C 1
ATOM 2797 O O . TYR A 1 351 ? 3.186 24.719 13.562 1 98.69 351 TYR A O 1
ATOM 2805 N N . TYR A 1 352 ? 1.152 25.469 14.094 1 97.94 352 TYR A N 1
ATOM 2806 C CA . TYR A 1 352 ? 0.463 24.281 13.617 1 97.94 352 TYR A CA 1
ATOM 2807 C C . TYR A 1 352 ? 0.723 24.047 12.133 1 97.94 352 TYR A C 1
ATOM 2809 O O . TYR A 1 352 ? 1.267 23.016 11.742 1 97.94 352 TYR A O 1
ATOM 2817 N N . LEU A 1 353 ? 0.389 24.938 11.297 1 98.81 353 LEU A N 1
ATOM 2818 C CA . LEU A 1 353 ? 0.461 24.766 9.844 1 98.81 353 LEU A CA 1
ATOM 2819 C C . LEU A 1 353 ? 1.898 24.531 9.398 1 98.81 353 LEU A C 1
ATOM 2821 O O . LEU A 1 353 ? 2.164 23.625 8.609 1 98.81 353 LEU A O 1
ATOM 2825 N N . LEU A 1 354 ? 2.795 25.312 9.977 1 98.88 354 LEU A N 1
ATOM 2826 C CA . LEU A 1 354 ? 4.168 25.281 9.484 1 98.88 354 LEU A CA 1
ATOM 2827 C C . LEU A 1 354 ? 4.918 24.078 10.047 1 98.88 354 LEU A C 1
ATOM 2829 O O . LEU A 1 354 ? 5.781 23.516 9.375 1 98.88 354 LEU A O 1
ATOM 2833 N N . SER A 1 355 ? 4.656 23.641 11.312 1 98.5 355 SER A N 1
ATOM 2834 C CA . SER A 1 355 ? 5.277 22.438 11.828 1 98.5 355 SER A CA 1
ATOM 2835 C C . SER A 1 355 ? 4.82 21.203 11.047 1 98.5 355 SER A C 1
ATOM 2837 O O . SER A 1 355 ? 5.621 20.312 10.742 1 98.5 355 SER A O 1
ATOM 2839 N N . CYS A 1 356 ? 3.553 21.203 10.664 1 98.31 356 CYS A N 1
ATOM 2840 C CA . CYS A 1 356 ? 3.033 20.078 9.891 1 98.31 356 CYS A CA 1
ATOM 2841 C C . CYS A 1 356 ? 3.604 20.094 8.477 1 98.31 356 CYS A C 1
ATOM 2843 O O . CYS A 1 356 ? 3.938 19.031 7.926 1 98.31 356 CYS A O 1
ATOM 2845 N N . ALA A 1 357 ? 3.709 21.281 7.891 1 98.56 357 ALA A N 1
ATOM 2846 C CA . ALA A 1 357 ? 4.359 21.375 6.586 1 98.56 357 ALA A CA 1
ATOM 2847 C C . ALA A 1 357 ? 5.766 20.781 6.633 1 98.56 357 ALA A C 1
ATOM 2849 O O . ALA A 1 357 ? 6.141 19.984 5.762 1 98.56 357 ALA A O 1
ATOM 2850 N N . GLY A 1 358 ? 6.539 21.141 7.656 1 97.56 358 GLY A N 1
ATOM 2851 C CA . GLY A 1 358 ? 7.875 20.594 7.832 1 97.56 358 GLY A CA 1
ATOM 2852 C C . GLY A 1 358 ? 7.879 19.078 8 1 97.56 358 GLY A C 1
ATOM 2853 O O . GLY A 1 358 ? 8.773 18.406 7.492 1 97.56 358 GLY A O 1
ATOM 2854 N N . ALA A 1 359 ? 6.902 18.578 8.727 1 95.88 359 ALA A N 1
ATOM 2855 C CA . ALA A 1 359 ? 6.824 17.141 8.984 1 95.88 359 ALA A CA 1
ATOM 2856 C C . ALA A 1 359 ? 6.562 16.375 7.695 1 95.88 359 ALA A C 1
ATOM 2858 O O . ALA A 1 359 ? 7.137 15.297 7.477 1 95.88 359 ALA A O 1
ATOM 2859 N N . PHE A 1 360 ? 5.688 16.891 6.824 1 96.81 360 PHE A N 1
ATOM 2860 C CA . PHE A 1 360 ? 5.438 16.25 5.535 1 96.81 360 PHE A CA 1
ATOM 2861 C C . PHE A 1 360 ? 6.652 16.375 4.625 1 96.81 360 PHE A C 1
ATOM 2863 O O . PHE A 1 360 ? 7.008 15.414 3.928 1 96.81 360 PHE A O 1
ATOM 2870 N N . ARG A 1 361 ? 7.27 17.516 4.695 1 96.12 361 ARG A N 1
ATOM 2871 C CA . ARG A 1 361 ? 8.461 17.75 3.887 1 96.12 361 ARG A CA 1
ATOM 2872 C C . ARG A 1 361 ? 9.578 16.781 4.27 1 96.12 361 ARG A C 1
ATOM 2874 O O . ARG A 1 361 ? 10.281 16.25 3.4 1 96.12 361 ARG A O 1
ATOM 2881 N N . ALA A 1 362 ? 9.695 16.5 5.516 1 94.19 362 ALA A N 1
ATOM 2882 C CA . ALA A 1 362 ? 10.727 15.602 6.039 1 94.19 362 ALA A CA 1
ATOM 2883 C C . ALA A 1 362 ? 10.336 14.141 5.836 1 94.19 362 ALA A C 1
ATOM 2885 O O . ALA A 1 362 ? 11.086 13.234 6.215 1 94.19 362 ALA A O 1
ATOM 2886 N N . ARG A 1 363 ? 9.164 13.883 5.34 1 93.88 363 ARG A N 1
ATOM 2887 C CA . ARG A 1 363 ? 8.625 12.547 5.125 1 93.88 363 ARG A CA 1
ATOM 2888 C C . ARG A 1 363 ? 8.414 11.82 6.453 1 93.88 363 ARG A C 1
ATOM 2890 O O . ARG A 1 363 ? 8.453 10.594 6.508 1 93.88 363 ARG A O 1
ATOM 2897 N N . ASP A 1 364 ? 8.297 12.617 7.449 1 92.44 364 ASP A N 1
ATOM 2898 C CA . ASP A 1 364 ? 7.914 12.062 8.742 1 92.44 364 ASP A CA 1
ATOM 2899 C C . ASP A 1 364 ? 6.445 11.656 8.758 1 92.44 364 ASP A C 1
ATOM 2901 O O . ASP A 1 364 ? 6.07 10.68 9.414 1 92.44 364 ASP A O 1
ATOM 2905 N N . LEU A 1 365 ? 5.68 12.406 8.094 1 94.81 365 LEU A N 1
ATOM 2906 C CA . LEU A 1 365 ? 4.27 12.117 7.855 1 94.81 365 LEU A CA 1
ATOM 2907 C C . LEU A 1 365 ? 4.027 11.734 6.398 1 94.81 365 LEU A C 1
ATOM 2909 O O . LEU A 1 365 ? 4.734 12.203 5.504 1 94.81 365 LEU A O 1
ATOM 2913 N N . GLN A 1 366 ? 3.113 10.883 6.25 1 96.56 366 GLN A N 1
ATOM 2914 C CA . GLN A 1 366 ? 2.703 10.453 4.918 1 96.56 366 GLN A CA 1
ATOM 2915 C C . GLN A 1 366 ? 1.22 10.734 4.684 1 96.56 366 GLN A C 1
ATOM 2917 O O . GLN A 1 366 ? 0.488 11.055 5.621 1 96.56 366 GLN A O 1
ATOM 2922 N N . LEU A 1 367 ? 0.836 10.695 3.479 1 98.25 367 LEU A N 1
ATOM 2923 C CA . LEU A 1 367 ? -0.563 10.711 3.066 1 98.25 367 LEU A CA 1
ATOM 2924 C C . LEU A 1 367 ? -0.833 9.648 2.01 1 98.25 367 LEU A C 1
ATOM 2926 O O . LEU A 1 367 ? -0.164 9.609 0.975 1 98.25 367 LEU A O 1
ATOM 2930 N N . TRP A 1 368 ? -1.843 8.812 2.287 1 98.31 368 TRP A N 1
ATOM 2931 C CA . TRP A 1 368 ? -2.145 7.699 1.398 1 98.31 368 TRP A CA 1
ATOM 2932 C C . TRP A 1 368 ? -3.588 7.766 0.911 1 98.31 368 TRP A C 1
ATOM 2934 O O . TRP A 1 368 ? -4.496 8.094 1.68 1 98.31 368 TRP A O 1
ATOM 2944 N N . GLN A 1 369 ? -3.768 7.496 -0.369 1 98.62 369 GLN A N 1
ATOM 2945 C CA . GLN A 1 369 ? -5.062 7.074 -0.892 1 98.62 369 GLN A CA 1
ATOM 2946 C C . GLN A 1 369 ? -5.078 5.578 -1.178 1 98.62 369 GLN A C 1
ATOM 2948 O O . GLN A 1 369 ? -4.348 5.098 -2.045 1 98.62 369 GLN A O 1
ATOM 2953 N N . TRP A 1 370 ? -5.887 4.91 -0.426 1 98.69 370 TRP A N 1
ATOM 2954 C CA . TRP A 1 370 ? -6.113 3.484 -0.633 1 98.69 370 TRP A CA 1
ATOM 2955 C C . TRP A 1 370 ? -7.375 3.246 -1.456 1 98.69 370 TRP A C 1
ATOM 2957 O O . TRP A 1 370 ? -8.406 3.879 -1.219 1 98.69 370 TRP A O 1
ATOM 2967 N N . VAL A 1 371 ? -7.293 2.383 -2.447 1 98.75 371 VAL A N 1
ATOM 2968 C CA . VAL A 1 371 ? -8.484 1.853 -3.1 1 98.75 371 VAL A CA 1
ATOM 2969 C C . VAL A 1 371 ? -8.703 0.402 -2.678 1 98.75 371 VAL A C 1
ATOM 2971 O O . VAL A 1 371 ? -7.82 -0.44 -2.844 1 98.75 371 VAL A O 1
ATOM 2974 N N . LEU A 1 372 ? -9.875 0.179 -2.139 1 98.62 372 LEU A N 1
ATOM 2975 C CA . LEU A 1 372 ? -10.188 -1.116 -1.545 1 98.62 372 LEU A CA 1
ATOM 2976 C C . LEU A 1 372 ? -11.43 -1.727 -2.193 1 98.62 372 LEU A C 1
ATOM 2978 O O . LEU A 1 372 ? -12.352 -1.005 -2.582 1 98.62 372 LEU A O 1
ATOM 2982 N N . SER A 1 373 ? -11.43 -3.02 -2.314 1 97.88 373 SER A N 1
ATOM 2983 C CA . SER A 1 373 ? -12.602 -3.77 -2.758 1 97.88 373 SER A CA 1
ATOM 2984 C C . SER A 1 373 ? -12.844 -4.988 -1.874 1 97.88 373 SER A C 1
ATOM 2986 O O . SER A 1 373 ? -11.945 -5.426 -1.147 1 97.88 373 SER A O 1
ATOM 2988 N N . LYS A 1 374 ? -14.031 -5.445 -1.927 1 94.81 374 LYS A N 1
ATOM 2989 C CA . LYS A 1 374 ? -14.289 -6.719 -1.259 1 94.81 374 LYS A CA 1
ATOM 2990 C C . LYS A 1 374 ? -13.602 -7.871 -1.987 1 94.81 374 LYS A C 1
ATOM 2992 O O . LYS A 1 374 ? -13.375 -7.801 -3.199 1 94.81 374 LYS A O 1
ATOM 2997 N N . PRO A 1 375 ? -13.117 -8.93 -1.326 1 87.62 375 PRO A N 1
ATOM 2998 C CA . PRO A 1 375 ? -12.414 -10.055 -1.949 1 87.62 375 PRO A CA 1
ATOM 2999 C C . PRO A 1 375 ? -13.227 -10.711 -3.062 1 87.62 375 PRO A C 1
ATOM 3001 O O . PRO A 1 375 ? -12.656 -11.289 -3.988 1 87.62 375 PRO A O 1
ATOM 3004 N N . GLY A 1 376 ? -14.477 -10.641 -3.129 1 82.19 376 GLY A N 1
ATOM 3005 C CA . GLY A 1 376 ? -15.305 -11.312 -4.121 1 82.19 376 GLY A CA 1
ATOM 3006 C C . GLY A 1 376 ? -15.594 -10.461 -5.336 1 82.19 376 GLY A C 1
ATOM 3007 O O . GLY A 1 376 ? -16.297 -10.891 -6.25 1 82.19 376 GLY A O 1
ATOM 3008 N N . ARG A 1 377 ? -14.93 -9.273 -5.344 1 89.19 377 ARG A N 1
ATOM 3009 C CA . ARG A 1 377 ? -15.203 -8.391 -6.469 1 89.19 377 ARG A CA 1
ATOM 3010 C C . ARG A 1 377 ? -14.688 -8.984 -7.773 1 89.19 377 ARG A C 1
ATOM 3012 O O . ARG A 1 377 ? -13.562 -9.492 -7.828 1 89.19 377 ARG A O 1
ATOM 3019 N N . SER A 1 378 ? -15.484 -8.961 -8.758 1 83.69 378 SER A N 1
ATOM 3020 C CA . SER A 1 378 ? -15.125 -9.477 -10.07 1 83.69 378 SER A CA 1
ATOM 3021 C C . SER A 1 378 ? -14.43 -8.406 -10.914 1 83.69 378 SER A C 1
ATOM 3023 O O . SER A 1 378 ? -14.57 -7.211 -10.648 1 83.69 378 SER A O 1
ATOM 3025 N N . GLY A 1 379 ? -13.648 -8.805 -11.805 1 82.25 379 GLY A N 1
ATOM 3026 C CA . GLY A 1 379 ? -13.031 -7.887 -12.75 1 82.25 379 GLY A CA 1
ATOM 3027 C C . GLY A 1 379 ? -11.672 -7.391 -12.289 1 82.25 379 GLY A C 1
ATOM 3028 O O . GLY A 1 379 ? -11.18 -7.797 -11.234 1 82.25 379 GLY A O 1
ATOM 3029 N N . VAL A 1 380 ? -11.086 -6.617 -13.219 1 89.06 380 VAL A N 1
ATOM 3030 C CA . VAL A 1 380 ? -9.742 -6.09 -13 1 89.06 380 VAL A CA 1
ATOM 3031 C C . VAL A 1 380 ? -9.812 -4.598 -12.688 1 89.06 380 VAL A C 1
ATOM 3033 O O . VAL A 1 380 ? -10.477 -3.84 -13.398 1 89.06 380 VAL A O 1
ATOM 3036 N N . TYR A 1 381 ? -9.305 -4.215 -11.492 1 94.88 381 TYR A N 1
ATOM 3037 C CA . TYR A 1 381 ? -9.133 -2.793 -11.227 1 94.88 381 TYR A CA 1
ATOM 3038 C C . TYR A 1 381 ? -7.871 -2.264 -11.906 1 94.88 381 TYR A C 1
ATOM 3040 O O . TYR A 1 381 ? -6.773 -2.777 -11.68 1 94.88 381 TYR A O 1
ATOM 3048 N N . ARG A 1 382 ? -8.016 -1.305 -12.797 1 94.62 382 ARG A N 1
ATOM 3049 C CA . ARG A 1 382 ? -6.887 -0.648 -13.438 1 94.62 382 ARG A CA 1
ATOM 3050 C C . ARG A 1 382 ? -6.664 0.748 -12.867 1 94.62 382 ARG A C 1
ATOM 3052 O O . ARG A 1 382 ? -7.605 1.532 -12.742 1 94.62 382 ARG A O 1
ATOM 3059 N N . ARG A 1 383 ? -5.441 0.971 -12.523 1 94.31 383 ARG A N 1
ATOM 3060 C CA . ARG A 1 383 ? -5.074 2.283 -12.008 1 94.31 383 ARG A CA 1
ATOM 3061 C C . ARG A 1 383 ? -5.387 3.383 -13.016 1 94.31 383 ARG A C 1
ATOM 3063 O O . ARG A 1 383 ? -5.168 3.211 -14.211 1 94.31 383 ARG A O 1
ATOM 3070 N N . VAL A 1 384 ? -5.84 4.512 -12.43 1 93.38 384 VAL A N 1
ATOM 3071 C CA . VAL A 1 384 ? -6.18 5.621 -13.32 1 93.38 384 VAL A CA 1
ATOM 3072 C C . VAL A 1 384 ? -4.965 6.527 -13.5 1 93.38 384 VAL A C 1
ATOM 3074 O O . VAL A 1 384 ? -4.109 6.617 -12.609 1 93.38 384 VAL A O 1
ATOM 3077 N N . SER A 1 385 ? -4.848 7.152 -14.672 1 90.38 385 SER A N 1
ATOM 3078 C CA . SER A 1 385 ? -3.83 8.172 -14.891 1 90.38 385 SER A CA 1
ATOM 3079 C C . SER A 1 385 ? -4.023 9.359 -13.953 1 90.38 385 SER A C 1
ATOM 3081 O O . SER A 1 385 ? -5.156 9.75 -13.664 1 90.38 385 SER A O 1
ATOM 3083 N N . THR A 1 386 ? -2.855 9.883 -13.531 1 87.5 386 THR A N 1
ATOM 3084 C CA . THR A 1 386 ? -2.963 11.039 -12.648 1 87.5 386 THR A CA 1
ATOM 3085 C C . THR A 1 386 ? -3.062 12.328 -13.453 1 87.5 386 THR A C 1
ATOM 3087 O O . THR A 1 386 ? -3.295 13.398 -12.898 1 87.5 386 THR A O 1
ATOM 3090 N N . THR A 1 387 ? -2.834 12.156 -14.742 1 82.44 387 THR A N 1
ATOM 3091 C CA . THR A 1 387 ? -2.889 13.352 -15.586 1 82.44 387 THR A CA 1
ATOM 3092 C C . THR A 1 387 ? -4.336 13.781 -15.82 1 82.44 387 THR A C 1
ATOM 3094 O O . THR A 1 387 ? -5.223 12.938 -15.953 1 82.44 387 THR A O 1
ATOM 3097 N N . ARG A 1 388 ? -4.652 15.094 -15.797 1 69.75 388 ARG A N 1
ATOM 3098 C CA . ARG A 1 388 ? -5.977 15.688 -15.953 1 69.75 388 ARG A CA 1
ATOM 3099 C C . ARG A 1 388 ? -6.5 15.484 -17.375 1 69.75 388 ARG A C 1
ATOM 3101 O O . ARG A 1 388 ? -5.719 15.445 -18.328 1 69.75 388 ARG A O 1
ATOM 3108 N N . MET B 1 1 ? -28.078 -76.812 -1.869 1 31.3 1 MET B N 1
ATOM 3109 C CA . MET B 1 1 ? -28.266 -75.75 -0.877 1 31.3 1 MET B CA 1
ATOM 3110 C C . MET B 1 1 ? -27.234 -74.625 -1.041 1 31.3 1 MET B C 1
ATOM 3112 O O . MET B 1 1 ? -26.047 -74.875 -0.768 1 31.3 1 MET B O 1
ATOM 3116 N N . SER B 1 2 ? -27.359 -73.75 -2.078 1 32.94 2 SER B N 1
ATOM 3117 C CA . SER B 1 2 ? -26.578 -72.688 -2.639 1 32.94 2 SER B CA 1
ATOM 3118 C C . SER B 1 2 ? -26.438 -71.5 -1.637 1 32.94 2 SER B C 1
ATOM 3120 O O . SER B 1 2 ? -27.438 -70.938 -1.178 1 32.94 2 SER B O 1
ATOM 3122 N N . THR B 1 3 ? -25.5 -71.625 -0.663 1 35.44 3 THR B N 1
ATOM 3123 C CA . THR B 1 3 ? -25.188 -70.625 0.349 1 35.44 3 THR B CA 1
ATOM 3124 C C . THR B 1 3 ? -24.906 -69.25 -0.299 1 35.44 3 THR B C 1
ATOM 3126 O O . THR B 1 3 ? -23.922 -69.125 -1.043 1 35.44 3 THR B O 1
ATOM 3129 N N . THR B 1 4 ? -25.938 -68.5 -0.618 1 34.56 4 THR B N 1
ATOM 3130 C CA . THR B 1 4 ? -25.859 -67.125 -1.047 1 34.56 4 THR B CA 1
ATOM 3131 C C . THR B 1 4 ? -25.094 -66.25 -0.023 1 34.56 4 THR B C 1
ATOM 3133 O O . THR B 1 4 ? -25.578 -66.062 1.09 1 34.56 4 THR B O 1
ATOM 3136 N N . GLU B 1 5 ? -23.766 -66.438 0.109 1 32.03 5 GLU B N 1
ATOM 3137 C CA . GLU B 1 5 ? -22.969 -65.562 0.94 1 32.03 5 GLU B CA 1
ATOM 3138 C C . GLU B 1 5 ? -23.328 -64.062 0.674 1 32.03 5 GLU B C 1
ATOM 3140 O O . GLU B 1 5 ? -23.219 -63.594 -0.461 1 32.03 5 GLU B O 1
ATOM 3145 N N . SER B 1 6 ? -24.328 -63.531 1.373 1 36.09 6 SER B N 1
ATOM 3146 C CA . SER B 1 6 ? -24.641 -62.125 1.372 1 36.09 6 SER B CA 1
ATOM 3147 C C . SER B 1 6 ? -23.391 -61.25 1.507 1 36.09 6 SER B C 1
ATOM 3149 O O . SER B 1 6 ? -22.609 -61.438 2.445 1 36.09 6 SER B O 1
ATOM 3151 N N . LEU B 1 7 ? -22.844 -60.812 0.446 1 37.62 7 LEU B N 1
ATOM 3152 C CA . LEU B 1 7 ? -21.766 -59.844 0.378 1 37.62 7 LEU B CA 1
ATOM 3153 C C . LEU B 1 7 ? -22.047 -58.656 1.31 1 37.62 7 LEU B C 1
ATOM 3155 O O . LEU B 1 7 ? -22.953 -57.875 1.054 1 37.62 7 LEU B O 1
ATOM 3159 N N . VAL B 1 8 ? -21.906 -58.719 2.562 1 38.38 8 VAL B N 1
ATOM 3160 C CA . VAL B 1 8 ? -21.859 -57.594 3.492 1 38.38 8 VAL B CA 1
ATOM 3161 C C . VAL B 1 8 ? -21 -56.469 2.912 1 38.38 8 VAL B C 1
ATOM 3163 O O . VAL B 1 8 ? -19.828 -56.688 2.625 1 38.38 8 VAL B O 1
ATOM 3166 N N . PRO B 1 9 ? -21.656 -55.5 2.297 1 39.72 9 PRO B N 1
ATOM 3167 C CA . PRO B 1 9 ? -20.797 -54.438 1.826 1 39.72 9 PRO B CA 1
ATOM 3168 C C . PRO B 1 9 ? -19.766 -54 2.867 1 39.72 9 PRO B C 1
ATOM 3170 O O . PRO B 1 9 ? -20.078 -53.938 4.059 1 39.72 9 PRO B O 1
ATOM 3173 N N . SER B 1 10 ? -18.531 -54.219 2.717 1 41.47 10 SER B N 1
ATOM 3174 C CA . SER B 1 10 ? -17.406 -53.969 3.623 1 41.47 10 SER B CA 1
ATOM 3175 C C . SER B 1 10 ? -17.469 -52.531 4.199 1 41.47 10 SER B C 1
ATOM 3177 O O . SER B 1 10 ? -18.047 -51.656 3.59 1 41.47 10 SER B O 1
ATOM 3179 N N . GLN B 1 11 ? -17.25 -52.312 5.574 1 46.31 11 GLN B N 1
ATOM 3180 C CA . GLN B 1 11 ? -17.078 -51.094 6.371 1 46.31 11 GLN B CA 1
ATOM 3181 C C . GLN B 1 11 ? -16.406 -49.969 5.555 1 46.31 11 GLN B C 1
ATOM 3183 O O . GLN B 1 11 ? -16.641 -48.812 5.809 1 46.31 11 GLN B O 1
ATOM 3188 N N . GLY B 1 12 ? -15.625 -50.406 4.613 1 46.19 12 GLY B N 1
ATOM 3189 C CA . GLY B 1 12 ? -14.953 -49.438 3.742 1 46.19 12 GLY B CA 1
ATOM 3190 C C . GLY B 1 12 ? -15.906 -48.656 2.857 1 46.19 12 GLY B C 1
ATOM 3191 O O . GLY B 1 12 ? -15.734 -47.469 2.65 1 46.19 12 GLY B O 1
ATOM 3192 N N . SER B 1 13 ? -16.922 -49.344 2.365 1 53.97 13 SER B N 1
ATOM 3193 C CA . SER B 1 13 ? -17.891 -48.719 1.44 1 53.97 13 SER B CA 1
ATOM 3194 C C . SER B 1 13 ? -18.719 -47.656 2.129 1 53.97 13 SER B C 1
ATOM 3196 O O . SER B 1 13 ? -18.969 -46.594 1.562 1 53.97 13 SER B O 1
ATOM 3198 N N . HIS B 1 14 ? -19.016 -47.938 3.393 1 54.72 14 HIS B N 1
ATOM 3199 C CA . HIS B 1 14 ? -19.859 -47 4.113 1 54.72 14 HIS B CA 1
ATOM 3200 C C . HIS B 1 14 ? -19.078 -45.719 4.473 1 54.72 14 HIS B C 1
ATOM 3202 O O . HIS B 1 14 ? -19.625 -44.625 4.453 1 54.72 14 HIS B O 1
ATOM 3208 N N . ARG B 1 15 ? -17.828 -46 4.742 1 59.59 15 ARG B N 1
ATOM 3209 C CA . ARG B 1 15 ? -16.938 -44.875 5.07 1 59.59 15 ARG B CA 1
ATOM 3210 C C . ARG B 1 15 ? -16.734 -43.969 3.871 1 59.59 15 ARG B C 1
ATOM 3212 O O . ARG B 1 15 ? -16.797 -42.75 4.008 1 59.59 15 ARG B O 1
ATOM 3219 N N . ASP B 1 16 ? -16.641 -44.562 2.871 1 68.25 16 ASP B N 1
ATOM 3220 C CA . ASP B 1 16 ? -16.438 -43.812 1.636 1 68.25 16 ASP B CA 1
ATOM 3221 C C . ASP B 1 16 ? -17.688 -43.031 1.259 1 68.25 16 ASP B C 1
ATOM 3223 O O . ASP B 1 16 ? -17.594 -41.906 0.771 1 68.25 16 ASP B O 1
ATOM 3227 N N . ASP B 1 17 ? -18.719 -43.625 1.743 1 77.75 17 ASP B N 1
ATOM 3228 C CA . ASP B 1 17 ? -19.984 -42.969 1.413 1 77.75 17 ASP B CA 1
ATOM 3229 C C . ASP B 1 17 ? -20.203 -41.719 2.268 1 77.75 17 ASP B C 1
ATOM 3231 O O . ASP B 1 17 ? -20.672 -40.688 1.774 1 77.75 17 ASP B O 1
ATOM 3235 N N . SER B 1 18 ? -19.781 -41.844 3.463 1 82.31 18 SER B N 1
ATOM 3236 C CA . SER B 1 18 ? -19.953 -40.719 4.355 1 82.31 18 SER B CA 1
ATOM 3237 C C . SER B 1 18 ? -19.031 -39.562 3.973 1 82.31 18 SER B C 1
ATOM 3239 O O . SER B 1 18 ? -19.438 -38.406 3.969 1 82.31 18 SER B O 1
ATOM 3241 N N . ALA B 1 19 ? -17.828 -39.969 3.648 1 86.38 19 ALA B N 1
ATOM 3242 C CA . ALA B 1 19 ? -16.875 -38.969 3.221 1 86.38 19 ALA B CA 1
ATOM 3243 C C . ALA B 1 19 ? -17.344 -38.281 1.945 1 86.38 19 ALA B C 1
ATOM 3245 O O . ALA B 1 19 ? -17.25 -37.031 1.834 1 86.38 19 ALA B O 1
ATOM 3246 N N . ARG B 1 20 ? -17.828 -39.062 1.084 1 90.38 20 ARG B N 1
ATOM 3247 C CA . ARG B 1 20 ? -18.312 -38.5 -0.181 1 90.38 20 ARG B CA 1
ATOM 3248 C C . ARG B 1 20 ? -19.469 -37.531 0.044 1 90.38 20 ARG B C 1
ATOM 3250 O O . ARG B 1 20 ? -19.5 -36.438 -0.542 1 90.38 20 ARG B O 1
ATOM 3257 N N . ARG B 1 21 ? -20.391 -37.875 0.86 1 90.25 21 ARG B N 1
ATOM 3258 C CA . ARG B 1 21 ? -21.531 -37.031 1.141 1 90.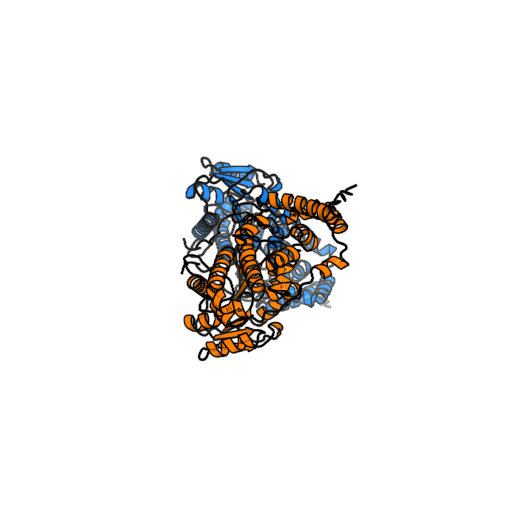25 21 ARG B CA 1
ATOM 3259 C C . ARG B 1 21 ? -21.109 -35.688 1.746 1 90.25 21 ARG B C 1
ATOM 3261 O O . ARG B 1 21 ? -21.625 -34.656 1.379 1 90.25 21 ARG B O 1
ATOM 3268 N N . TYR B 1 22 ? -20.266 -35.844 2.557 1 88.19 22 TYR B N 1
ATOM 3269 C CA . TYR B 1 22 ? -19.766 -34.625 3.205 1 88.19 22 TYR B CA 1
ATOM 3270 C C . TYR B 1 22 ? -19.094 -33.719 2.197 1 88.19 22 TYR B C 1
ATOM 3272 O O . TYR B 1 22 ? -19.375 -32.5 2.154 1 88.19 22 TYR B O 1
ATOM 3280 N N . ILE B 1 23 ? -18.219 -34.25 1.445 1 91.5 23 ILE B N 1
ATOM 3281 C CA . ILE B 1 23 ? -17.484 -33.438 0.46 1 91.5 23 ILE B CA 1
ATOM 3282 C C . ILE B 1 23 ? -18.453 -32.875 -0.56 1 91.5 23 ILE B C 1
ATOM 3284 O O . ILE B 1 23 ? -18.297 -31.719 -0.981 1 91.5 23 ILE B O 1
ATOM 3288 N N . GLU B 1 24 ? -19.391 -33.656 -0.946 1 93.81 24 GLU B N 1
ATOM 3289 C CA . GLU B 1 24 ? -20.391 -33.156 -1.895 1 93.81 24 GLU B CA 1
ATOM 3290 C C . GLU B 1 24 ? -21.156 -31.953 -1.334 1 93.81 24 GLU B C 1
ATOM 3292 O O . GLU B 1 24 ? -21.469 -31.016 -2.066 1 93.81 24 GLU B O 1
ATOM 3297 N N . GLN B 1 25 ? -21.422 -32 -0.088 1 90.81 25 GLN B N 1
ATOM 3298 C CA . GLN B 1 25 ? -22.094 -30.875 0.558 1 90.81 25 GLN B CA 1
ATOM 3299 C C . GLN B 1 25 ? -21.234 -29.625 0.551 1 90.81 25 GLN B C 1
ATOM 3301 O O . GLN B 1 25 ? -21.719 -28.516 0.305 1 90.81 25 GLN B O 1
ATOM 3306 N N . LEU B 1 26 ? -20.062 -29.812 0.777 1 91.12 26 LEU B N 1
ATOM 3307 C CA . LEU B 1 26 ? -19.125 -28.688 0.752 1 91.12 26 LEU B CA 1
ATOM 3308 C C . LEU B 1 26 ? -19 -28.125 -0.657 1 91.12 26 LEU B C 1
ATOM 3310 O O . LEU B 1 26 ? -19.031 -26.906 -0.848 1 91.12 26 LEU B O 1
ATOM 3314 N N . LEU B 1 27 ? -18.828 -29.031 -1.598 1 95.25 27 LEU B N 1
ATOM 3315 C CA . LEU B 1 27 ? -18.656 -28.625 -2.988 1 95.25 27 LEU B CA 1
ATOM 3316 C C . LEU B 1 27 ? -19.875 -27.891 -3.5 1 95.25 27 LEU B C 1
ATOM 3318 O O . LEU B 1 27 ? -19.766 -26.984 -4.324 1 95.25 27 LEU B O 1
ATOM 3322 N N . ALA B 1 28 ? -21.031 -28.25 -3.002 1 94.94 28 ALA B N 1
ATOM 3323 C CA . ALA B 1 28 ? -22.281 -27.625 -3.436 1 94.94 28 ALA B CA 1
ATOM 3324 C C . ALA B 1 28 ? -22.297 -26.141 -3.09 1 94.94 28 ALA B C 1
ATOM 3326 O O . ALA B 1 28 ? -22.891 -25.344 -3.824 1 94.94 28 ALA B O 1
ATOM 3327 N N . GLN B 1 29 ? -21.656 -25.812 -2.09 1 93.31 29 GLN B N 1
ATOM 3328 C CA . GLN B 1 29 ? -21.578 -24.422 -1.687 1 93.31 29 GLN B CA 1
ATOM 3329 C C . GLN B 1 29 ? -20.781 -23.594 -2.699 1 93.31 29 GLN B C 1
ATOM 3331 O O . GLN B 1 29 ? -20.922 -22.375 -2.76 1 93.31 29 GLN B O 1
ATOM 3336 N N . ALA B 1 30 ? -19.969 -24.266 -3.484 1 95.94 30 ALA B N 1
ATOM 3337 C CA . ALA B 1 30 ? -19.141 -23.609 -4.492 1 95.94 30 ALA B CA 1
ATOM 3338 C C . ALA B 1 30 ? -19.688 -23.859 -5.895 1 95.94 30 ALA B C 1
ATOM 3340 O O . ALA B 1 30 ? -19 -23.609 -6.891 1 95.94 30 ALA B O 1
ATOM 3341 N N . ASP B 1 31 ? -20.875 -24.406 -5.949 1 96.88 31 ASP B N 1
ATOM 3342 C CA . ASP B 1 31 ? -21.5 -24.75 -7.223 1 96.88 31 ASP B CA 1
ATOM 3343 C C . ASP B 1 31 ? -20.625 -25.719 -8.016 1 96.88 31 ASP B C 1
ATOM 3345 O O . ASP B 1 31 ? -20.406 -25.531 -9.211 1 96.88 31 ASP B O 1
ATOM 3349 N N . VAL B 1 32 ? -20.062 -26.703 -7.359 1 98 32 VAL B N 1
ATOM 3350 C CA . VAL B 1 32 ? -19.281 -27.781 -7.953 1 98 32 VAL B CA 1
ATOM 3351 C C . VAL B 1 32 ? -19.953 -29.125 -7.66 1 98 32 VAL B C 1
ATOM 3353 O O . VAL B 1 32 ? -20.453 -29.344 -6.559 1 98 32 VAL B O 1
ATOM 3356 N N . ARG B 1 33 ? -19.938 -30.016 -8.617 1 97.75 33 ARG B N 1
ATOM 3357 C CA . ARG B 1 33 ? -20.547 -31.328 -8.453 1 97.75 33 ARG B CA 1
ATOM 3358 C C . ARG B 1 33 ? -19.547 -32.438 -8.781 1 97.75 33 ARG B C 1
ATOM 3360 O O . ARG B 1 33 ? -18.719 -32.281 -9.688 1 97.75 33 ARG B O 1
ATOM 3367 N N . ILE B 1 34 ? -19.656 -33.531 -8.055 1 97.12 34 ILE B N 1
ATOM 3368 C CA . ILE B 1 34 ? -18.953 -34.75 -8.422 1 97.12 34 ILE B CA 1
ATOM 3369 C C . ILE B 1 34 ? -19.703 -35.469 -9.539 1 97.12 34 ILE B C 1
ATOM 3371 O O . ILE B 1 34 ? -20.906 -35.719 -9.414 1 97.12 34 ILE B O 1
ATOM 3375 N N . ASP B 1 35 ? -19.016 -35.656 -10.609 1 97.12 35 ASP B N 1
ATOM 3376 C CA . ASP B 1 35 ? -19.531 -36.375 -11.781 1 97.12 35 ASP B CA 1
ATOM 3377 C C . ASP B 1 35 ? -20.625 -35.562 -12.469 1 97.12 35 ASP B C 1
ATOM 3379 O O . ASP B 1 35 ? -21.625 -36.094 -12.93 1 97.12 35 ASP B O 1
ATOM 3383 N N . GLY B 1 36 ? -20.406 -34.25 -12.297 1 96.5 36 GLY B N 1
ATOM 3384 C CA . GLY B 1 36 ? -21.234 -33.344 -13.07 1 96.5 36 GLY B CA 1
ATOM 3385 C C . GLY B 1 36 ? -20.797 -33.219 -14.508 1 96.5 36 GLY B C 1
ATOM 3386 O O . GLY B 1 36 ? -19.812 -33.844 -14.922 1 96.5 36 GLY B O 1
ATOM 3387 N N . THR B 1 37 ? -21.5 -32.281 -15.266 1 96.81 37 THR B N 1
ATOM 3388 C CA . THR B 1 37 ? -21.234 -32.188 -16.703 1 96.81 37 THR B CA 1
ATOM 3389 C C . THR B 1 37 ? -20.609 -30.844 -17.047 1 96.81 37 THR B C 1
ATOM 3391 O O . THR B 1 37 ? -20.188 -30.609 -18.172 1 96.81 37 THR B O 1
ATOM 3394 N N . ARG B 1 38 ? -20.547 -29.953 -16.062 1 97 38 ARG B N 1
ATOM 3395 C CA . ARG B 1 38 ? -19.969 -28.641 -16.328 1 97 38 ARG B CA 1
ATOM 3396 C C . ARG B 1 38 ? -18.453 -28.688 -16.312 1 97 38 ARG B C 1
ATOM 3398 O O . ARG B 1 38 ? -17.859 -29.562 -15.672 1 97 38 ARG B O 1
ATOM 3405 N N . PRO B 1 39 ? -17.766 -27.766 -16.938 1 97.94 39 PRO B N 1
ATOM 3406 C CA . PRO B 1 39 ? -16.312 -27.844 -17.125 1 97.94 39 PRO B CA 1
ATOM 3407 C C . PRO B 1 39 ? -15.555 -27.781 -15.797 1 97.94 39 PRO B C 1
ATOM 3409 O O . PRO B 1 39 ? -14.406 -28.234 -15.719 1 97.94 39 PRO B O 1
ATOM 3412 N N . TRP B 1 40 ? -16.156 -27.203 -14.781 1 98.31 40 TRP B N 1
ATOM 3413 C CA . TRP B 1 40 ? -15.484 -27.078 -13.5 1 98.31 40 TRP B CA 1
ATOM 3414 C C . TRP B 1 40 ? -15.93 -28.172 -12.539 1 98.31 40 TRP B C 1
ATOM 3416 O O . TRP B 1 40 ? -15.539 -28.188 -11.367 1 98.31 40 TRP B O 1
ATOM 3426 N N . ASP B 1 41 ? -16.75 -29.094 -12.953 1 98.44 41 ASP B N 1
ATOM 3427 C CA . ASP B 1 41 ? -17.156 -30.219 -12.133 1 98.44 41 ASP B CA 1
ATOM 3428 C C . ASP B 1 41 ? -16.078 -31.297 -12.094 1 98.44 41 ASP B C 1
ATOM 3430 O O . ASP B 1 41 ? -15.211 -31.344 -12.969 1 98.44 41 ASP B O 1
ATOM 3434 N N . ILE B 1 42 ? -16.156 -32.125 -11.031 1 98.31 42 ILE B N 1
ATOM 3435 C CA . ILE B 1 42 ? -15.148 -33.156 -10.789 1 98.31 42 ILE B CA 1
ATOM 3436 C C . ILE B 1 42 ? -15.641 -34.5 -11.312 1 98.31 42 ILE B C 1
ATOM 3438 O O . ILE B 1 42 ? -16.797 -34.875 -11.086 1 98.31 42 ILE B O 1
ATOM 3442 N N . ARG B 1 43 ? -14.82 -35.125 -12.086 1 98.38 43 ARG B N 1
ATOM 3443 C CA . ARG B 1 43 ? -15.055 -36.531 -12.453 1 98.38 43 ARG B CA 1
ATOM 3444 C C . ARG B 1 43 ? -14.242 -37.469 -11.57 1 98.38 43 ARG B C 1
ATOM 3446 O O . ARG B 1 43 ? -13.016 -37.531 -11.68 1 98.38 43 ARG B O 1
ATOM 3453 N N . LEU B 1 44 ? -14.883 -38.219 -10.82 1 97.25 44 LEU B N 1
ATOM 3454 C CA . LEU B 1 44 ? -14.242 -39.125 -9.844 1 97.25 44 LEU B CA 1
ATOM 3455 C C . LEU B 1 44 ? -13.992 -40.5 -10.445 1 97.25 44 LEU B C 1
ATOM 3457 O O . LEU B 1 44 ? -14.914 -41.125 -10.969 1 97.25 44 LEU B O 1
ATOM 3461 N N . HIS B 1 45 ? -12.828 -40.969 -10.383 1 97.75 45 HIS B N 1
ATOM 3462 C CA . HIS B 1 45 ? -12.469 -42.281 -10.883 1 97.75 45 HIS B CA 1
ATOM 3463 C C . HIS B 1 45 ? -12.211 -43.281 -9.742 1 97.75 45 HIS B C 1
ATOM 3465 O O . HIS B 1 45 ? -12.367 -44.469 -9.914 1 97.75 45 HIS B O 1
ATOM 3471 N N . ASP B 1 46 ? -11.727 -42.75 -8.602 1 95.38 46 ASP B N 1
ATOM 3472 C CA . ASP B 1 46 ? -11.469 -43.531 -7.395 1 95.38 46 ASP B CA 1
ATOM 3473 C C . ASP B 1 46 ? -12.367 -43.062 -6.242 1 95.38 46 ASP B C 1
ATOM 3475 O O . ASP B 1 46 ? -12.227 -41.938 -5.754 1 95.38 46 ASP B O 1
ATOM 3479 N N . PRO B 1 47 ? -13.203 -43.906 -5.762 1 93.75 47 PRO B N 1
ATOM 3480 C CA . PRO B 1 47 ? -14.156 -43.531 -4.719 1 93.75 47 PRO B CA 1
ATOM 3481 C C . PRO B 1 47 ? -13.469 -43.188 -3.402 1 93.75 47 PRO B C 1
ATOM 3483 O O . PRO B 1 47 ? -14.109 -42.625 -2.508 1 93.75 47 PRO B O 1
ATOM 3486 N N . GLY B 1 48 ? -12.211 -43.438 -3.252 1 91.56 48 GLY B N 1
ATOM 3487 C CA . GLY B 1 48 ? -11.484 -43.156 -2.023 1 91.56 48 GLY B CA 1
ATOM 3488 C C . GLY B 1 48 ? -11 -41.719 -1.934 1 91.56 48 GLY B C 1
ATOM 3489 O O . GLY B 1 48 ? -10.516 -41.281 -0.887 1 91.56 48 GLY B O 1
ATOM 3490 N N . VAL B 1 49 ? -11.156 -40.875 -3 1 94.5 49 VAL B N 1
ATOM 3491 C CA . VAL B 1 49 ? -10.602 -39.531 -3.082 1 94.5 49 VAL B CA 1
ATOM 3492 C C . VAL B 1 49 ? -11.227 -38.656 -2.006 1 94.5 49 VAL B C 1
ATOM 3494 O O . VAL B 1 49 ? -10.516 -37.938 -1.289 1 94.5 49 VAL B O 1
ATOM 3497 N N . PRO B 1 50 ? -12.523 -38.719 -1.773 1 93 50 PRO B N 1
ATOM 3498 C CA . PRO B 1 50 ? -13.102 -37.844 -0.733 1 93 50 PRO B CA 1
ATOM 3499 C C . PRO B 1 50 ? -12.492 -38.094 0.644 1 93 50 PRO B C 1
ATOM 3501 O O . PRO B 1 50 ? -12.188 -37.156 1.367 1 93 50 PRO B O 1
ATOM 3504 N N . ALA B 1 51 ? -12.336 -39.344 0.955 1 88.12 51 ALA B N 1
ATOM 3505 C CA . ALA B 1 51 ? -11.719 -39.688 2.236 1 88.12 51 ALA B CA 1
ATOM 3506 C C . ALA B 1 51 ? -10.289 -39.156 2.307 1 88.12 51 ALA B C 1
ATOM 3508 O O . ALA B 1 51 ? -9.844 -38.656 3.352 1 88.12 51 ALA B O 1
ATOM 3509 N N . ARG B 1 52 ? -9.57 -39.281 1.251 1 89.31 52 ARG B N 1
ATOM 3510 C CA . ARG B 1 52 ? -8.195 -38.781 1.17 1 89.31 52 ARG B CA 1
ATOM 3511 C C . ARG B 1 52 ? -8.141 -37.281 1.358 1 89.31 52 ARG B C 1
ATOM 3513 O O . ARG B 1 52 ? -7.281 -36.75 2.076 1 89.31 52 ARG B O 1
ATOM 3520 N N . VAL B 1 53 ? -9.031 -36.594 0.744 1 91.75 53 VAL B N 1
ATOM 3521 C CA . VAL B 1 53 ? -9.102 -35.125 0.834 1 91.75 53 VAL B CA 1
ATOM 3522 C C . VAL B 1 53 ? -9.438 -34.719 2.264 1 91.75 53 VAL B C 1
ATOM 3524 O O . VAL B 1 53 ? -8.859 -33.781 2.795 1 91.75 53 VAL B O 1
ATOM 3527 N N . LEU B 1 54 ? -10.344 -35.375 2.855 1 87.12 54 LEU B N 1
ATOM 3528 C CA . LEU B 1 54 ? -10.703 -35.062 4.234 1 87.12 54 LEU B CA 1
ATOM 3529 C C . LEU B 1 54 ? -9.516 -35.281 5.168 1 87.12 54 LEU B C 1
ATOM 3531 O O . LEU B 1 54 ? -9.352 -34.562 6.152 1 87.12 54 LEU B O 1
ATOM 3535 N N . ALA B 1 55 ? -8.734 -36.25 4.836 1 84.19 55 ALA B N 1
ATOM 3536 C CA . ALA B 1 55 ? -7.613 -36.625 5.691 1 84.19 55 ALA B CA 1
ATOM 3537 C C . ALA B 1 55 ? -6.426 -35.688 5.488 1 84.19 55 ALA B C 1
ATOM 3539 O O . ALA B 1 55 ? -5.758 -35.312 6.449 1 84.19 55 ALA B O 1
ATOM 3540 N N . LEU B 1 56 ? -6.199 -35.312 4.234 1 87.88 56 LEU B N 1
ATOM 3541 C CA . LEU B 1 56 ? -4.922 -34.656 3.932 1 87.88 56 LEU B CA 1
ATOM 3542 C C . LEU B 1 56 ? -5.133 -33.25 3.373 1 87.88 56 LEU B C 1
ATOM 3544 O O . LEU B 1 56 ? -4.168 -32.531 3.121 1 87.88 56 LEU B O 1
ATOM 3548 N N . GLY B 1 57 ? -6.336 -32.938 3.137 1 88.75 57 GLY B N 1
ATOM 3549 C CA . GLY B 1 57 ? -6.617 -31.594 2.635 1 88.75 57 GLY B CA 1
ATOM 3550 C C . GLY B 1 57 ? -6.145 -31.375 1.21 1 88.75 57 GLY B C 1
ATOM 3551 O O . GLY B 1 57 ? -6.434 -32.188 0.326 1 88.75 57 GLY B O 1
ATOM 3552 N N . SER B 1 58 ? -5.453 -30.281 1.025 1 91.38 58 SER B N 1
ATOM 3553 C CA . SER B 1 58 ? -4.977 -29.922 -0.307 1 91.38 58 SER B CA 1
ATOM 3554 C C . SER B 1 58 ? -3.953 -30.922 -0.816 1 91.38 58 SER B C 1
ATOM 3556 O O . SER B 1 58 ? -3.879 -31.188 -2.018 1 91.38 58 SER B O 1
ATOM 3558 N N . LEU B 1 59 ? -3.156 -31.422 0.092 1 92.62 59 LEU B N 1
ATOM 3559 C CA . LEU B 1 59 ? -2.178 -32.438 -0.3 1 92.62 59 LEU B CA 1
ATOM 3560 C C . LEU B 1 59 ? -2.865 -33.656 -0.904 1 92.62 59 LEU B C 1
ATOM 3562 O O . LEU B 1 59 ? -2.451 -34.156 -1.954 1 92.62 59 LEU B O 1
ATOM 3566 N N . GLY B 1 60 ? -3.926 -34.094 -0.23 1 93.38 60 GLY B N 1
ATOM 3567 C CA . GLY B 1 60 ? -4.684 -35.219 -0.734 1 93.38 60 GLY B CA 1
ATOM 3568 C C . GLY B 1 60 ? -5.352 -34.969 -2.068 1 93.38 60 GLY B C 1
ATOM 3569 O O . GLY B 1 60 ? -5.352 -35.812 -2.955 1 93.38 60 GLY B O 1
ATOM 3570 N N . LEU B 1 61 ? -5.898 -33.781 -2.191 1 95.62 61 LEU B N 1
ATOM 3571 C CA . LEU B 1 61 ? -6.574 -33.406 -3.428 1 95.62 61 LEU B CA 1
ATOM 3572 C C . LEU B 1 61 ? -5.594 -33.375 -4.594 1 95.62 61 LEU B C 1
ATOM 3574 O O . LEU B 1 61 ? -5.852 -33.938 -5.652 1 95.62 61 LEU B O 1
ATOM 3578 N N . GLY B 1 62 ? -4.477 -32.719 -4.395 1 97.5 62 GLY B N 1
ATOM 3579 C CA . GLY B 1 62 ? -3.469 -32.594 -5.438 1 97.5 62 GLY B CA 1
ATOM 3580 C C . GLY B 1 62 ? -2.844 -33.938 -5.828 1 97.5 62 GLY B C 1
ATOM 3581 O O . GLY B 1 62 ? -2.717 -34.25 -7.016 1 97.5 62 GLY B O 1
ATOM 3582 N N . GLU B 1 63 ? -2.52 -34.719 -4.836 1 96.19 63 GLU B N 1
ATOM 3583 C CA . GLU B 1 63 ? -1.89 -36 -5.113 1 96.19 63 GLU B CA 1
ATOM 3584 C C . GLU B 1 63 ? -2.861 -36.969 -5.801 1 96.19 63 GLU B C 1
ATOM 3586 O O . GLU B 1 63 ? -2.471 -37.719 -6.699 1 96.19 63 GLU B O 1
ATOM 3591 N N . ALA B 1 64 ? -4.086 -36.906 -5.348 1 97.38 64 ALA B N 1
ATOM 3592 C CA . ALA B 1 64 ? -5.078 -37.75 -6.012 1 97.38 64 ALA B CA 1
ATOM 3593 C C . ALA B 1 64 ? -5.223 -37.375 -7.48 1 97.38 64 ALA B C 1
ATOM 3595 O O . ALA B 1 64 ? -5.395 -38.25 -8.336 1 97.38 64 ALA B O 1
ATOM 3596 N N . TYR B 1 65 ? -5.195 -36.125 -7.805 1 98.25 65 TYR B N 1
ATOM 3597 C CA . TYR B 1 65 ? -5.234 -35.656 -9.188 1 98.25 65 TYR B CA 1
ATOM 3598 C C . TYR B 1 65 ? -4.02 -36.156 -9.961 1 98.25 65 TYR B C 1
ATOM 3600 O O . TYR B 1 65 ? -4.152 -36.688 -11.07 1 98.25 65 TYR B O 1
ATOM 3608 N N . MET B 1 66 ? -2.881 -36 -9.375 1 97.81 66 MET B N 1
ATOM 3609 C CA . MET B 1 66 ? -1.632 -36.438 -9.992 1 97.81 66 MET B CA 1
ATOM 3610 C C . MET B 1 66 ? -1.668 -37.938 -10.32 1 97.81 66 MET B C 1
ATOM 3612 O O . MET B 1 66 ? -1.12 -38.375 -11.328 1 97.81 66 MET B O 1
ATOM 3616 N N . ASP B 1 67 ? -2.373 -38.688 -9.508 1 96.62 67 ASP B N 1
ATOM 3617 C CA . ASP B 1 67 ? -2.441 -40.125 -9.633 1 96.62 67 ASP B CA 1
ATOM 3618 C C . ASP B 1 67 ? -3.533 -40.562 -10.617 1 96.62 67 ASP B C 1
ATOM 3620 O O . ASP B 1 67 ? -3.715 -41.75 -10.883 1 96.62 67 ASP B O 1
ATOM 3624 N N . GLY B 1 68 ? -4.262 -39.656 -11.078 1 97.75 68 GLY B N 1
ATOM 3625 C CA . GLY B 1 68 ? -5.293 -39.938 -12.062 1 97.75 68 GLY B CA 1
ATOM 3626 C C . GLY B 1 68 ? -6.602 -40.375 -11.438 1 97.75 68 GLY B C 1
ATOM 3627 O O . GLY B 1 68 ? -7.445 -41 -12.109 1 97.75 68 GLY B O 1
ATOM 3628 N N . HIS B 1 69 ? -6.758 -40.062 -10.164 1 97.94 69 HIS B N 1
ATOM 3629 C CA . HIS B 1 69 ? -7.93 -40.562 -9.453 1 97.94 69 HIS B CA 1
ATOM 3630 C C . HIS B 1 69 ? -9.133 -39.656 -9.656 1 97.94 69 HIS B C 1
ATOM 3632 O O . HIS B 1 69 ? -10.266 -40.031 -9.359 1 97.94 69 HIS B O 1
ATOM 3638 N N . TRP B 1 70 ? -8.922 -38.5 -10.078 1 98.19 70 TRP B N 1
ATOM 3639 C CA . TRP B 1 70 ? -10.008 -37.625 -10.5 1 98.19 70 TRP B CA 1
ATOM 3640 C C . TRP B 1 70 ? -9.539 -36.656 -11.586 1 98.19 70 TRP B C 1
ATOM 3642 O O . TRP B 1 70 ? -8.336 -36.5 -11.812 1 98.19 70 TRP B O 1
ATOM 3652 N N . ASP B 1 71 ? -10.508 -36.094 -12.383 1 98.38 71 ASP B N 1
ATOM 3653 C CA . ASP B 1 71 ? -10.227 -35.156 -13.453 1 98.38 71 ASP B CA 1
ATOM 3654 C C . ASP B 1 71 ? -11.195 -33.969 -13.398 1 98.38 71 ASP B C 1
ATOM 3656 O O . ASP B 1 71 ? -12.234 -34.031 -12.727 1 98.38 71 ASP B O 1
ATOM 3660 N N . CYS B 1 72 ? -10.82 -32.969 -14.008 1 98.5 72 CYS B N 1
ATOM 3661 C CA . CYS B 1 72 ? -11.602 -31.766 -14.227 1 98.5 72 CYS B CA 1
ATOM 3662 C C . CYS B 1 72 ? -11.141 -31.047 -15.492 1 98.5 72 CYS B C 1
ATOM 3664 O O . CYS B 1 72 ? -9.945 -30.859 -15.695 1 98.5 72 CYS B O 1
ATOM 3666 N N . ALA B 1 73 ? -12.102 -30.688 -16.344 1 98 73 ALA B N 1
ATOM 3667 C CA . ALA B 1 73 ? -11.742 -30.062 -17.609 1 98 73 ALA B CA 1
ATOM 3668 C C . ALA B 1 73 ? -11.109 -28.703 -17.391 1 98 73 ALA B C 1
ATOM 3670 O O . ALA B 1 73 ? -10.125 -28.359 -18.047 1 98 73 ALA B O 1
ATOM 3671 N N . HIS B 1 74 ? -11.695 -27.906 -16.5 1 98.62 74 HIS B N 1
ATOM 3672 C CA . HIS B 1 74 ? -11.195 -26.562 -16.234 1 98.62 74 HIS B CA 1
ATOM 3673 C C . HIS B 1 74 ? -10.859 -26.391 -14.758 1 98.62 74 HIS B C 1
ATOM 3675 O O . HIS B 1 74 ? -11.625 -25.781 -14.008 1 98.62 74 HIS B O 1
ATOM 3681 N N . LEU B 1 75 ? -9.656 -26.812 -14.453 1 98.75 75 LEU B N 1
ATOM 3682 C CA . LEU B 1 75 ? -9.172 -26.734 -13.078 1 98.75 75 LEU B CA 1
ATOM 3683 C C . LEU B 1 75 ? -9.156 -25.297 -12.586 1 98.75 75 LEU B C 1
ATOM 3685 O O . LEU B 1 75 ? -9.445 -25.031 -11.422 1 98.75 75 LEU B O 1
ATOM 3689 N N . ASP B 1 76 ? -8.766 -24.312 -13.5 1 98.56 76 ASP B N 1
ATOM 3690 C CA . ASP B 1 76 ? -8.727 -22.906 -13.133 1 98.56 76 ASP B CA 1
ATOM 3691 C C . ASP B 1 76 ? -10.094 -22.422 -12.648 1 98.56 76 ASP B C 1
ATOM 3693 O O . ASP B 1 76 ? -10.188 -21.734 -11.625 1 98.56 76 ASP B O 1
ATOM 3697 N N . GLN B 1 77 ? -11.18 -22.859 -13.273 1 98.31 77 GLN B N 1
ATOM 3698 C CA . GLN B 1 77 ? -12.531 -22.469 -12.883 1 98.31 77 GLN B CA 1
ATOM 3699 C C . GLN B 1 77 ? -12.953 -23.172 -11.594 1 98.31 77 GLN B C 1
ATOM 3701 O O . GLN B 1 77 ? -13.648 -22.594 -10.766 1 98.31 77 GLN B O 1
ATOM 3706 N N . LEU B 1 78 ? -12.555 -24.438 -11.492 1 98.38 78 LEU B N 1
ATOM 3707 C CA . LEU B 1 78 ? -12.836 -25.156 -10.258 1 98.38 78 LEU B CA 1
ATOM 3708 C C . LEU B 1 78 ? -12.258 -24.438 -9.055 1 98.38 78 LEU B C 1
ATOM 3710 O O . LEU B 1 78 ? -12.977 -24.125 -8.102 1 98.38 78 LEU B O 1
ATOM 3714 N N . PHE B 1 79 ? -11.023 -24.094 -9.133 1 97.44 79 PHE B N 1
ATOM 3715 C CA . PHE B 1 79 ? -10.352 -23.484 -7.984 1 97.44 79 PHE B CA 1
ATOM 3716 C C . PHE B 1 79 ? -10.836 -22.062 -7.758 1 97.44 79 PHE B C 1
ATOM 3718 O O . PHE B 1 79 ? -10.914 -21.594 -6.617 1 97.44 79 PHE B O 1
ATOM 3725 N N . ASP B 1 80 ? -11.133 -21.328 -8.844 1 96.75 80 ASP B N 1
ATOM 3726 C CA . ASP B 1 80 ? -11.781 -20.016 -8.68 1 96.75 80 ASP B CA 1
ATOM 3727 C C . ASP B 1 80 ? -13.039 -20.141 -7.824 1 96.75 80 ASP B C 1
ATOM 3729 O O . ASP B 1 80 ? -13.211 -19.391 -6.859 1 96.75 80 ASP B O 1
ATOM 3733 N N . ARG B 1 81 ? -13.836 -21.109 -8.078 1 96.38 81 ARG B N 1
ATOM 3734 C CA . ARG B 1 81 ? -15.109 -21.297 -7.391 1 96.38 81 ARG B CA 1
ATOM 3735 C C . ARG B 1 81 ? -14.891 -21.766 -5.953 1 96.38 81 ARG B C 1
ATOM 3737 O O . ARG B 1 81 ? -15.539 -21.266 -5.027 1 96.38 81 ARG B O 1
ATOM 3744 N N . LEU B 1 82 ? -14.023 -22.719 -5.754 1 95.38 82 LEU B N 1
ATOM 3745 C CA . LEU B 1 82 ? -13.75 -23.234 -4.422 1 95.38 82 LEU B CA 1
ATOM 3746 C C . LEU B 1 82 ? -13.25 -22.141 -3.496 1 95.38 82 LEU B C 1
ATOM 3748 O O . LEU B 1 82 ? -13.672 -22.047 -2.342 1 95.38 82 LEU B O 1
ATOM 3752 N N . LEU B 1 83 ? -12.398 -21.297 -4.008 1 92.94 83 LEU B N 1
ATOM 3753 C CA . LEU B 1 83 ? -11.766 -20.266 -3.182 1 92.94 83 LEU B CA 1
ATOM 3754 C C . LEU B 1 83 ? -12.719 -19.109 -2.934 1 92.94 83 LEU B C 1
ATOM 3756 O O . LEU B 1 83 ? -12.719 -18.516 -1.851 1 92.94 83 LEU B O 1
ATOM 3760 N N . ARG B 1 84 ? -13.547 -18.797 -3.861 1 92.75 84 ARG B N 1
ATOM 3761 C CA . ARG B 1 84 ? -14.539 -17.75 -3.67 1 92.75 84 ARG B CA 1
ATOM 3762 C C . ARG B 1 84 ? -15.562 -18.141 -2.607 1 92.75 84 ARG B C 1
ATOM 3764 O O . ARG B 1 84 ? -16.078 -17.297 -1.885 1 92.75 84 ARG B O 1
ATOM 3771 N N . ALA B 1 85 ? -15.797 -19.406 -2.561 1 92.06 85 ALA B N 1
ATOM 3772 C CA . ALA B 1 85 ? -16.797 -19.906 -1.613 1 92.06 85 ALA B CA 1
ATOM 3773 C C . ALA B 1 85 ? -16.234 -19.922 -0.192 1 92.06 85 ALA B C 1
ATOM 3775 O O . ALA B 1 85 ? -16.984 -20.109 0.771 1 92.06 85 ALA B O 1
ATOM 3776 N N . ARG B 1 86 ? -14.992 -19.719 -0.047 1 85.75 86 ARG B N 1
ATOM 3777 C CA . ARG B 1 86 ? -14.336 -19.719 1.256 1 85.75 86 ARG B CA 1
ATOM 3778 C C . ARG B 1 86 ? -14.734 -20.938 2.076 1 85.75 86 ARG B C 1
ATOM 3780 O O . ARG B 1 86 ? -15.164 -20.812 3.225 1 85.75 86 ARG B O 1
ATOM 3787 N N . LEU B 1 87 ? -14.602 -22.016 1.531 1 81.31 87 LEU B N 1
ATOM 3788 C CA . LEU B 1 87 ? -15.031 -23.266 2.146 1 81.31 87 LEU B CA 1
ATOM 3789 C C . LEU B 1 87 ? -14.242 -23.531 3.426 1 81.31 87 LEU B C 1
ATOM 3791 O O . LEU B 1 87 ? -14.711 -24.266 4.297 1 81.31 87 LEU B O 1
ATOM 3795 N N . ASP B 1 88 ? -13.078 -22.984 3.461 1 72.5 88 ASP B N 1
ATOM 3796 C CA . ASP B 1 88 ? -12.266 -23.141 4.664 1 72.5 88 ASP B CA 1
ATOM 3797 C C . ASP B 1 88 ? -12.977 -22.594 5.891 1 72.5 88 ASP B C 1
ATOM 3799 O O . ASP B 1 88 ? -12.859 -23.125 6.988 1 72.5 88 ASP B O 1
ATOM 3803 N N . ARG B 1 89 ? -13.688 -21.562 5.711 1 70.56 89 ARG B N 1
ATOM 3804 C CA . ARG B 1 89 ? -14.422 -20.984 6.832 1 70.56 89 ARG B CA 1
ATOM 3805 C C . ARG B 1 89 ? -15.547 -21.906 7.285 1 70.56 89 ARG B C 1
ATOM 3807 O O . ARG B 1 89 ? -15.812 -22.031 8.484 1 70.56 89 ARG B O 1
ATOM 3814 N N . THR B 1 90 ? -16.047 -22.547 6.363 1 69.56 90 THR B N 1
ATOM 3815 C CA . THR B 1 90 ? -17.125 -23.484 6.672 1 69.56 90 THR B CA 1
ATOM 3816 C C . THR B 1 90 ? -16.562 -24.719 7.387 1 69.56 90 THR B C 1
ATOM 3818 O O . THR B 1 90 ? -17.141 -25.188 8.367 1 69.56 90 THR B O 1
ATOM 3821 N N . VAL B 1 91 ? -15.484 -25.156 6.883 1 69.25 91 VAL B N 1
ATOM 3822 C CA . VAL B 1 91 ? -14.875 -26.344 7.457 1 69.25 91 VAL B CA 1
ATOM 3823 C C . VAL B 1 91 ? -14.445 -26.078 8.898 1 69.25 91 VAL B C 1
ATOM 3825 O O . VAL B 1 91 ? -14.594 -26.922 9.766 1 69.25 91 VAL B O 1
ATOM 3828 N N . ARG B 1 92 ? -13.953 -24.938 9.133 1 65.81 92 ARG B N 1
ATOM 3829 C CA . ARG B 1 92 ? -13.562 -24.562 10.484 1 65.81 92 ARG B CA 1
ATOM 3830 C C . ARG B 1 92 ? -14.766 -24.547 11.422 1 65.81 92 ARG B C 1
ATOM 3832 O O . ARG B 1 92 ? -14.648 -24.922 12.594 1 65.81 92 ARG B O 1
ATOM 3839 N N . GLY B 1 93 ? -15.82 -24.172 10.891 1 59.44 93 GLY B N 1
ATOM 3840 C CA . GLY B 1 93 ? -17.047 -24.156 11.672 1 59.44 93 GLY B CA 1
ATOM 3841 C C . GLY B 1 93 ? -17.594 -25.531 11.969 1 59.44 93 GLY B C 1
ATOM 3842 O O . GLY B 1 93 ? -18.328 -25.734 12.93 1 59.44 93 GLY B O 1
ATOM 3843 N N . MET B 1 94 ? -17.109 -26.375 11.141 1 60.81 94 MET B N 1
ATOM 3844 C CA . MET B 1 94 ? -17.609 -27.734 11.281 1 60.81 94 MET B CA 1
ATOM 3845 C C . MET B 1 94 ? -16.547 -28.672 11.844 1 60.81 94 MET B C 1
ATOM 3847 O O . MET B 1 94 ? -16.516 -29.859 11.531 1 60.81 94 MET B O 1
ATOM 3851 N N . SER B 1 95 ? -15.586 -28.062 12.555 1 64.06 95 SER B N 1
ATOM 3852 C CA . SER B 1 95 ? -14.367 -28.734 12.977 1 64.06 95 SER B CA 1
ATOM 3853 C C . SER B 1 95 ? -14.672 -30.047 13.703 1 64.06 95 SER B C 1
ATOM 3855 O O . SE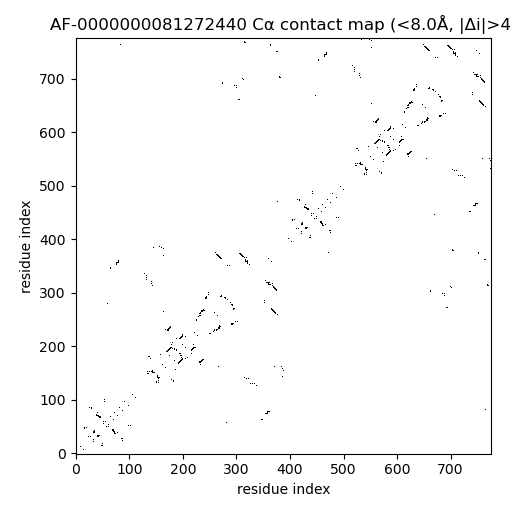R B 1 95 ? -13.969 -31.031 13.531 1 64.06 95 SER B O 1
ATOM 3857 N N . ALA B 1 96 ? -15.719 -30.031 14.406 1 59.09 96 ALA B N 1
ATOM 3858 C CA . ALA B 1 96 ? -16.078 -31.219 15.18 1 59.09 96 ALA B CA 1
ATOM 3859 C C . ALA B 1 96 ? -16.438 -32.375 14.258 1 59.09 96 ALA B C 1
ATOM 3861 O O . ALA B 1 96 ? -16.047 -33.531 14.5 1 59.09 96 ALA B O 1
ATOM 3862 N N . VAL B 1 97 ? -17.188 -32.062 13.281 1 57.47 97 VAL B N 1
ATOM 3863 C CA . VAL B 1 97 ? -17.594 -33.094 12.328 1 57.47 97 VAL B CA 1
ATOM 3864 C C . VAL B 1 97 ? -16.375 -33.625 11.57 1 57.47 97 VAL B C 1
ATOM 3866 O O . VAL B 1 97 ? -16.219 -34.812 11.383 1 57.47 97 VAL B O 1
ATOM 3869 N N . LEU B 1 98 ? -15.609 -32.688 11.242 1 63.34 98 LEU B N 1
ATOM 3870 C CA . LEU B 1 98 ? -14.391 -33.062 10.516 1 63.34 98 LEU B CA 1
ATOM 3871 C C . LEU B 1 98 ? -13.5 -33.938 11.375 1 63.34 98 LEU B C 1
ATOM 3873 O O . LEU B 1 98 ? -12.945 -34.938 10.875 1 63.34 98 LEU B O 1
ATOM 3877 N N . HIS B 1 99 ? -13.422 -33.531 12.602 1 61.69 99 HIS B N 1
ATOM 3878 C CA . HIS B 1 99 ? -12.617 -34.312 13.523 1 61.69 99 HIS B CA 1
ATOM 3879 C C . HIS B 1 99 ? -13.172 -35.75 13.672 1 61.69 99 HIS B C 1
ATOM 3881 O O . HIS B 1 99 ? -12.414 -36.719 13.656 1 61.69 99 HIS B O 1
ATOM 3887 N N . HIS B 1 100 ? -14.414 -35.844 13.812 1 55.69 100 HIS B N 1
ATOM 3888 C CA . HIS B 1 100 ? -15.07 -37.125 13.953 1 55.69 100 HIS B CA 1
ATOM 3889 C C . HIS B 1 100 ? -14.875 -37.969 12.703 1 55.69 100 HIS B C 1
ATOM 3891 O O . HIS B 1 100 ? -14.602 -39.188 12.797 1 55.69 100 HIS B O 1
ATOM 3897 N N . LEU B 1 101 ? -15 -37.312 11.625 1 59.06 101 LEU B N 1
ATOM 3898 C CA . LEU B 1 101 ? -14.836 -38.031 10.367 1 59.06 101 LEU B CA 1
ATOM 3899 C C . LEU B 1 101 ? -13.391 -38.469 10.18 1 59.06 101 LEU B C 1
ATOM 3901 O O . LEU B 1 101 ? -13.141 -39.594 9.75 1 59.06 101 LEU B O 1
ATOM 3905 N N . ARG B 1 102 ? -12.578 -37.625 10.539 1 63.97 102 ARG B N 1
ATOM 3906 C CA . ARG B 1 102 ? -11.156 -37.969 10.453 1 63.97 102 ARG B CA 1
ATOM 3907 C C . ARG B 1 102 ? -10.82 -39.094 11.391 1 63.97 102 ARG B C 1
ATOM 3909 O O . ARG B 1 102 ? -10.078 -40.031 11.023 1 63.97 102 ARG B O 1
ATOM 3916 N N . ALA B 1 103 ? -11.305 -38.969 12.578 1 55.62 103 ALA B N 1
ATOM 3917 C CA . ALA B 1 103 ? -11.062 -40 13.57 1 55.62 103 ALA B CA 1
ATOM 3918 C C . ALA B 1 103 ? -11.617 -41.344 13.094 1 55.62 103 ALA B C 1
ATOM 3920 O O . ALA B 1 103 ? -11.016 -42.406 13.359 1 55.62 103 ALA B O 1
ATOM 3921 N N . ARG B 1 104 ? -12.695 -41.281 12.547 1 54.25 104 ARG B N 1
ATOM 3922 C CA . ARG B 1 104 ? -13.359 -42.5 12.078 1 54.25 104 ARG B CA 1
ATOM 3923 C C . ARG B 1 104 ? -12.633 -43.062 10.867 1 54.25 104 ARG B C 1
ATOM 3925 O O . ARG B 1 104 ? -12.57 -44.281 10.711 1 54.25 104 ARG B O 1
ATOM 3932 N N . LEU B 1 105 ? -12.234 -42.125 10.133 1 55.56 105 LEU B N 1
ATOM 3933 C CA . LEU B 1 105 ? -11.688 -42.531 8.852 1 55.56 105 LEU B CA 1
ATOM 3934 C C . LEU B 1 105 ? -10.188 -42.812 8.953 1 55.56 105 LEU B C 1
ATOM 3936 O O . LEU B 1 105 ? -9.648 -43.625 8.203 1 55.56 105 LEU B O 1
ATOM 3940 N N . PHE B 1 106 ? -9.539 -41.969 9.812 1 57.81 106 PHE B N 1
ATOM 3941 C CA . PHE B 1 106 ? -8.086 -42.031 9.695 1 57.81 106 PHE B CA 1
ATOM 3942 C C . PHE B 1 106 ? -7.445 -42.344 11.031 1 57.81 106 PHE B C 1
ATOM 3944 O O . PHE B 1 106 ? -7.777 -41.75 12.055 1 57.81 106 PHE B O 1
ATOM 3951 N N . ASN B 1 107 ? -7.082 -43.5 11.195 1 46.81 107 ASN B N 1
ATOM 3952 C CA . ASN B 1 107 ? -5.988 -43.688 12.141 1 46.81 107 ASN B CA 1
ATOM 3953 C C . ASN B 1 107 ? -4.719 -42.969 11.672 1 46.81 107 ASN B C 1
ATOM 3955 O O . ASN B 1 107 ? -4.18 -43.312 10.617 1 46.81 107 ASN B O 1
ATOM 3959 N N . ARG B 1 108 ? -4.355 -41.812 12.023 1 46.88 108 ARG B N 1
ATOM 3960 C CA . ARG B 1 108 ? -3.367 -40.812 11.594 1 46.88 108 ARG B CA 1
ATOM 3961 C C . ARG B 1 108 ? -2.092 -41.5 11.109 1 46.88 108 ARG B C 1
ATOM 3963 O O . ARG B 1 108 ? -1.474 -41.062 10.141 1 46.88 108 ARG B O 1
ATOM 3970 N N . GLN B 1 109 ? -1.589 -42.344 11.938 1 42.94 109 GLN B N 1
ATOM 3971 C CA . GLN B 1 109 ? -0.293 -42.938 11.633 1 42.94 109 GLN B CA 1
ATOM 3972 C C . GLN B 1 109 ? -0.336 -43.688 10.305 1 42.94 109 GLN B C 1
ATOM 3974 O O . GLN B 1 109 ? 0.629 -43.688 9.539 1 42.94 109 GLN B O 1
ATOM 3979 N N . THR B 1 110 ? -1.381 -44.344 10.008 1 45.53 110 THR B N 1
ATOM 3980 C CA . THR B 1 110 ? -1.458 -45.281 8.883 1 45.53 110 THR B CA 1
ATOM 3981 C C . THR B 1 110 ? -1.798 -44.531 7.59 1 45.53 110 THR B C 1
ATOM 3983 O O . THR B 1 110 ? -1.494 -45.031 6.5 1 45.53 110 THR B O 1
ATOM 3986 N N . VAL B 1 111 ? -2.322 -43.438 7.668 1 45.97 111 VAL B N 1
ATOM 3987 C CA . VAL B 1 111 ? -2.861 -42.812 6.469 1 45.97 111 VAL B CA 1
ATOM 3988 C C . VAL B 1 111 ? -1.722 -42.219 5.637 1 45.97 111 VAL B C 1
ATOM 3990 O O . VAL B 1 111 ? -1.707 -42.375 4.41 1 45.97 111 VAL B O 1
ATOM 3993 N N . ARG B 1 112 ? -0.789 -41.5 6.23 1 48.03 112 ARG B N 1
ATOM 3994 C CA . ARG B 1 112 ? 0.317 -40.938 5.465 1 48.03 112 ARG B CA 1
ATOM 3995 C C . ARG B 1 112 ? 1.11 -42.031 4.758 1 48.03 112 ARG B C 1
ATOM 3997 O O . ARG B 1 112 ? 1.52 -41.875 3.607 1 48.03 112 ARG B O 1
ATOM 4004 N N . ARG B 1 113 ? 1.287 -43.125 5.504 1 46.62 113 ARG B N 1
ATOM 4005 C CA . ARG B 1 113 ? 2.037 -44.219 4.938 1 46.62 113 ARG B CA 1
ATOM 4006 C C . ARG B 1 113 ? 1.268 -44.875 3.793 1 46.62 113 ARG B C 1
ATOM 4008 O O . ARG B 1 113 ? 1.865 -45.344 2.82 1 46.62 113 ARG B O 1
ATOM 4015 N N . ALA B 1 114 ? 0.013 -44.75 3.949 1 50.69 114 ALA B N 1
ATOM 4016 C CA . ALA B 1 114 ? -0.835 -45.469 2.996 1 50.69 114 ALA B CA 1
ATOM 4017 C C . ALA B 1 114 ? -0.872 -44.75 1.65 1 50.69 114 ALA B C 1
ATOM 4019 O O . ALA B 1 114 ? -1.057 -45.375 0.607 1 50.69 114 ALA B O 1
ATOM 4020 N N . TRP B 1 115 ? -0.656 -43.375 1.859 1 49.38 115 TRP B N 1
ATOM 4021 C CA . TRP B 1 115 ? -0.745 -42.656 0.603 1 49.38 115 TRP B CA 1
ATOM 4022 C C . TRP B 1 115 ? 0.621 -42.125 0.191 1 49.38 115 TRP B C 1
ATOM 4024 O O . TRP B 1 115 ? 0.718 -41.281 -0.705 1 49.38 115 TRP B O 1
ATOM 4034 N N . GLN B 1 116 ? 1.645 -42.531 1.011 1 48.97 116 GLN B N 1
ATOM 4035 C CA . GLN B 1 116 ? 2.961 -41.969 0.746 1 48.97 116 GLN B CA 1
ATOM 4036 C C . GLN B 1 116 ? 3.49 -42.406 -0.613 1 48.97 116 GLN B C 1
ATOM 4038 O O . GLN B 1 116 ? 3.707 -43.625 -0.839 1 48.97 116 GLN B O 1
ATOM 4043 N N . VAL B 1 117 ? 3.203 -41.688 -1.634 1 48.78 117 VAL B N 1
ATOM 4044 C CA . VAL B 1 117 ? 3.926 -41.875 -2.887 1 48.78 117 VAL B CA 1
ATOM 4045 C C . VAL B 1 117 ? 5.262 -41.156 -2.83 1 48.78 117 VAL B C 1
ATOM 4047 O O . VAL B 1 117 ? 5.371 -40.094 -2.195 1 48.78 117 VAL B O 1
ATOM 4050 N N . GLY B 1 118 ? 6.293 -41.812 -3.16 1 46.59 118 GLY B N 1
ATOM 4051 C CA . GLY B 1 118 ? 7.637 -41.25 -3.244 1 46.59 118 GLY B CA 1
ATOM 4052 C C . GLY B 1 118 ? 7.68 -39.875 -3.871 1 46.59 118 GLY B C 1
ATOM 4053 O O . GLY B 1 118 ? 6.965 -39.625 -4.836 1 46.59 118 GLY B O 1
ATOM 4054 N N . HIS B 1 119 ? 8.039 -38.875 -3.102 1 56.38 119 HIS B N 1
ATOM 4055 C CA . HIS B 1 119 ? 8.273 -37.531 -3.553 1 56.38 119 HIS B CA 1
ATOM 4056 C C . HIS B 1 119 ? 9.398 -37.469 -4.582 1 56.38 119 HIS B C 1
ATOM 4058 O O . HIS B 1 119 ? 10.508 -37.938 -4.32 1 56.38 119 HIS B O 1
ATOM 4064 N N . THR B 1 120 ? 9.023 -37.219 -5.883 1 58.75 120 THR B N 1
ATOM 4065 C CA . THR B 1 120 ? 10.023 -37.062 -6.938 1 58.75 120 THR B CA 1
ATOM 4066 C C . THR B 1 120 ? 10.398 -35.625 -7.141 1 58.75 120 THR B C 1
ATOM 4068 O O . THR B 1 120 ? 9.516 -34.75 -7.242 1 58.75 120 THR B O 1
ATOM 4071 N N . HIS B 1 121 ? 11.664 -35.406 -6.934 1 61.97 121 HIS B N 1
ATOM 4072 C CA . HIS B 1 121 ? 12.203 -34.094 -7.293 1 61.97 121 HIS B CA 1
ATOM 4073 C C . HIS B 1 121 ? 12.523 -34.031 -8.781 1 61.97 121 HIS B C 1
ATOM 4075 O O . HIS B 1 121 ? 13.156 -34.938 -9.328 1 61.97 121 HIS B O 1
ATOM 4081 N N . TYR B 1 122 ? 11.836 -33.062 -9.484 1 70.56 122 TYR B N 1
ATOM 4082 C CA . TYR B 1 122 ? 12.094 -32.875 -10.906 1 70.56 122 TYR B CA 1
ATOM 4083 C C . TYR B 1 122 ? 13.125 -31.781 -11.133 1 70.56 122 TYR B C 1
ATOM 4085 O O . TYR B 1 122 ? 13.016 -30.688 -10.578 1 70.56 122 TYR B O 1
ATOM 4093 N N . ASP B 1 123 ? 14.164 -32.062 -11.609 1 74.31 123 ASP B N 1
ATOM 4094 C CA . ASP B 1 123 ? 15.141 -31.078 -12.062 1 74.31 123 ASP B CA 1
ATOM 4095 C C . ASP B 1 123 ? 14.797 -30.562 -13.453 1 74.31 123 ASP B C 1
ATOM 4097 O O . ASP B 1 123 ? 15.234 -31.141 -14.461 1 74.31 123 ASP B O 1
ATOM 4101 N N . LEU B 1 124 ? 14.078 -29.547 -13.453 1 88 124 LEU B N 1
ATOM 4102 C CA . LEU B 1 124 ? 13.633 -29.016 -14.734 1 88 124 LEU B CA 1
ATOM 4103 C C . LEU B 1 124 ? 14.727 -28.188 -15.391 1 88 124 LEU B C 1
ATOM 4105 O O . LEU B 1 124 ? 15.336 -27.328 -14.742 1 88 124 LEU B O 1
ATOM 4109 N N . GLY B 1 125 ? 15.195 -28.453 -16.484 1 85.25 125 GLY B N 1
ATOM 4110 C CA . GLY B 1 125 ? 16.25 -27.75 -17.188 1 85.25 125 GLY B CA 1
ATOM 4111 C C . GLY B 1 125 ? 15.766 -26.453 -17.828 1 85.25 125 GLY B C 1
ATOM 4112 O O . GLY B 1 125 ? 14.562 -26.172 -17.828 1 85.25 125 GLY B O 1
ATOM 4113 N N . ASN B 1 126 ? 16.672 -25.688 -18.312 1 89.88 126 ASN B N 1
ATOM 4114 C CA . ASN B 1 126 ? 16.391 -24.406 -18.953 1 89.88 126 ASN B CA 1
ATOM 4115 C C . ASN B 1 126 ? 15.445 -24.578 -20.141 1 89.88 126 ASN B C 1
ATOM 4117 O O . ASN B 1 126 ? 14.641 -23.688 -20.422 1 89.88 126 ASN B O 1
ATOM 4121 N N . ASP B 1 127 ? 15.547 -25.734 -20.75 1 92.94 127 ASP B N 1
ATOM 4122 C CA . ASP B 1 127 ? 14.727 -25.969 -21.938 1 92.94 127 ASP B CA 1
ATOM 4123 C C . ASP B 1 127 ? 13.242 -26.016 -21.578 1 92.94 127 ASP B C 1
ATOM 4125 O O . ASP B 1 127 ? 12.398 -25.547 -22.344 1 92.94 127 ASP B O 1
ATOM 4129 N N . PHE B 1 128 ? 12.984 -26.625 -20.453 1 95.75 128 PHE B N 1
ATOM 4130 C CA . PHE B 1 128 ? 11.609 -26.703 -20 1 95.75 128 PHE B CA 1
ATOM 4131 C C . PHE B 1 128 ? 11.031 -25.312 -19.781 1 95.75 128 PHE B C 1
ATOM 4133 O O . PHE B 1 128 ? 9.961 -24.984 -20.297 1 95.75 128 PHE B O 1
ATOM 4140 N N . TYR B 1 129 ? 11.766 -24.484 -19.109 1 95.56 129 TYR B N 1
ATOM 4141 C CA . TYR B 1 129 ? 11.289 -23.141 -18.781 1 95.56 129 TYR B CA 1
ATOM 4142 C C . TYR B 1 129 ? 11.258 -22.266 -20.031 1 95.56 129 TYR B C 1
ATOM 4144 O O . TYR B 1 129 ? 10.336 -21.453 -20.203 1 95.56 129 TYR B O 1
ATOM 4152 N N . ALA B 1 130 ? 12.211 -22.422 -20.844 1 95.75 130 ALA B N 1
ATOM 4153 C CA . ALA B 1 130 ? 12.242 -21.641 -22.094 1 95.75 130 ALA B CA 1
ATOM 4154 C C . ALA B 1 130 ? 11.008 -21.938 -22.938 1 95.75 130 ALA B C 1
ATOM 4156 O O . ALA B 1 130 ? 10.508 -21.047 -23.625 1 95.75 130 ALA B O 1
ATOM 4157 N N . ALA B 1 131 ? 10.523 -23.203 -22.875 1 97.69 131 ALA B N 1
ATOM 4158 C CA . ALA B 1 131 ? 9.359 -23.594 -23.672 1 97.69 131 ALA B CA 1
ATOM 4159 C C . ALA B 1 131 ? 8.07 -23.031 -23.062 1 97.69 131 ALA B C 1
ATOM 4161 O O . ALA B 1 131 ? 7.113 -22.75 -23.797 1 97.69 131 ALA B O 1
ATOM 4162 N N . MET B 1 132 ? 8.078 -22.797 -21.781 1 98.19 132 MET B N 1
ATOM 4163 C CA . MET B 1 132 ? 6.863 -22.391 -21.078 1 98.19 132 MET B CA 1
ATOM 4164 C C . MET B 1 132 ? 6.77 -20.875 -20.969 1 98.19 132 MET B C 1
ATOM 4166 O O . MET B 1 132 ? 5.684 -20.312 -21.094 1 98.19 132 MET B O 1
ATOM 4170 N N . LEU B 1 133 ? 7.883 -20.266 -20.75 1 98.25 133 LEU B N 1
ATOM 4171 C CA . LEU B 1 133 ? 7.906 -18.844 -20.422 1 98.25 133 LEU B CA 1
ATOM 4172 C C . LEU B 1 133 ? 8.008 -18 -21.688 1 98.25 133 LEU B C 1
ATOM 4174 O O . LEU B 1 133 ? 7.887 -18.516 -22.812 1 98.25 133 LEU B O 1
ATOM 4178 N N . ASP B 1 134 ? 8.062 -16.641 -21.562 1 98.12 134 ASP B N 1
ATOM 4179 C CA . ASP B 1 134 ? 8.242 -15.742 -22.688 1 98.12 134 ASP B CA 1
ATOM 4180 C C . ASP B 1 134 ? 9.68 -15.797 -23.219 1 98.12 134 ASP B C 1
ATOM 4182 O O . ASP B 1 134 ? 10.523 -16.5 -22.656 1 98.12 134 ASP B O 1
ATOM 4186 N N . ALA B 1 135 ? 9.938 -15.047 -24.234 1 96.69 135 ALA B N 1
ATOM 4187 C CA . ALA B 1 135 ? 11.227 -15.094 -24.938 1 96.69 135 ALA B CA 1
ATOM 4188 C C . ALA B 1 135 ? 12.359 -14.641 -24.016 1 96.69 135 ALA B C 1
ATOM 4190 O O . ALA B 1 135 ? 13.516 -15 -24.234 1 96.69 135 ALA B O 1
ATOM 4191 N N . ARG B 1 136 ? 12.039 -13.961 -22.969 1 95.75 136 ARG B N 1
ATOM 4192 C CA . ARG B 1 136 ? 13.047 -13.445 -22.047 1 95.75 136 ARG B CA 1
ATOM 4193 C C . ARG B 1 136 ? 13.188 -14.344 -20.828 1 95.75 136 ARG B C 1
ATOM 4195 O O . ARG B 1 136 ? 14 -14.07 -19.938 1 95.75 136 ARG B O 1
ATOM 4202 N N . MET B 1 137 ? 12.367 -15.383 -20.719 1 95.88 137 MET B N 1
ATOM 4203 C CA . MET B 1 137 ? 12.359 -16.344 -19.625 1 95.88 137 MET B CA 1
ATOM 4204 C C . MET B 1 137 ? 12.07 -15.648 -18.297 1 95.88 137 MET B C 1
ATOM 4206 O O . MET B 1 137 ? 12.805 -15.836 -17.312 1 95.88 137 MET B O 1
ATOM 4210 N N . THR B 1 138 ? 11.062 -14.852 -18.312 1 97.25 138 THR B N 1
ATOM 4211 C CA . THR B 1 138 ? 10.609 -14.164 -17.109 1 97.25 138 THR B CA 1
ATOM 4212 C C . THR B 1 138 ? 9.633 -15.031 -16.328 1 97.25 138 THR B C 1
ATOM 4214 O O . THR B 1 138 ? 8.539 -15.328 -16.812 1 97.25 138 THR B O 1
ATOM 4217 N N . TYR B 1 139 ? 10.023 -15.508 -15.141 1 96.88 139 TYR B N 1
ATOM 4218 C CA . TYR B 1 139 ? 9.195 -16.406 -14.352 1 96.88 139 TYR B CA 1
ATOM 4219 C C . TYR B 1 139 ? 8.461 -15.648 -13.258 1 96.88 139 TYR B C 1
ATOM 4221 O O . TYR B 1 139 ? 8.523 -16.031 -12.086 1 96.88 139 TYR B O 1
ATOM 4229 N N . THR B 1 140 ? 7.887 -14.484 -13.602 1 98 140 THR B N 1
ATOM 4230 C CA . THR B 1 140 ? 6.984 -13.648 -12.82 1 98 140 THR B CA 1
ATOM 4231 C C . THR B 1 140 ? 5.848 -13.117 -13.688 1 98 140 THR B C 1
ATOM 4233 O O . THR B 1 140 ? 5.836 -13.328 -14.906 1 98 140 THR B O 1
ATOM 4236 N N . CYS B 1 141 ? 4.938 -12.453 -13.117 1 98.56 141 CYS B N 1
ATOM 4237 C CA . CYS B 1 141 ? 3.719 -11.984 -13.766 1 98.56 141 CYS B CA 1
ATOM 4238 C C . CYS B 1 141 ? 4.027 -10.906 -14.805 1 98.56 141 CYS B C 1
ATOM 4240 O O . CYS B 1 141 ? 4.867 -10.039 -14.57 1 98.56 141 CYS B O 1
ATOM 4242 N N . GLY B 1 142 ? 3.369 -11.023 -16 1 98.69 142 GLY B N 1
ATOM 4243 C CA . GLY B 1 142 ? 3.371 -9.914 -16.938 1 98.69 142 GLY B CA 1
ATOM 4244 C C . GLY B 1 142 ? 2.328 -8.859 -16.625 1 98.69 142 GLY B C 1
ATOM 4245 O O . GLY B 1 142 ? 1.422 -9.094 -15.828 1 98.69 142 GLY B O 1
ATOM 4246 N N . PHE B 1 143 ? 2.488 -7.672 -17.172 1 98.44 143 PHE B N 1
ATOM 4247 C CA . PHE B 1 143 ? 1.491 -6.609 -17.094 1 98.44 143 PHE B CA 1
ATOM 4248 C C . PHE B 1 143 ? 0.688 -6.535 -18.391 1 98.44 143 PHE B C 1
ATOM 4250 O O . PHE B 1 143 ? 1.196 -6.086 -19.422 1 98.44 143 PHE B O 1
ATOM 4257 N N . TRP B 1 144 ? -0.557 -6.828 -18.359 1 97.62 144 TRP B N 1
ATOM 4258 C CA . TRP B 1 144 ? -1.3 -7.199 -19.562 1 97.62 144 TRP B CA 1
ATOM 4259 C C . TRP B 1 144 ? -2.088 -6.012 -20.109 1 97.62 144 TRP B C 1
ATOM 4261 O O . TRP B 1 144 ? -2.719 -6.105 -21.156 1 97.62 144 TRP B O 1
ATOM 4271 N N . GLU B 1 145 ? -2.125 -4.895 -19.438 1 96.38 145 GLU B N 1
ATOM 4272 C CA . GLU B 1 145 ? -2.859 -3.74 -19.938 1 96.38 145 GLU B CA 1
ATOM 4273 C C . GLU B 1 145 ? -2.412 -3.383 -21.359 1 96.38 145 GLU B C 1
ATOM 4275 O O . GLU B 1 145 ? -1.247 -3.045 -21.578 1 96.38 145 GLU B O 1
ATOM 4280 N N . GLY B 1 146 ? -3.338 -3.529 -22.281 1 95.06 146 GLY B N 1
ATOM 4281 C CA . GLY B 1 146 ? -3.064 -3.184 -23.656 1 95.06 146 GLY B CA 1
ATOM 4282 C C . GLY B 1 146 ? -2.254 -4.238 -24.391 1 95.06 146 GLY B C 1
ATOM 4283 O O . GLY B 1 146 ? -1.733 -3.988 -25.484 1 95.06 146 GLY B O 1
ATOM 4284 N N . CYS B 1 147 ? -2.1 -5.418 -23.781 1 97 147 CYS B N 1
ATOM 4285 C CA . CYS B 1 147 ? -1.277 -6.461 -24.391 1 97 147 CYS B CA 1
ATOM 4286 C C . CYS B 1 147 ? -2.123 -7.668 -24.766 1 97 147 CYS B C 1
ATOM 4288 O O . CYS B 1 147 ? -3.088 -8 -24.078 1 97 147 CYS B O 1
ATOM 4290 N N . GLY B 1 148 ? -1.637 -8.32 -25.906 1 97.25 148 GLY B N 1
ATOM 4291 C CA . GLY B 1 148 ? -2.375 -9.484 -26.359 1 97.25 148 GLY B CA 1
ATOM 4292 C C . GLY B 1 148 ? -1.601 -10.781 -26.219 1 97.25 148 GLY B C 1
ATOM 4293 O O . GLY B 1 148 ? -2.172 -11.867 -26.328 1 97.25 148 GLY B O 1
ATOM 4294 N N . THR B 1 149 ? -0.306 -10.656 -25.969 1 98.44 149 THR B N 1
ATOM 4295 C CA . THR B 1 149 ? 0.521 -11.852 -25.859 1 98.44 149 THR B CA 1
ATOM 4296 C C . THR B 1 149 ? 1.366 -11.812 -24.578 1 98.44 149 THR B C 1
ATOM 4298 O O . THR B 1 149 ? 1.545 -10.75 -23.984 1 98.44 149 THR B O 1
ATOM 4301 N N . LEU B 1 150 ? 1.853 -12.969 -24.188 1 98.75 150 LEU B N 1
ATOM 4302 C CA . LEU B 1 150 ? 2.721 -13.086 -23.016 1 98.75 150 LEU B CA 1
ATOM 4303 C C . LEU B 1 150 ? 3.986 -12.25 -23.203 1 98.75 150 LEU B C 1
ATOM 4305 O O . LEU B 1 150 ? 4.406 -11.547 -22.281 1 98.75 150 LEU B O 1
ATOM 4309 N N . ASP B 1 151 ? 4.574 -12.312 -24.406 1 98.75 151 ASP B N 1
ATOM 4310 C CA . ASP B 1 151 ? 5.805 -11.57 -24.672 1 98.75 151 ASP B CA 1
ATOM 4311 C C . ASP B 1 151 ? 5.582 -10.062 -24.516 1 98.75 151 ASP B C 1
ATOM 4313 O O . ASP B 1 151 ? 6.418 -9.367 -23.938 1 98.75 151 ASP B O 1
ATOM 4317 N N . GLU B 1 152 ? 4.445 -9.57 -25.016 1 98.5 152 GLU B N 1
ATOM 4318 C CA . GLU B 1 152 ? 4.109 -8.156 -24.875 1 98.5 152 GLU B CA 1
ATOM 4319 C C . GLU B 1 152 ? 3.893 -7.77 -23.422 1 98.5 152 GLU B C 1
ATOM 4321 O O . GLU B 1 152 ? 4.371 -6.73 -22.969 1 98.5 152 GLU B O 1
ATOM 4326 N N . ALA B 1 153 ? 3.189 -8.586 -22.688 1 98.69 153 ALA B N 1
ATOM 4327 C CA . ALA B 1 153 ? 2.865 -8.305 -21.297 1 98.69 153 ALA B CA 1
ATOM 4328 C C . ALA B 1 153 ? 4.125 -8.281 -20.438 1 98.69 153 ALA B C 1
ATOM 4330 O O . ALA B 1 153 ? 4.246 -7.457 -19.516 1 98.69 153 ALA B O 1
ATOM 4331 N N . GLN B 1 154 ? 5.016 -9.211 -20.75 1 98.75 154 GLN B N 1
ATOM 4332 C CA . GLN B 1 154 ? 6.266 -9.258 -20 1 98.75 154 GLN B CA 1
ATOM 4333 C C . GLN B 1 154 ? 7.133 -8.031 -20.297 1 98.75 154 GLN B C 1
ATOM 4335 O O . GLN B 1 154 ? 7.691 -7.422 -19.375 1 98.75 154 GLN B O 1
ATOM 4340 N N . ALA B 1 155 ? 7.23 -7.68 -21.531 1 98.5 155 ALA B N 1
ATOM 4341 C CA . ALA B 1 155 ? 7.984 -6.48 -21.891 1 98.5 155 ALA B CA 1
ATOM 4342 C C . ALA B 1 155 ? 7.387 -5.238 -21.25 1 98.5 155 ALA B C 1
ATOM 4344 O O . ALA B 1 155 ? 8.117 -4.363 -20.766 1 98.5 155 ALA B O 1
ATOM 4345 N N . HIS B 1 156 ? 6.074 -5.18 -21.25 1 98.56 156 HIS B N 1
ATOM 4346 C CA . HIS B 1 156 ? 5.383 -4.055 -20.641 1 98.56 156 HIS B CA 1
ATOM 4347 C C . HIS B 1 156 ? 5.684 -3.979 -19.141 1 98.56 156 HIS B C 1
ATOM 4349 O O . HIS B 1 156 ? 5.949 -2.898 -18.609 1 98.56 156 HIS B O 1
ATOM 4355 N N . LYS B 1 157 ? 5.645 -5.09 -18.484 1 98.56 157 LYS B N 1
ATOM 4356 C CA . LYS B 1 157 ? 5.941 -5.117 -17.062 1 98.56 157 LYS B CA 1
ATOM 4357 C C . LYS B 1 157 ? 7.379 -4.68 -16.797 1 98.56 157 LYS B C 1
ATOM 4359 O O . LYS B 1 157 ? 7.633 -3.896 -15.875 1 98.56 157 LYS B O 1
ATOM 4364 N N . LEU B 1 158 ? 8.305 -5.195 -17.562 1 98.69 158 LEU B N 1
ATOM 4365 C CA . LEU B 1 158 ? 9.703 -4.824 -17.359 1 98.69 158 LEU B CA 1
ATOM 4366 C C . LEU B 1 158 ? 9.906 -3.332 -17.609 1 98.69 158 LEU B C 1
ATOM 4368 O O . LEU B 1 158 ? 10.617 -2.67 -16.844 1 98.69 158 LEU B O 1
ATOM 4372 N N . ASP B 1 159 ? 9.289 -2.828 -18.625 1 98.62 159 ASP B N 1
ATOM 4373 C CA . ASP B 1 159 ? 9.367 -1.397 -18.906 1 98.62 159 ASP B CA 1
ATOM 4374 C C . ASP B 1 159 ? 8.766 -0.581 -17.75 1 98.62 159 ASP B C 1
ATOM 4376 O O . ASP B 1 159 ? 9.336 0.431 -17.344 1 98.62 159 ASP B O 1
ATOM 4380 N N . LEU B 1 160 ? 7.633 -1.019 -17.312 1 98.38 160 LEU B N 1
ATOM 4381 C CA . LEU B 1 160 ? 6.957 -0.341 -16.219 1 98.38 160 LEU B CA 1
ATOM 4382 C C . LEU B 1 160 ? 7.848 -0.289 -14.977 1 98.38 160 LEU B C 1
ATOM 4384 O O . LEU B 1 160 ? 7.938 0.747 -14.312 1 98.38 160 LEU B O 1
ATOM 4388 N N . VAL B 1 161 ? 8.484 -1.4 -14.688 1 98.75 161 VAL B N 1
ATOM 4389 C CA . VAL B 1 161 ? 9.406 -1.466 -13.555 1 98.75 161 VAL B CA 1
ATOM 4390 C C . VAL B 1 161 ? 10.516 -0.433 -13.734 1 98.75 161 VAL B C 1
ATOM 4392 O O . VAL B 1 161 ? 10.836 0.308 -12.805 1 98.75 161 VAL B O 1
ATOM 4395 N N . CYS B 1 162 ? 11.078 -0.363 -14.938 1 98.81 162 CYS B N 1
ATOM 4396 C CA . CYS B 1 162 ? 12.148 0.587 -15.219 1 98.81 162 CYS B CA 1
ATOM 4397 C C . CYS B 1 162 ? 11.664 2.021 -15.047 1 98.81 162 CYS B C 1
ATOM 4399 O O . CYS B 1 162 ? 12.359 2.85 -14.461 1 98.81 162 CYS B O 1
ATOM 4401 N N . ARG B 1 163 ? 10.508 2.32 -15.484 1 98.38 163 ARG B N 1
ATOM 4402 C CA . ARG B 1 163 ? 9.953 3.668 -15.391 1 98.38 163 ARG B CA 1
ATOM 4403 C C . ARG B 1 163 ? 9.617 4.02 -13.945 1 98.38 163 ARG B C 1
ATOM 4405 O O . ARG B 1 163 ? 9.859 5.145 -13.5 1 98.38 163 ARG B O 1
ATOM 4412 N N . LYS B 1 164 ? 9.07 3.055 -13.211 1 98.38 164 LYS B N 1
ATOM 4413 C CA . LYS B 1 164 ? 8.766 3.289 -11.805 1 98.38 164 LYS B CA 1
ATOM 4414 C C . LYS B 1 164 ? 10.031 3.619 -11.016 1 98.38 164 LYS B C 1
ATOM 4416 O O . LYS B 1 164 ? 9.992 4.414 -10.07 1 98.38 164 LYS B O 1
ATOM 4421 N N . LEU B 1 165 ? 11.109 3.041 -11.445 1 98.62 165 LEU B N 1
ATOM 4422 C CA . LEU B 1 165 ? 12.375 3.262 -10.758 1 98.62 165 LEU B CA 1
ATOM 4423 C C . LEU B 1 165 ? 13.086 4.492 -11.312 1 98.62 165 LEU B C 1
ATOM 4425 O O . LEU B 1 165 ? 14.133 4.895 -10.797 1 98.62 165 LEU B O 1
ATOM 4429 N N . GLY B 1 166 ? 12.594 5.086 -12.352 1 97.81 166 GLY B N 1
ATOM 4430 C CA . GLY B 1 166 ? 13.219 6.25 -12.961 1 97.81 166 GLY B CA 1
ATOM 4431 C C . GLY B 1 166 ? 14.609 5.969 -13.484 1 97.81 166 GLY B C 1
ATOM 4432 O O . GLY B 1 166 ? 15.523 6.773 -13.297 1 97.81 166 GLY B O 1
ATOM 4433 N N . LEU B 1 167 ? 14.781 4.848 -14.109 1 98.62 167 LEU B N 1
ATOM 4434 C CA . LEU B 1 167 ? 16.125 4.465 -14.547 1 98.62 167 LEU B CA 1
ATOM 4435 C C . LEU B 1 167 ? 16.656 5.438 -15.594 1 98.62 167 LEU B C 1
ATOM 4437 O O . LEU B 1 167 ? 15.906 5.871 -16.484 1 98.62 167 LEU B O 1
ATOM 4441 N N . GLN B 1 168 ? 17.875 5.781 -15.422 1 98.56 168 GLN B N 1
ATOM 4442 C CA . GLN B 1 168 ? 18.641 6.613 -16.344 1 98.56 168 GLN B CA 1
ATOM 4443 C C . GLN B 1 168 ? 19.984 5.969 -16.672 1 98.56 168 GLN B C 1
ATOM 4445 O O . GLN B 1 168 ? 20.516 5.195 -15.883 1 98.56 168 GLN B O 1
ATOM 4450 N N . PRO B 1 169 ? 20.484 6.324 -17.859 1 98.69 169 PRO B N 1
ATOM 4451 C CA . PRO B 1 169 ? 21.766 5.719 -18.25 1 98.69 169 PRO B CA 1
ATOM 4452 C C . PRO B 1 169 ? 22.859 5.938 -17.203 1 98.69 169 PRO B C 1
ATOM 4454 O O . PRO B 1 169 ? 22.953 7.023 -16.625 1 98.69 169 PRO B O 1
ATOM 4457 N N . GLY B 1 170 ? 23.562 4.898 -16.938 1 98.56 170 GLY B N 1
ATOM 4458 C CA . GLY B 1 170 ? 24.719 5 -16.047 1 98.56 170 GLY B CA 1
ATOM 4459 C C . GLY B 1 170 ? 24.391 4.613 -14.617 1 98.56 170 GLY B C 1
ATOM 4460 O O . GLY B 1 170 ? 25.312 4.359 -13.82 1 98.56 170 GLY B O 1
ATOM 4461 N N . MET B 1 171 ? 23.156 4.5 -14.234 1 98.81 171 MET B N 1
ATOM 4462 C CA . MET B 1 171 ? 22.766 4.137 -12.867 1 98.81 171 MET B CA 1
ATOM 4463 C C . MET B 1 171 ? 23.203 2.709 -12.547 1 98.81 171 MET B C 1
ATOM 4465 O O . MET B 1 171 ? 23.203 1.845 -13.43 1 98.81 171 MET B O 1
ATOM 4469 N N . ARG B 1 172 ? 23.562 2.486 -11.344 1 98.88 172 ARG B N 1
ATOM 4470 C CA . ARG B 1 172 ? 23.844 1.152 -10.828 1 98.88 172 ARG B CA 1
ATOM 4471 C C . ARG B 1 172 ? 22.609 0.528 -10.195 1 98.88 172 ARG B C 1
ATOM 4473 O O . ARG B 1 172 ? 22.031 1.091 -9.258 1 98.88 172 ARG B O 1
ATOM 4480 N N . VAL B 1 173 ? 22.266 -0.656 -10.703 1 98.88 173 VAL B N 1
ATOM 4481 C CA . VAL B 1 173 ? 21.031 -1.306 -10.273 1 98.88 173 VAL B CA 1
ATOM 4482 C C . VAL B 1 173 ? 21.344 -2.678 -9.68 1 98.88 173 VAL B C 1
ATOM 4484 O O . VAL B 1 173 ? 22.094 -3.461 -10.281 1 98.88 173 VAL B O 1
ATOM 4487 N N . LEU B 1 174 ? 20.828 -2.959 -8.484 1 98.88 174 LEU B N 1
ATOM 4488 C CA . LEU B 1 174 ? 20.938 -4.27 -7.855 1 98.88 174 LEU B CA 1
ATOM 4489 C C . LEU B 1 174 ? 19.656 -5.07 -8.047 1 98.88 174 LEU B C 1
ATOM 4491 O O . LEU B 1 174 ? 18.562 -4.59 -7.738 1 98.88 174 LEU B O 1
ATOM 4495 N N . ASP B 1 175 ? 19.781 -6.242 -8.609 1 98.81 175 ASP B N 1
ATOM 4496 C CA . ASP B 1 175 ? 18.672 -7.176 -8.773 1 98.81 175 ASP B CA 1
ATOM 4497 C C . ASP B 1 175 ? 18.781 -8.344 -7.805 1 98.81 175 ASP B C 1
ATOM 4499 O O . ASP B 1 175 ? 19.547 -9.289 -8.039 1 98.81 175 ASP B O 1
ATOM 4503 N N . ILE B 1 176 ? 17.984 -8.273 -6.719 1 98.31 176 ILE B N 1
ATOM 4504 C CA . ILE B 1 176 ? 18.031 -9.32 -5.699 1 98.31 176 ILE B CA 1
ATOM 4505 C C . ILE B 1 176 ? 17.125 -10.477 -6.113 1 98.31 176 ILE B C 1
ATOM 4507 O O . ILE B 1 176 ? 15.898 -10.352 -6.109 1 98.31 176 ILE B O 1
ATOM 4511 N N . GLY B 1 177 ? 17.672 -11.617 -6.328 1 97.19 177 GLY B N 1
ATOM 4512 C CA . GLY B 1 177 ? 16.953 -12.711 -6.953 1 97.19 177 GLY B CA 1
ATOM 4513 C C . GLY B 1 177 ? 16.75 -12.516 -8.445 1 97.19 177 GLY B C 1
ATOM 4514 O O . GLY B 1 177 ? 15.609 -12.484 -8.922 1 97.19 177 GLY B O 1
ATOM 4515 N N . CYS B 1 178 ? 17.891 -12.602 -9.195 1 97.38 178 CYS B N 1
ATOM 4516 C CA . CYS B 1 178 ? 17.844 -12.086 -10.562 1 97.38 178 CYS B CA 1
ATOM 4517 C C . CYS B 1 178 ? 17.359 -13.156 -11.531 1 97.38 178 CYS B C 1
ATOM 4519 O O . CYS B 1 178 ? 17.109 -12.867 -12.703 1 97.38 178 CYS B O 1
ATOM 4521 N N . GLY B 1 179 ? 17.188 -14.391 -11.094 1 94.81 179 GLY B N 1
ATOM 4522 C CA . GLY B 1 179 ? 16.719 -15.445 -11.984 1 94.81 179 GLY B CA 1
ATOM 4523 C C . GLY B 1 179 ? 17.578 -15.578 -13.234 1 94.81 179 GLY B C 1
ATOM 4524 O O . GLY B 1 179 ? 18.797 -15.648 -13.148 1 94.81 179 GLY B O 1
ATOM 4525 N N . TRP B 1 180 ? 16.922 -15.656 -14.383 1 95.62 180 TRP B N 1
ATOM 4526 C CA . TRP B 1 180 ? 17.625 -15.828 -15.648 1 95.62 180 TRP B CA 1
ATOM 4527 C C . TRP B 1 180 ? 18.062 -14.484 -16.219 1 95.62 180 TRP B C 1
ATOM 4529 O O . TRP B 1 180 ? 18.438 -14.391 -17.391 1 95.62 180 TRP B O 1
ATOM 4539 N N . GLY B 1 181 ? 17.922 -13.43 -15.43 1 97.31 181 GLY B N 1
ATOM 4540 C CA . GLY B 1 181 ? 18.469 -12.133 -15.781 1 97.31 181 GLY B CA 1
ATOM 4541 C C . GLY B 1 181 ? 17.594 -11.344 -16.734 1 97.31 181 GLY B C 1
ATOM 4542 O O . GLY B 1 181 ? 18.062 -10.414 -17.391 1 97.31 181 GLY B O 1
ATOM 4543 N N . SER B 1 182 ? 16.328 -11.695 -16.844 1 97.69 182 SER B N 1
ATOM 4544 C CA . SER B 1 182 ? 15.43 -11.062 -17.797 1 97.69 182 SER B CA 1
ATOM 4545 C C . SER B 1 182 ? 15.344 -9.555 -17.562 1 97.69 182 SER B C 1
ATOM 4547 O O . SER B 1 182 ? 15.438 -8.766 -18.516 1 97.69 182 SER B O 1
ATOM 4549 N N . PHE B 1 183 ? 15.203 -9.148 -16.328 1 98.62 183 PHE B N 1
ATOM 4550 C CA . PHE B 1 183 ? 15.125 -7.727 -16.016 1 98.62 183 PHE B CA 1
ATOM 4551 C C . PHE B 1 183 ? 16.422 -7.016 -16.375 1 98.62 183 PHE B C 1
ATOM 4553 O O . PHE B 1 183 ? 16.406 -5.969 -17.016 1 98.62 183 PHE B O 1
ATOM 4560 N N . MET B 1 184 ? 17.531 -7.551 -15.953 1 98.69 184 MET B N 1
ATOM 4561 C CA . MET B 1 184 ? 18.828 -6.906 -16.141 1 98.69 184 MET B CA 1
ATOM 4562 C C . MET B 1 184 ? 19.125 -6.707 -17.625 1 98.69 184 MET B C 1
ATOM 4564 O O . MET B 1 184 ? 19.562 -5.629 -18.031 1 98.69 184 MET B O 1
ATOM 4568 N N . ARG B 1 185 ? 18.891 -7.766 -18.391 1 98.25 185 ARG B N 1
ATOM 4569 C CA . ARG B 1 185 ? 19.125 -7.664 -19.828 1 98.25 185 ARG B CA 1
ATOM 4570 C C . ARG B 1 185 ? 18.266 -6.574 -20.453 1 98.25 185 ARG B C 1
ATOM 4572 O O . ARG B 1 185 ? 18.75 -5.766 -21.234 1 98.25 185 ARG B O 1
ATOM 4579 N N . PHE B 1 186 ? 16.984 -6.527 -20.062 1 98.56 186 PHE B N 1
ATOM 4580 C CA . PHE B 1 186 ? 16.062 -5.531 -20.578 1 98.56 186 PHE B CA 1
ATOM 4581 C C . PHE B 1 186 ? 16.5 -4.125 -20.188 1 98.56 186 PHE B C 1
ATOM 4583 O O . PHE B 1 186 ? 16.578 -3.236 -21.031 1 98.56 186 PHE B O 1
ATOM 4590 N N . ALA B 1 187 ? 16.828 -3.918 -18.953 1 98.81 187 ALA B N 1
ATOM 4591 C CA . ALA B 1 187 ? 17.172 -2.609 -18.406 1 98.81 187 ALA B CA 1
ATOM 4592 C C . ALA B 1 187 ? 18.5 -2.111 -18.969 1 98.81 187 ALA B C 1
ATOM 4594 O O . ALA B 1 187 ? 18.625 -0.933 -19.312 1 98.81 187 ALA B O 1
ATOM 4595 N N . ALA B 1 188 ? 19.469 -2.99 -19.047 1 98.69 188 ALA B N 1
ATOM 4596 C CA . ALA B 1 188 ? 20.766 -2.609 -19.594 1 98.69 188 ALA B CA 1
ATOM 4597 C C . ALA B 1 188 ? 20.641 -2.188 -21.062 1 98.69 188 ALA B C 1
ATOM 4599 O O . ALA B 1 188 ? 21.203 -1.17 -21.469 1 98.69 188 ALA B O 1
ATOM 4600 N N . LYS B 1 189 ? 19.906 -2.934 -21.828 1 98.06 189 LYS B N 1
ATOM 4601 C CA . LYS B 1 189 ? 19.797 -2.688 -23.266 1 98.06 189 LYS B CA 1
ATOM 4602 C C . LYS B 1 189 ? 18.969 -1.441 -23.547 1 98.06 189 LYS B C 1
ATOM 4604 O O . LYS B 1 189 ? 19.328 -0.629 -24.406 1 98.06 189 LYS B O 1
ATOM 4609 N N . ARG B 1 190 ? 17.906 -1.248 -22.812 1 98.19 190 ARG B N 1
ATOM 4610 C CA . ARG B 1 190 ? 16.938 -0.222 -23.188 1 98.19 190 ARG B CA 1
ATOM 4611 C C . ARG B 1 190 ? 17.188 1.069 -22.422 1 98.19 190 ARG B C 1
ATOM 4613 O O . ARG B 1 190 ? 16.859 2.158 -22.891 1 98.19 190 ARG B O 1
ATOM 4620 N N . TYR B 1 191 ? 17.781 0.952 -21.219 1 98.62 191 TYR B N 1
ATOM 4621 C CA . TYR B 1 191 ? 17.891 2.137 -20.359 1 98.62 191 TYR B CA 1
ATOM 4622 C C . TYR B 1 191 ? 19.359 2.465 -20.078 1 98.62 191 TYR B C 1
ATOM 4624 O O . TYR B 1 191 ? 19.656 3.479 -19.438 1 98.62 191 TYR B O 1
ATOM 4632 N N . GLY B 1 192 ? 20.297 1.645 -20.453 1 98.5 192 GLY B N 1
ATOM 4633 C CA . GLY B 1 192 ? 21.719 1.936 -20.375 1 98.5 192 GLY B CA 1
ATOM 4634 C C . GLY B 1 192 ? 22.25 1.893 -18.953 1 98.5 192 GLY B C 1
ATOM 4635 O O . GLY B 1 192 ? 23.156 2.652 -18.594 1 98.5 192 GLY B O 1
ATOM 4636 N N . VAL B 1 193 ? 21.672 0.995 -18.109 1 98.81 193 VAL B N 1
ATOM 4637 C CA . VAL B 1 193 ? 22.094 0.924 -16.719 1 98.81 193 VAL B CA 1
ATOM 4638 C C . VAL B 1 193 ? 23.109 -0.2 -16.547 1 98.81 193 VAL B C 1
ATOM 4640 O O . VAL B 1 193 ? 23.297 -1.031 -17.438 1 98.81 193 VAL B O 1
ATOM 4643 N N . GLN B 1 194 ? 23.812 -0.151 -15.43 1 98.75 194 GLN B N 1
ATOM 4644 C CA . GLN B 1 194 ? 24.688 -1.227 -14.992 1 98.75 194 GLN B CA 1
ATOM 4645 C C . GLN B 1 194 ? 24.031 -2.078 -13.914 1 98.75 194 GLN B C 1
ATOM 4647 O O . GLN B 1 194 ? 23.594 -1.558 -12.883 1 98.75 194 GLN B O 1
ATOM 4652 N N . CYS B 1 195 ? 24.031 -3.371 -14.164 1 98.69 195 CYS B N 1
ATOM 4653 C CA . CYS B 1 195 ? 23.266 -4.219 -13.258 1 98.69 195 CYS B CA 1
ATOM 4654 C C . CYS B 1 195 ? 24.172 -5.199 -12.531 1 98.69 195 CYS B C 1
ATOM 4656 O O . CYS B 1 195 ? 25.141 -5.699 -13.109 1 98.69 195 CYS B O 1
ATOM 4658 N N . THR B 1 196 ? 23.891 -5.398 -11.273 1 98.44 196 THR B N 1
ATOM 4659 C CA . THR B 1 196 ? 24.406 -6.512 -10.477 1 98.44 196 THR B CA 1
ATOM 4660 C C . THR B 1 196 ? 23.25 -7.41 -10.023 1 98.44 196 THR B C 1
ATOM 4662 O O . THR B 1 196 ? 22.328 -6.949 -9.344 1 98.44 196 THR B O 1
ATOM 4665 N N . GLY B 1 197 ? 23.328 -8.641 -10.461 1 98 197 GLY B N 1
ATOM 4666 C CA . GLY B 1 197 ? 22.312 -9.602 -10.055 1 98 197 GLY B CA 1
ATOM 4667 C C . GLY B 1 197 ? 22.828 -10.641 -9.078 1 98 197 GLY B C 1
ATOM 4668 O O . GLY B 1 197 ? 23.969 -11.086 -9.188 1 98 197 GLY B O 1
ATOM 4669 N N . VAL B 1 198 ? 21.938 -11.016 -8.164 1 97.12 198 VAL B N 1
ATOM 4670 C CA . VAL B 1 198 ? 22.328 -12.023 -7.18 1 97.12 198 VAL B CA 1
ATOM 4671 C C . VAL B 1 198 ? 21.359 -13.203 -7.254 1 97.12 198 VAL B C 1
ATOM 4673 O O . VAL B 1 198 ? 20.141 -13.023 -7.359 1 97.12 198 VAL B O 1
ATOM 4676 N N . THR B 1 199 ? 21.891 -14.367 -7.281 1 95 199 THR B N 1
ATOM 4677 C CA . THR B 1 199 ? 21.125 -15.602 -7.25 1 95 199 THR B CA 1
ATOM 4678 C C . THR B 1 199 ? 21.875 -16.688 -6.469 1 95 199 THR B C 1
ATOM 4680 O O . THR B 1 199 ? 23.094 -16.594 -6.285 1 95 199 THR B O 1
ATOM 4683 N N . ILE B 1 200 ? 21.125 -17.594 -5.969 1 91.12 200 ILE B N 1
ATOM 4684 C CA . ILE B 1 200 ? 21.734 -18.703 -5.242 1 91.12 200 ILE B CA 1
ATOM 4685 C C . ILE B 1 200 ? 21.891 -19.906 -6.164 1 91.12 200 ILE B C 1
ATOM 4687 O O . ILE B 1 200 ? 22.453 -20.938 -5.766 1 91.12 200 ILE B O 1
ATOM 4691 N N . SER B 1 201 ? 21.391 -19.828 -7.355 1 88.94 201 SER B N 1
ATOM 4692 C CA . SER B 1 201 ? 21.422 -20.922 -8.32 1 88.94 201 SER B CA 1
ATOM 4693 C C . SER B 1 201 ? 22.625 -20.781 -9.266 1 88.94 201 SER B C 1
ATOM 4695 O O . SER B 1 201 ? 22.672 -19.844 -10.07 1 88.94 201 SER B O 1
ATOM 4697 N N . ALA B 1 202 ? 23.484 -21.781 -9.281 1 90.12 202 ALA B N 1
ATOM 4698 C CA . ALA B 1 202 ? 24.641 -21.781 -10.172 1 90.12 202 ALA B CA 1
ATOM 4699 C C . ALA B 1 202 ? 24.219 -21.859 -11.633 1 90.12 202 ALA B C 1
ATOM 4701 O O . ALA B 1 202 ? 24.844 -21.266 -12.508 1 90.12 202 ALA B O 1
ATOM 4702 N N . GLU B 1 203 ? 23.156 -22.562 -11.82 1 87.5 203 GLU B N 1
ATOM 4703 C CA . GLU B 1 203 ? 22.625 -22.719 -13.172 1 87.5 203 GLU B CA 1
ATOM 4704 C C . GLU B 1 203 ? 22.125 -21.375 -13.719 1 87.5 203 GLU B C 1
ATOM 4706 O O . GLU B 1 203 ? 22.406 -21.031 -14.867 1 87.5 203 GLU B O 1
ATOM 4711 N N . GLN B 1 204 ? 21.453 -20.672 -12.875 1 89.94 204 GLN B N 1
ATOM 4712 C CA . GLN B 1 204 ? 20.969 -19.359 -13.273 1 89.94 204 GLN B CA 1
ATOM 4713 C C . GLN B 1 204 ? 22.125 -18.391 -13.516 1 89.94 204 GLN B C 1
ATOM 4715 O O . GLN B 1 204 ? 22.141 -17.688 -14.531 1 89.94 204 GLN B O 1
ATOM 4720 N N . ALA B 1 205 ? 23.062 -18.406 -12.633 1 93.25 205 ALA B N 1
ATOM 4721 C CA . ALA B 1 205 ? 24.219 -17.516 -12.773 1 93.25 205 ALA B CA 1
ATOM 4722 C C . ALA B 1 205 ? 24.969 -17.781 -14.078 1 93.25 205 ALA B C 1
ATOM 4724 O O . ALA B 1 205 ? 25.344 -16.844 -14.781 1 93.25 205 ALA B O 1
ATOM 4725 N N . GLY B 1 206 ? 25.172 -19.078 -14.305 1 92.81 206 GLY B N 1
ATOM 4726 C CA . GLY B 1 206 ? 25.844 -19.453 -15.547 1 92.81 206 GLY B CA 1
ATOM 4727 C C . GLY B 1 206 ? 25.078 -19.016 -16.781 1 92.81 206 GLY B C 1
ATOM 4728 O O . GLY B 1 206 ? 25.672 -18.516 -17.75 1 92.81 206 GLY B O 1
ATOM 4729 N N . PHE B 1 207 ? 23.781 -19.203 -16.719 1 92.69 207 PHE B N 1
ATOM 4730 C CA . PHE B 1 207 ? 22.938 -18.797 -17.828 1 92.69 207 PHE B CA 1
ATOM 4731 C C . PHE B 1 207 ? 23.047 -17.297 -18.094 1 92.69 207 PHE B C 1
ATOM 4733 O O . PHE B 1 207 ? 23.203 -16.859 -19.234 1 92.69 207 PHE B O 1
ATOM 4740 N N . VAL B 1 208 ? 22.984 -16.484 -17.078 1 95.19 208 VAL B N 1
ATOM 4741 C CA . VAL B 1 208 ? 23.047 -15.039 -17.188 1 95.19 208 VAL B CA 1
ATOM 4742 C C . VAL B 1 208 ? 24.391 -14.609 -17.75 1 95.19 208 VAL B C 1
ATOM 4744 O O . VAL B 1 208 ? 24.453 -13.758 -18.656 1 95.19 208 VAL B O 1
ATOM 4747 N N . ARG B 1 209 ? 25.438 -15.195 -17.312 1 95.12 209 ARG B N 1
ATOM 4748 C CA . ARG B 1 209 ? 26.766 -14.852 -17.781 1 95.12 209 ARG B CA 1
ATOM 4749 C C . ARG B 1 209 ? 26.891 -15.109 -19.281 1 95.12 209 ARG B C 1
ATOM 4751 O O . ARG B 1 209 ? 27.484 -14.312 -20.016 1 95.12 209 ARG B O 1
ATOM 4758 N N . ALA B 1 210 ? 26.328 -16.156 -19.656 1 93.31 210 ALA B N 1
ATOM 4759 C CA . ALA B 1 210 ? 26.406 -16.531 -21.078 1 93.31 210 ALA B CA 1
ATOM 4760 C C . ALA B 1 210 ? 25.531 -15.633 -21.938 1 93.31 210 ALA B C 1
ATOM 4762 O O . ALA B 1 210 ? 25.969 -15.172 -23 1 93.31 210 ALA B O 1
ATOM 4763 N N . GLN B 1 211 ? 24.344 -15.375 -21.469 1 92.31 211 GLN B N 1
ATOM 4764 C CA . GLN B 1 211 ? 23.359 -14.664 -22.281 1 92.31 211 GLN B CA 1
ATOM 4765 C C . GLN B 1 211 ? 23.625 -13.156 -22.25 1 92.31 211 GLN B C 1
ATOM 4767 O O . GLN B 1 211 ? 23.188 -12.438 -23.156 1 92.31 211 GLN B O 1
ATOM 4772 N N . CYS B 1 212 ? 24.281 -12.719 -21.234 1 92.88 212 CYS B N 1
ATOM 4773 C CA . CYS B 1 212 ? 24.438 -11.281 -21.062 1 92.88 212 CYS B CA 1
ATOM 4774 C C . CYS B 1 212 ? 25.875 -10.844 -21.312 1 92.88 212 CYS B C 1
ATOM 4776 O O . CYS B 1 212 ? 26.281 -9.758 -20.906 1 92.88 212 CYS B O 1
ATOM 4778 N N . ALA B 1 213 ? 26.531 -11.719 -22.062 1 91.06 213 ALA B N 1
ATOM 4779 C CA . ALA B 1 213 ? 27.906 -11.375 -22.422 1 91.06 213 ALA B CA 1
ATOM 4780 C C . ALA B 1 213 ? 27.953 -10.07 -23.219 1 91.06 213 ALA B C 1
ATOM 4782 O O . ALA B 1 213 ? 27.141 -9.859 -24.125 1 91.06 213 ALA B O 1
ATOM 4783 N N . GLY B 1 214 ? 28.828 -9.117 -22.766 1 93.62 214 GLY B N 1
ATOM 4784 C CA . GLY B 1 214 ? 28.984 -7.848 -23.453 1 93.62 214 GLY B CA 1
ATOM 4785 C C . GLY B 1 214 ? 28.156 -6.727 -22.859 1 93.62 214 GLY B C 1
ATOM 4786 O O . GLY B 1 214 ? 28.344 -5.559 -23.219 1 93.62 214 GLY B O 1
ATOM 4787 N N . LEU B 1 215 ? 27.25 -7.074 -22.094 1 96.81 215 LEU B N 1
ATOM 4788 C CA . LEU B 1 215 ? 26.453 -6.066 -21.406 1 96.81 215 LEU B CA 1
ATOM 4789 C C . LEU B 1 215 ? 27.047 -5.742 -20.031 1 96.81 215 LEU B C 1
ATOM 4791 O O . LEU B 1 215 ? 27.797 -6.551 -19.469 1 96.81 215 LEU B O 1
ATOM 4795 N N . PRO B 1 216 ? 26.812 -4.566 -19.578 1 98 216 PRO B N 1
ATOM 4796 C CA . PRO B 1 216 ? 27.328 -4.207 -18.25 1 98 216 PRO B CA 1
ATOM 4797 C C . PRO 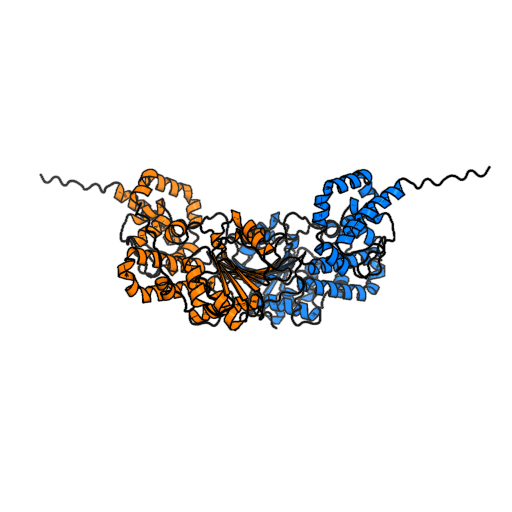B 1 216 ? 26.547 -4.867 -17.125 1 98 216 PRO B C 1
ATOM 4799 O O . PRO B 1 216 ? 25.969 -4.176 -16.281 1 98 216 PRO B O 1
ATOM 4802 N N . ILE B 1 217 ? 26.594 -6.164 -17.078 1 98.25 217 ILE B N 1
ATOM 4803 C CA . ILE B 1 217 ? 25.859 -6.969 -16.094 1 98.25 217 ILE B CA 1
ATOM 4804 C C . ILE B 1 217 ? 26.828 -7.891 -15.359 1 98.25 217 ILE B C 1
ATOM 4806 O O . ILE B 1 217 ? 27.609 -8.609 -15.984 1 98.25 217 ILE B O 1
ATOM 4810 N N . GLU B 1 218 ? 26.781 -7.805 -14.094 1 96.62 218 GLU B N 1
ATOM 4811 C CA . GLU B 1 218 ? 27.516 -8.703 -13.211 1 96.62 218 GLU B CA 1
ATOM 4812 C C . GLU B 1 218 ? 26.578 -9.625 -12.453 1 96.62 218 GLU B C 1
ATOM 4814 O O . GLU B 1 218 ? 25.516 -9.195 -11.984 1 96.62 218 GLU B O 1
ATOM 4819 N N . THR B 1 219 ? 26.906 -10.867 -12.438 1 96.62 219 THR B N 1
ATOM 4820 C CA . THR B 1 219 ? 26.125 -11.82 -11.664 1 96.62 219 THR B CA 1
ATOM 4821 C C . THR B 1 219 ? 26.922 -12.375 -10.492 1 96.62 219 THR B C 1
ATOM 4823 O O . THR B 1 219 ? 28.062 -12.797 -10.672 1 96.62 219 THR B O 1
ATOM 4826 N N . ARG B 1 220 ? 26.297 -12.391 -9.344 1 95.5 220 ARG B N 1
ATOM 4827 C CA . ARG B 1 220 ? 26.906 -12.922 -8.133 1 95.5 220 ARG B CA 1
ATOM 4828 C C . ARG B 1 220 ? 26.156 -14.141 -7.621 1 95.5 220 ARG B C 1
ATOM 4830 O O . ARG B 1 220 ? 24.922 -14.086 -7.449 1 95.5 220 ARG B O 1
ATOM 4837 N N . LEU B 1 221 ? 26.906 -15.227 -7.457 1 95 221 LEU B N 1
ATOM 4838 C CA . LEU B 1 221 ? 26.344 -16.375 -6.758 1 95 221 LEU B CA 1
ATOM 4839 C C . LEU B 1 221 ? 26.484 -16.219 -5.246 1 95 221 LEU B C 1
ATOM 4841 O O . LEU B 1 221 ? 27.547 -16.484 -4.684 1 95 221 LEU B O 1
ATOM 4845 N N . ALA B 1 222 ? 25.422 -15.734 -4.602 1 93.56 222 ALA B N 1
ATOM 4846 C CA . ALA B 1 222 ? 25.5 -15.398 -3.18 1 93.56 222 ALA B CA 1
ATOM 4847 C C . ALA B 1 222 ? 24.109 -15.328 -2.564 1 93.56 222 ALA B C 1
ATOM 4849 O O . ALA B 1 222 ? 23.109 -15.211 -3.281 1 93.56 222 ALA B O 1
ATOM 4850 N N . ASP B 1 223 ? 24.125 -15.477 -1.256 1 93.75 223 ASP B N 1
ATOM 4851 C CA . ASP B 1 223 ? 22.922 -15.148 -0.485 1 93.75 223 ASP B CA 1
ATOM 4852 C C . ASP B 1 223 ? 22.734 -13.641 -0.374 1 93.75 223 ASP B C 1
ATOM 4854 O O . ASP B 1 223 ? 23.719 -12.898 -0.247 1 93.75 223 ASP B O 1
ATOM 4858 N N . TYR B 1 224 ? 21.484 -13.211 -0.402 1 93.69 224 TYR B N 1
ATOM 4859 C CA . TYR B 1 224 ? 21.234 -11.781 -0.33 1 93.69 224 TYR B CA 1
ATOM 4860 C C . TYR B 1 224 ? 21.766 -11.195 0.972 1 93.69 224 TYR B C 1
ATOM 4862 O O . TYR B 1 224 ? 22.078 -10 1.042 1 93.69 224 TYR B O 1
ATOM 4870 N N . ARG B 1 225 ? 21.828 -11.938 2.027 1 92.5 225 ARG B N 1
ATOM 4871 C CA . ARG B 1 225 ? 22.281 -11.492 3.344 1 92.5 225 ARG B CA 1
ATOM 4872 C C . ARG B 1 225 ? 23.719 -11.023 3.301 1 92.5 225 ARG B C 1
ATOM 4874 O O . ARG B 1 225 ? 24.156 -10.25 4.156 1 92.5 225 ARG B O 1
ATOM 4881 N N . ASP B 1 226 ? 24.438 -11.414 2.285 1 93 226 ASP B N 1
ATOM 4882 C CA . ASP B 1 226 ? 25.859 -11.117 2.188 1 93 226 ASP B CA 1
ATOM 4883 C C . ASP B 1 226 ? 26.109 -9.93 1.262 1 93 226 ASP B C 1
ATOM 4885 O O . ASP B 1 226 ? 27.266 -9.578 1 1 93 226 ASP B O 1
ATOM 4889 N N . LEU B 1 227 ? 25.078 -9.383 0.838 1 93.94 227 LEU B N 1
ATOM 4890 C CA . LEU B 1 227 ? 25.219 -8.297 -0.133 1 93.94 227 LEU B CA 1
ATOM 4891 C C . LEU B 1 227 ? 25.812 -7.055 0.519 1 93.94 227 LEU B C 1
ATOM 4893 O O . LEU B 1 227 ? 25.5 -6.742 1.668 1 93.94 227 LEU B O 1
ATOM 4897 N N . ASP B 1 228 ? 26.672 -6.52 -0.216 1 90.69 228 ASP B N 1
ATOM 4898 C CA . ASP B 1 228 ? 27.281 -5.234 0.129 1 90.69 228 ASP B CA 1
ATOM 4899 C C . ASP B 1 228 ? 27.312 -4.305 -1.082 1 90.69 228 ASP B C 1
ATOM 4901 O O . ASP B 1 228 ? 26.891 -4.684 -2.176 1 90.69 228 ASP B O 1
ATOM 4905 N N . GLY B 1 229 ? 27.641 -3.066 -0.866 1 94.25 229 GLY B N 1
ATOM 4906 C CA . GLY B 1 229 ? 27.703 -2.086 -1.938 1 94.25 229 GLY B CA 1
ATOM 4907 C C . GLY B 1 229 ? 26.578 -1.07 -1.878 1 94.25 229 GLY B C 1
ATOM 4908 O O . GLY B 1 229 ? 25.703 -1.156 -1.015 1 94.25 229 GLY B O 1
ATOM 4909 N N . ARG B 1 230 ? 26.781 -0.077 -2.762 1 97.56 230 ARG B N 1
ATOM 4910 C CA . ARG B 1 230 ? 25.812 1 -2.859 1 97.56 230 ARG B CA 1
ATOM 4911 C C . ARG B 1 230 ? 25.266 1.114 -4.277 1 97.56 230 ARG B C 1
ATOM 4913 O O . ARG B 1 230 ? 26.031 1.144 -5.246 1 97.56 230 ARG B O 1
ATOM 4920 N N . PHE B 1 231 ? 23.969 1.122 -4.391 1 98.81 231 PHE B N 1
ATOM 4921 C CA . PHE B 1 231 ? 23.312 1.143 -5.688 1 98.81 231 PHE B CA 1
ATOM 4922 C C . PHE B 1 231 ? 22.297 2.285 -5.77 1 98.81 231 PHE B C 1
ATOM 4924 O O . PHE B 1 231 ? 21.688 2.65 -4.762 1 98.81 231 PHE B O 1
ATOM 4931 N N . ASP B 1 232 ? 22.109 2.809 -6.957 1 98.81 232 ASP B N 1
ATOM 4932 C CA . ASP B 1 232 ? 21.141 3.877 -7.184 1 98.81 232 ASP B CA 1
ATOM 4933 C C . ASP B 1 232 ? 19.719 3.354 -7.074 1 98.81 232 ASP B C 1
ATOM 4935 O O . ASP B 1 232 ? 18.812 4.078 -6.641 1 98.81 232 ASP B O 1
ATOM 4939 N N . ARG B 1 233 ? 19.547 2.172 -7.566 1 98.94 233 ARG B N 1
ATOM 4940 C CA . ARG B 1 233 ? 18.25 1.518 -7.574 1 98.94 233 ARG B CA 1
ATOM 4941 C C . ARG B 1 233 ? 18.375 0.043 -7.203 1 98.94 233 ARG B C 1
ATOM 4943 O O . ARG B 1 233 ? 19.391 -0.589 -7.488 1 98.94 233 ARG B O 1
ATOM 4950 N N . ILE B 1 234 ? 17.344 -0.49 -6.566 1 98.94 234 ILE B N 1
ATOM 4951 C CA . ILE B 1 234 ? 17.25 -1.91 -6.25 1 98.94 234 ILE B CA 1
ATOM 4952 C C . ILE B 1 234 ? 15.922 -2.467 -6.762 1 98.94 234 ILE B C 1
ATOM 4954 O O . ILE B 1 234 ? 14.891 -1.796 -6.68 1 98.94 234 ILE B O 1
ATOM 4958 N N . VAL B 1 235 ? 15.969 -3.637 -7.328 1 98.88 235 VAL B N 1
ATOM 4959 C CA . VAL B 1 235 ? 14.766 -4.34 -7.77 1 98.88 235 VAL B CA 1
ATOM 4960 C C . VAL B 1 235 ? 14.789 -5.773 -7.242 1 98.88 235 VAL B C 1
ATOM 4962 O O . VAL B 1 235 ? 15.852 -6.387 -7.125 1 98.88 235 VAL B O 1
ATOM 4965 N N . SER B 1 236 ? 13.688 -6.262 -6.816 1 98.81 236 SER B N 1
ATOM 4966 C CA . SER B 1 236 ? 13.469 -7.652 -6.441 1 98.81 236 SER B CA 1
ATOM 4967 C C . SER B 1 236 ? 12.141 -8.172 -6.98 1 98.81 236 SER B C 1
ATOM 4969 O O . SER B 1 236 ? 11.078 -7.812 -6.477 1 98.81 236 SER B O 1
ATOM 4971 N N . LEU B 1 237 ? 12.203 -9.055 -7.965 1 98.5 237 LEU B N 1
ATOM 4972 C CA . LEU B 1 237 ? 11 -9.555 -8.625 1 98.5 237 LEU B CA 1
ATOM 4973 C C . LEU B 1 237 ? 10.781 -11.031 -8.305 1 98.5 237 LEU B C 1
ATOM 4975 O O . LEU B 1 237 ? 11.406 -11.898 -8.906 1 98.5 237 LEU B O 1
ATOM 4979 N N . GLY B 1 238 ? 9.938 -11.297 -7.398 1 97.12 238 GLY B N 1
ATOM 4980 C CA . GLY B 1 238 ? 9.531 -12.672 -7.137 1 97.12 238 GLY B CA 1
ATOM 4981 C C . GLY B 1 238 ? 10.484 -13.406 -6.211 1 97.12 238 GLY B C 1
ATOM 4982 O O . GLY B 1 238 ? 10.508 -14.641 -6.191 1 97.12 238 GLY B O 1
ATOM 4983 N N . MET B 1 239 ? 11.289 -12.727 -5.551 1 95.81 239 MET B N 1
ATOM 4984 C CA . MET B 1 239 ? 12.266 -13.344 -4.656 1 95.81 239 MET B CA 1
ATOM 4985 C C . MET B 1 239 ? 11.781 -13.305 -3.211 1 95.81 239 MET B C 1
ATOM 4987 O O . MET B 1 239 ? 12.086 -14.203 -2.428 1 95.81 239 MET B O 1
ATOM 4991 N N . PHE B 1 240 ? 10.984 -12.305 -2.857 1 96.25 240 PHE B N 1
ATOM 4992 C CA . PHE B 1 240 ? 10.586 -12.023 -1.483 1 96.25 240 PHE B CA 1
ATOM 4993 C C . PHE B 1 240 ? 9.758 -13.164 -0.914 1 96.25 240 PHE B C 1
ATOM 4995 O O . PHE B 1 240 ? 9.797 -13.422 0.291 1 96.25 240 PHE B O 1
ATOM 5002 N N . GLU B 1 241 ? 9.055 -13.922 -1.729 1 94.56 241 GLU B N 1
ATOM 5003 C CA . GLU B 1 241 ? 8.242 -15.07 -1.338 1 94.56 241 GLU B CA 1
ATOM 5004 C C . GLU B 1 241 ? 9.102 -16.172 -0.717 1 94.56 241 GLU B C 1
ATOM 5006 O O . GLU B 1 241 ? 8.594 -17.031 0.001 1 94.56 241 GLU B O 1
ATOM 5011 N N . HIS B 1 242 ? 10.375 -16.109 -0.948 1 91.44 242 HIS B N 1
ATOM 5012 C CA . HIS B 1 242 ? 11.281 -17.156 -0.474 1 91.44 242 HIS B CA 1
ATOM 5013 C C . HIS B 1 242 ? 12.023 -16.703 0.781 1 91.44 242 HIS B C 1
ATOM 5015 O O . HIS B 1 242 ? 12.82 -17.469 1.342 1 91.44 242 HIS B O 1
ATOM 5021 N N . VAL B 1 243 ? 11.828 -15.555 1.247 1 91.75 243 VAL B N 1
ATOM 5022 C CA . VAL B 1 243 ? 12.57 -14.977 2.365 1 91.75 243 VAL B CA 1
ATOM 5023 C C . VAL B 1 243 ? 12.008 -15.5 3.684 1 91.75 243 VAL B C 1
ATOM 5025 O O . VAL B 1 243 ? 12.766 -15.82 4.605 1 91.75 243 VAL B O 1
ATOM 5028 N N . GLY B 1 244 ? 10.711 -15.695 3.738 1 88.88 244 GLY B N 1
ATOM 5029 C CA . GLY B 1 244 ? 10.055 -16.078 4.977 1 88.88 244 GLY B CA 1
ATOM 5030 C C . GLY B 1 244 ? 9.789 -14.914 5.902 1 88.88 244 GLY B C 1
ATOM 5031 O O . GLY B 1 244 ? 10.633 -14.023 6.047 1 88.88 244 GLY B O 1
ATOM 5032 N N . ARG B 1 245 ? 8.734 -14.961 6.559 1 89.81 245 ARG B N 1
ATOM 5033 C CA . ARG B 1 245 ? 8.219 -13.859 7.371 1 89.81 245 ARG B CA 1
ATOM 5034 C C . ARG B 1 245 ? 9.219 -13.477 8.461 1 89.81 245 ARG B C 1
ATOM 5036 O O . ARG B 1 245 ? 9.398 -12.297 8.758 1 89.81 245 ARG B O 1
ATOM 5043 N N . LYS B 1 246 ? 9.883 -14.414 9.039 1 91.38 246 LYS B N 1
ATOM 5044 C CA . LYS B 1 246 ? 10.797 -14.18 10.156 1 91.38 246 LYS B CA 1
ATOM 5045 C C . LYS B 1 246 ? 12.016 -13.383 9.703 1 91.38 246 LYS B C 1
ATOM 5047 O O . LYS B 1 246 ? 12.727 -12.805 10.531 1 91.38 246 LYS B O 1
ATOM 5052 N N . ASN B 1 247 ? 12.211 -13.383 8.367 1 94.88 247 ASN B N 1
ATOM 5053 C CA . ASN B 1 247 ? 13.43 -12.758 7.855 1 94.88 247 ASN B CA 1
ATOM 5054 C C . ASN B 1 247 ? 13.117 -11.477 7.086 1 94.88 247 ASN B C 1
ATOM 5056 O O . ASN B 1 247 ? 14.008 -10.875 6.492 1 94.88 247 ASN B O 1
ATOM 5060 N N . HIS B 1 248 ? 11.883 -11.047 7.07 1 96.81 248 HIS B N 1
ATOM 5061 C CA . HIS B 1 248 ? 11.508 -9.875 6.301 1 96.81 248 HIS B CA 1
ATOM 5062 C C . HIS B 1 248 ? 12.281 -8.641 6.754 1 96.81 248 HIS B C 1
ATOM 5064 O O . HIS B 1 248 ? 12.758 -7.863 5.922 1 96.81 248 HIS B O 1
ATOM 5070 N N . ALA B 1 249 ? 12.414 -8.484 8.047 1 95.94 249 ALA B N 1
ATOM 5071 C CA . ALA B 1 249 ? 13.141 -7.332 8.586 1 95.94 249 ALA B CA 1
ATOM 5072 C C . ALA B 1 249 ? 14.602 -7.352 8.156 1 95.94 249 ALA B C 1
ATOM 5074 O O . ALA B 1 249 ? 15.156 -6.32 7.758 1 95.94 249 ALA B O 1
ATOM 5075 N N . ALA B 1 250 ? 15.203 -8.516 8.258 1 96.12 250 ALA B N 1
ATOM 5076 C CA . ALA B 1 250 ? 16.594 -8.664 7.836 1 96.12 250 ALA B CA 1
ATOM 5077 C C . ALA B 1 250 ? 16.75 -8.352 6.352 1 96.12 250 ALA B C 1
ATOM 5079 O O . ALA B 1 250 ? 17.734 -7.711 5.949 1 96.12 250 ALA B O 1
ATOM 5080 N N . TYR B 1 251 ? 15.859 -8.852 5.566 1 97.75 251 TYR B N 1
ATOM 5081 C CA . TYR B 1 251 ? 15.867 -8.57 4.133 1 97.75 251 TYR B CA 1
ATOM 5082 C C . TYR B 1 251 ? 15.836 -7.066 3.871 1 97.75 251 TYR B C 1
ATOM 5084 O O . TYR B 1 251 ? 16.625 -6.551 3.08 1 97.75 251 TYR B O 1
ATOM 5092 N N . MET B 1 252 ? 14.953 -6.352 4.574 1 98.31 252 MET B N 1
ATOM 5093 C CA . MET B 1 252 ? 14.805 -4.914 4.379 1 98.31 252 MET B CA 1
ATOM 5094 C C . MET B 1 252 ? 16.047 -4.168 4.863 1 98.31 252 MET B C 1
ATOM 5096 O O . MET B 1 252 ? 16.422 -3.148 4.285 1 98.31 252 MET B O 1
ATOM 5100 N N . ARG B 1 253 ? 16.656 -4.652 5.848 1 97.44 253 ARG B N 1
ATOM 5101 C CA . ARG B 1 253 ? 17.891 -4.043 6.332 1 97.44 253 ARG B CA 1
ATOM 5102 C C . ARG B 1 253 ? 18.984 -4.109 5.277 1 97.44 253 ARG B C 1
ATOM 5104 O O . ARG B 1 253 ? 19.734 -3.148 5.086 1 97.44 253 ARG B O 1
ATOM 5111 N N . VAL B 1 254 ? 19.078 -5.262 4.637 1 97.81 254 VAL B N 1
ATOM 5112 C CA . VAL B 1 254 ? 20.062 -5.426 3.582 1 97.81 254 VAL B CA 1
ATOM 5113 C C . VAL B 1 254 ? 19.75 -4.473 2.43 1 97.81 254 VAL B C 1
ATOM 5115 O O . VAL B 1 254 ? 20.656 -3.791 1.923 1 97.81 254 VAL B O 1
ATOM 5118 N N . ALA B 1 255 ? 18.516 -4.41 2.006 1 98.5 255 ALA B N 1
ATOM 5119 C CA . ALA B 1 255 ? 18.109 -3.502 0.933 1 98.5 255 ALA B CA 1
ATOM 5120 C C . ALA B 1 255 ? 18.422 -2.053 1.302 1 98.5 255 ALA B C 1
ATOM 5122 O O . ALA B 1 255 ? 18.938 -1.291 0.479 1 98.5 255 ALA B O 1
ATOM 5123 N N . GLU B 1 256 ? 18.125 -1.699 2.525 1 97.75 256 GLU B N 1
ATOM 5124 C CA . GLU B 1 256 ? 18.375 -0.343 3.008 1 97.75 256 GLU B CA 1
ATOM 5125 C C . GLU B 1 256 ? 19.859 -0.003 2.953 1 97.75 256 GLU B C 1
ATOM 5127 O O . GLU B 1 256 ? 20.25 1.063 2.467 1 97.75 256 GLU B O 1
ATOM 5132 N N . ARG B 1 257 ? 20.672 -0.906 3.414 1 97.19 257 ARG B N 1
ATOM 5133 C CA . ARG B 1 257 ? 22.109 -0.693 3.449 1 97.19 257 ARG B CA 1
ATOM 5134 C C . ARG B 1 257 ? 22.672 -0.537 2.043 1 97.19 257 ARG B C 1
ATOM 5136 O O . ARG B 1 257 ? 23.609 0.251 1.822 1 97.19 257 ARG B O 1
ATOM 5143 N N . CYS B 1 258 ? 22.109 -1.23 1.141 1 98.44 258 CYS B N 1
ATOM 5144 C CA . CYS B 1 258 ? 22.656 -1.271 -0.213 1 98.44 258 CYS B CA 1
ATOM 5145 C C . CYS B 1 258 ? 22.094 -0.134 -1.059 1 98.44 258 CYS B C 1
ATOM 5147 O O . CYS B 1 258 ? 22.609 0.153 -2.141 1 98.44 258 CYS B O 1
ATOM 5149 N N . LEU B 1 259 ? 21.078 0.509 -0.608 1 98.44 259 LEU B N 1
ATOM 5150 C CA . LEU B 1 259 ? 20.406 1.535 -1.401 1 98.44 259 LEU B CA 1
ATOM 5151 C C . LEU B 1 259 ? 21.016 2.91 -1.13 1 98.44 259 LEU B C 1
ATOM 5153 O O . LEU B 1 259 ? 21.203 3.287 0.027 1 98.44 259 LEU B O 1
ATOM 5157 N N . ALA B 1 260 ? 21.266 3.623 -2.195 1 97.62 260 ALA B N 1
ATOM 5158 C CA . ALA B 1 260 ? 21.703 5.012 -2.059 1 97.62 260 ALA B CA 1
ATOM 5159 C C . ALA B 1 260 ? 20.656 5.848 -1.341 1 97.62 260 ALA B C 1
ATOM 5161 O O . ALA B 1 260 ? 19.469 5.504 -1.338 1 97.62 260 ALA B O 1
ATOM 5162 N N . ASP B 1 261 ? 21.016 6.961 -0.762 1 94.44 261 ASP B N 1
ATOM 5163 C CA . ASP B 1 261 ? 20.125 7.789 0.051 1 94.44 261 ASP B CA 1
ATOM 5164 C C . ASP B 1 261 ? 18.969 8.32 -0.777 1 94.44 261 ASP B C 1
ATOM 5166 O O . ASP B 1 261 ? 17.844 8.406 -0.286 1 94.44 261 ASP B O 1
ATOM 5170 N N . ASP B 1 262 ? 19.172 8.594 -2.002 1 95 262 ASP B N 1
ATOM 5171 C CA . ASP B 1 262 ? 18.125 9.109 -2.865 1 95 262 ASP B CA 1
ATOM 5172 C C . ASP B 1 262 ? 17.594 8.023 -3.795 1 95 262 ASP B C 1
ATOM 5174 O O . ASP B 1 262 ? 16.953 8.32 -4.805 1 95 262 ASP B O 1
ATOM 5178 N N . GLY B 1 263 ? 17.969 6.797 -3.451 1 97.94 263 GLY B N 1
ATOM 5179 C CA . GLY B 1 263 ? 17.609 5.68 -4.312 1 97.94 263 GLY B CA 1
ATOM 5180 C C . GLY B 1 263 ? 16.156 5.258 -4.168 1 97.94 263 GLY B C 1
ATOM 5181 O O . GLY B 1 263 ? 15.43 5.797 -3.334 1 97.94 263 GLY B O 1
ATOM 5182 N N . LEU B 1 264 ? 15.742 4.402 -5.086 1 98.62 264 LEU B N 1
ATOM 5183 C CA . LEU B 1 264 ? 14.438 3.75 -5.051 1 98.62 264 LEU B CA 1
ATOM 5184 C C . LEU B 1 264 ? 14.586 2.232 -5.078 1 98.62 264 LEU B C 1
ATOM 5186 O O . LEU B 1 264 ? 15.516 1.706 -5.691 1 98.62 264 LEU B O 1
ATOM 5190 N N . PHE B 1 265 ? 13.734 1.6 -4.359 1 98.88 265 PHE B N 1
ATOM 5191 C CA . PHE B 1 265 ? 13.656 0.145 -4.301 1 98.88 265 PHE B CA 1
ATOM 5192 C C . PHE B 1 265 ? 12.281 -0.342 -4.742 1 98.88 265 PHE B C 1
ATOM 5194 O O . PHE B 1 265 ? 11.266 0.09 -4.203 1 98.88 265 PHE B O 1
ATOM 5201 N N . LEU B 1 266 ? 12.258 -1.192 -5.789 1 98.94 266 LEU B N 1
ATOM 5202 C CA . LEU B 1 266 ? 11 -1.794 -6.215 1 98.94 266 LEU B CA 1
ATOM 5203 C C . LEU B 1 266 ? 10.922 -3.252 -5.777 1 98.94 266 LEU B C 1
ATOM 5205 O O . LEU B 1 266 ? 11.766 -4.066 -6.16 1 98.94 266 LEU B O 1
ATOM 5209 N N . LEU B 1 267 ? 9.914 -3.549 -4.969 1 98.88 267 LEU B N 1
ATOM 5210 C CA . LEU B 1 267 ? 9.625 -4.902 -4.504 1 98.88 267 LEU B CA 1
ATOM 5211 C C . LEU B 1 267 ? 8.375 -5.453 -5.184 1 98.88 267 LEU B C 1
ATOM 5213 O O . LEU B 1 267 ? 7.285 -4.902 -5.02 1 98.88 267 LEU B O 1
ATOM 5217 N N . HIS B 1 268 ? 8.531 -6.453 -6.012 1 98.75 268 HIS B N 1
ATOM 5218 C CA . HIS B 1 268 ? 7.473 -7.184 -6.699 1 98.75 268 HIS B CA 1
ATOM 5219 C C . HIS B 1 268 ? 7.254 -8.562 -6.074 1 98.75 268 HIS B C 1
ATOM 5221 O O . HIS B 1 268 ? 8.125 -9.43 -6.156 1 98.75 268 HIS B O 1
ATOM 5227 N N . THR B 1 269 ? 6.047 -8.75 -5.422 1 98.5 269 THR B N 1
ATOM 5228 C CA . THR B 1 269 ? 5.859 -10 -4.695 1 98.5 269 THR B CA 1
ATOM 5229 C C . THR B 1 269 ? 4.387 -10.398 -4.688 1 98.5 269 THR B C 1
ATOM 5231 O O . THR B 1 269 ? 3.502 -9.547 -4.637 1 98.5 269 THR B O 1
ATOM 5234 N N . ILE B 1 270 ? 4.203 -11.703 -4.742 1 97.88 270 ILE B N 1
ATOM 5235 C CA . ILE B 1 270 ? 2.887 -12.266 -4.469 1 97.88 270 ILE B CA 1
ATOM 5236 C C . ILE B 1 270 ? 2.564 -12.133 -2.982 1 97.88 270 ILE B C 1
ATOM 5238 O O . ILE B 1 270 ? 3.465 -12.156 -2.139 1 97.88 270 ILE B O 1
ATOM 5242 N N . GLY B 1 271 ? 1.336 -11.891 -2.713 1 95.5 271 GLY B N 1
ATOM 5243 C CA . GLY B 1 271 ? 0.911 -11.789 -1.326 1 95.5 271 GLY B CA 1
ATOM 5244 C C . GLY B 1 271 ? -0.441 -12.422 -1.066 1 95.5 271 GLY B C 1
ATOM 5245 O O . GLY B 1 271 ? -1.124 -12.844 -2.002 1 95.5 271 GLY B O 1
ATOM 5246 N N . ARG B 1 272 ? -0.747 -12.562 0.195 1 93.69 272 ARG B N 1
ATOM 5247 C CA . ARG B 1 272 ? -2.035 -13.086 0.635 1 93.69 272 ARG B CA 1
ATOM 5248 C C . ARG B 1 272 ? -2.83 -12.031 1.391 1 93.69 272 ARG B C 1
ATOM 5250 O O . ARG B 1 272 ? -2.258 -11.07 1.908 1 93.69 272 ARG B O 1
ATOM 5257 N N . ASN B 1 273 ? -4.141 -12.234 1.56 1 92.19 273 ASN B N 1
ATOM 5258 C CA . ASN B 1 273 ? -5.047 -11.25 2.145 1 92.19 273 ASN B CA 1
ATOM 5259 C C . ASN B 1 273 ? -5.047 -11.328 3.67 1 92.19 273 ASN B C 1
ATOM 5261 O O . ASN B 1 273 ? -5.453 -10.375 4.344 1 92.19 273 ASN B O 1
ATOM 5265 N N . GLU B 1 274 ? -4.684 -12.445 4.188 1 88.38 274 GLU B N 1
ATOM 5266 C CA . GLU B 1 274 ? -4.801 -12.602 5.637 1 88.38 274 GLU B CA 1
ATOM 5267 C C . GLU B 1 274 ? -3.637 -13.414 6.199 1 88.38 274 GLU B C 1
ATOM 5269 O O . GLU B 1 274 ? -3.061 -14.25 5.5 1 88.38 274 GLU B O 1
ATOM 5274 N N . SER B 1 275 ? -3.42 -13.094 7.508 1 82.06 275 SER B N 1
ATOM 5275 C CA . SER B 1 275 ? -2.373 -13.805 8.234 1 82.06 275 SER B CA 1
ATOM 5276 C C . SER B 1 275 ? -2.838 -15.188 8.664 1 82.06 275 SER B C 1
ATOM 5278 O O . SER B 1 275 ? -4.039 -15.469 8.672 1 82.06 275 SER B O 1
ATOM 5280 N N . GLY B 1 276 ? -1.877 -16.047 9.031 1 69.88 276 GLY B N 1
ATOM 5281 C CA . GLY B 1 276 ? -2.207 -17.25 9.758 1 69.88 276 GLY B CA 1
ATOM 5282 C C . GLY B 1 276 ? -2.197 -18.5 8.883 1 69.88 276 GLY B C 1
ATOM 5283 O O . GLY B 1 276 ? -2.182 -19.625 9.383 1 69.88 276 GLY B O 1
ATOM 5284 N N . HIS B 1 277 ? -2.266 -18.25 7.59 1 66.69 277 HIS B N 1
ATOM 5285 C CA . HIS B 1 277 ? -2.273 -19.453 6.766 1 66.69 277 HIS B CA 1
ATOM 5286 C C . HIS B 1 277 ? -0.888 -19.734 6.199 1 66.69 277 HIS B C 1
ATOM 5288 O O . HIS B 1 277 ? -0.163 -18.812 5.82 1 66.69 277 HIS B O 1
ATOM 5294 N N . GLY B 1 278 ? -0.305 -20.703 6.711 1 73.31 278 GLY B N 1
ATO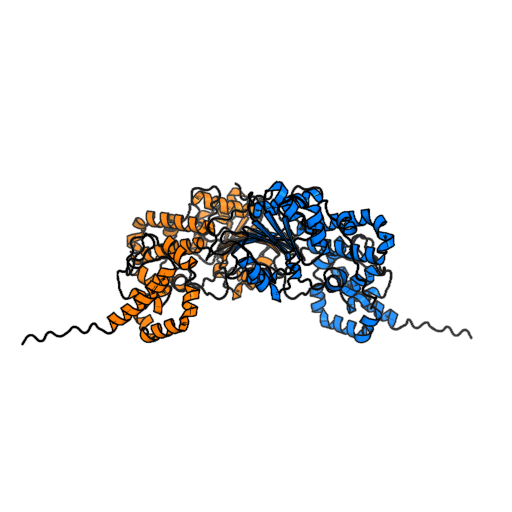M 5295 C CA . GLY B 1 278 ? 0.945 -21.125 6.102 1 73.31 278 GLY B CA 1
ATOM 5296 C C . GLY B 1 278 ? 0.813 -21.422 4.621 1 73.31 278 GLY B C 1
ATOM 5297 O O . GLY B 1 278 ? -0.192 -21.078 3.996 1 73.31 278 GLY B O 1
ATOM 5298 N N . THR B 1 279 ? 1.797 -21.781 4.004 1 83.06 279 THR B N 1
ATOM 5299 C CA . THR B 1 279 ? 1.805 -22.172 2.602 1 83.06 279 THR B CA 1
ATOM 5300 C C . THR B 1 279 ? 0.956 -23.422 2.383 1 83.06 279 THR B C 1
ATOM 5302 O O . THR B 1 279 ? 0.932 -24.312 3.229 1 83.06 279 THR B O 1
ATOM 5305 N N . ASP B 1 280 ? 0.275 -23.406 1.321 1 89.25 280 ASP B N 1
ATOM 5306 C CA . ASP B 1 280 ? -0.469 -24.594 0.941 1 89.25 280 ASP B CA 1
ATOM 5307 C C . ASP B 1 280 ? 0.435 -25.828 0.934 1 89.25 280 ASP B C 1
ATOM 5309 O O . ASP B 1 280 ? 1.487 -25.828 0.292 1 89.25 280 ASP B O 1
ATOM 5313 N N . PRO B 1 281 ? 0.034 -26.906 1.617 1 89.56 281 PRO B N 1
ATOM 5314 C CA . PRO B 1 281 ? 0.913 -28.078 1.774 1 89.56 281 PRO B CA 1
ATOM 5315 C C . PRO B 1 281 ? 1.305 -28.703 0.439 1 89.56 281 PRO B C 1
ATOM 5317 O O . PRO B 1 281 ? 2.422 -29.203 0.293 1 89.56 281 PRO B O 1
ATOM 5320 N N . TRP B 1 282 ? 0.374 -28.766 -0.467 1 93.62 282 TRP B N 1
ATOM 5321 C CA . TRP B 1 282 ? 0.705 -29.344 -1.763 1 93.62 282 TRP B CA 1
ATOM 5322 C C . TRP B 1 282 ? 1.72 -28.484 -2.504 1 93.62 282 TRP B C 1
ATOM 5324 O O . TRP B 1 282 ? 2.688 -29 -3.07 1 93.62 282 TRP B O 1
ATOM 5334 N N . ILE B 1 283 ? 1.54 -27.172 -2.479 1 94.25 283 ILE B N 1
ATOM 5335 C CA . ILE B 1 283 ? 2.473 -26.234 -3.111 1 94.25 283 ILE B CA 1
ATOM 5336 C C . ILE B 1 283 ? 3.844 -26.359 -2.449 1 94.25 283 ILE B C 1
ATOM 5338 O O . ILE B 1 283 ? 4.871 -26.375 -3.133 1 94.25 283 ILE B O 1
ATOM 5342 N N . ASP B 1 284 ? 3.822 -26.438 -1.182 1 91.12 284 ASP B N 1
ATOM 5343 C CA . ASP B 1 284 ? 5.062 -26.531 -0.416 1 91.12 284 ASP B CA 1
ATOM 5344 C C . ASP B 1 284 ? 5.82 -27.812 -0.761 1 91.12 284 ASP B C 1
ATOM 5346 O O . ASP B 1 284 ? 7.043 -27.797 -0.911 1 91.12 284 ASP B O 1
ATOM 5350 N N . ARG B 1 285 ? 5.164 -28.859 -0.96 1 91.31 285 ARG B N 1
ATOM 5351 C CA . ARG B 1 285 ? 5.797 -30.156 -1.176 1 91.31 285 ARG B CA 1
ATOM 5352 C C . ARG B 1 285 ? 6.273 -30.297 -2.617 1 91.31 285 ARG B C 1
ATOM 5354 O O . ARG B 1 285 ? 7.355 -30.828 -2.867 1 91.31 285 ARG B O 1
ATOM 5361 N N . TYR B 1 286 ? 5.527 -29.766 -3.576 1 92.88 286 TYR B N 1
ATOM 5362 C CA . TYR B 1 286 ? 5.758 -30.188 -4.957 1 92.88 286 TYR B CA 1
ATOM 5363 C C . TYR B 1 286 ? 6.281 -29.031 -5.793 1 92.88 286 TYR B C 1
ATOM 5365 O O . TYR B 1 286 ? 6.938 -29.234 -6.816 1 92.88 286 TYR B O 1
ATOM 5373 N N . ILE B 1 287 ? 6.043 -27.766 -5.41 1 93 287 ILE B N 1
ATOM 5374 C CA . ILE B 1 287 ? 6.289 -26.672 -6.344 1 93 287 ILE B CA 1
ATOM 5375 C C . ILE B 1 287 ? 7.285 -25.688 -5.734 1 93 287 ILE B C 1
ATOM 5377 O O . ILE B 1 287 ? 8.359 -25.453 -6.293 1 93 287 ILE B O 1
ATOM 5381 N N . PHE B 1 288 ? 6.906 -25.125 -4.547 1 89 288 PHE B N 1
ATOM 5382 C CA . PHE B 1 288 ? 7.746 -24.109 -3.914 1 89 288 PHE B CA 1
ATOM 5383 C C . PHE B 1 288 ? 8.008 -24.469 -2.453 1 89 288 PHE B C 1
ATOM 5385 O O . PHE B 1 288 ? 7.398 -23.875 -1.553 1 89 288 PHE B O 1
ATOM 5392 N N . PRO B 1 289 ? 8.938 -25.328 -2.221 1 87.81 289 PRO B N 1
ATOM 5393 C CA . PRO B 1 289 ? 9.242 -25.688 -0.834 1 87.81 289 PRO B CA 1
ATOM 5394 C C . PRO B 1 289 ? 9.742 -24.5 -0.013 1 87.81 289 PRO B C 1
ATOM 5396 O O . PRO B 1 289 ? 10.539 -23.688 -0.504 1 87.81 289 PRO B O 1
ATOM 5399 N N . ASN B 1 290 ? 9.195 -24.297 1.123 1 83.75 290 ASN B N 1
ATOM 5400 C CA . ASN B 1 290 ? 9.602 -23.297 2.109 1 83.75 290 ASN B CA 1
ATOM 5401 C C . ASN B 1 290 ? 9.219 -21.891 1.673 1 83.75 290 ASN B C 1
ATOM 5403 O O . ASN B 1 290 ? 9.766 -20.906 2.178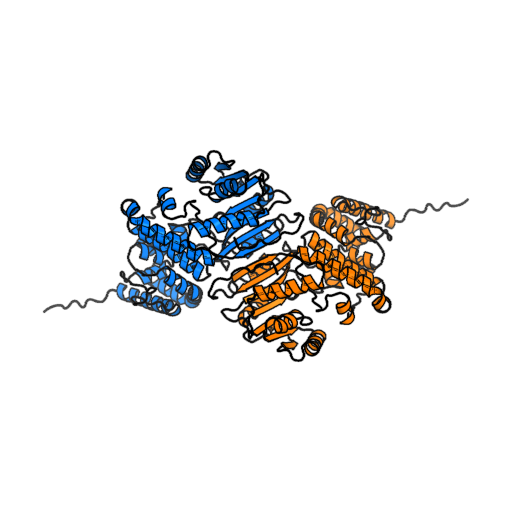 1 83.75 290 ASN B O 1
ATOM 5407 N N . GLY B 1 291 ? 8.406 -21.797 0.706 1 88.69 291 GLY B N 1
ATOM 5408 C CA . GLY B 1 291 ? 7.887 -20.5 0.347 1 88.69 291 GLY B CA 1
ATOM 5409 C C . GLY B 1 291 ? 6.852 -19.969 1.328 1 88.69 291 GLY B C 1
ATOM 5410 O O . GLY B 1 291 ? 6.137 -20.766 1.958 1 88.69 291 GLY B O 1
ATOM 5411 N N . GLU B 1 292 ? 6.836 -18.719 1.535 1 90.81 292 GLU B N 1
ATOM 5412 C CA . GLU B 1 292 ? 5.836 -18.062 2.379 1 90.81 292 GLU B CA 1
ATOM 5413 C C . GLU B 1 292 ? 5.426 -16.719 1.801 1 90.81 292 GLU B C 1
ATOM 5415 O O . GLU B 1 292 ? 6.273 -15.844 1.564 1 90.81 292 GLU B O 1
ATOM 5420 N N . LEU B 1 293 ? 4.176 -16.609 1.592 1 95.69 293 LEU B N 1
ATOM 5421 C CA . LEU B 1 293 ? 3.672 -15.375 1.015 1 95.69 293 LEU B CA 1
ATOM 5422 C C . LEU B 1 293 ? 3.389 -14.344 2.102 1 95.69 293 LEU B C 1
ATOM 5424 O O . LEU B 1 293 ? 2.758 -14.656 3.113 1 95.69 293 LEU B O 1
ATOM 5428 N N . PRO B 1 294 ? 3.807 -13.117 1.944 1 95.88 294 PRO B N 1
ATOM 5429 C CA . PRO B 1 294 ? 3.549 -12.062 2.926 1 95.88 294 PRO B CA 1
ATOM 5430 C C . PRO B 1 294 ? 2.137 -11.492 2.822 1 95.88 294 PRO B C 1
ATOM 5432 O O . PRO B 1 294 ? 1.463 -11.688 1.807 1 95.88 294 PRO B O 1
ATOM 5435 N N . THR B 1 295 ? 1.712 -10.914 3.939 1 95.81 295 THR B N 1
ATOM 5436 C CA . THR B 1 295 ? 0.554 -10.031 3.914 1 95.81 295 THR B CA 1
ATOM 5437 C C . THR B 1 295 ? 0.991 -8.57 3.77 1 95.81 295 THR B C 1
ATOM 5439 O O . THR B 1 295 ? 2.18 -8.266 3.865 1 95.81 295 THR B O 1
ATOM 5442 N N . LEU B 1 296 ? 0.014 -7.742 3.529 1 96.75 296 LEU B N 1
ATOM 5443 C CA . LEU B 1 296 ? 0.306 -6.312 3.486 1 96.75 296 LEU B CA 1
ATOM 5444 C C . LEU B 1 296 ? 0.876 -5.836 4.82 1 96.75 296 LEU B C 1
ATOM 5446 O O . LEU B 1 296 ? 1.812 -5.035 4.848 1 96.75 296 LEU B O 1
ATOM 5450 N N . ALA B 1 297 ? 0.33 -6.312 5.883 1 95.56 297 ALA B N 1
ATOM 5451 C CA . ALA B 1 297 ? 0.792 -5.934 7.219 1 95.56 297 ALA B CA 1
ATOM 5452 C C . ALA B 1 297 ? 2.232 -6.379 7.445 1 95.56 297 ALA B C 1
ATOM 5454 O O . ALA B 1 297 ? 3.027 -5.648 8.047 1 95.56 297 ALA B O 1
ATOM 5455 N N . ASP B 1 298 ? 2.574 -7.57 6.949 1 95.38 298 ASP B N 1
ATOM 5456 C CA . ASP B 1 298 ? 3.941 -8.07 7.062 1 95.38 298 ASP B CA 1
ATOM 5457 C C . ASP B 1 298 ? 4.934 -7.117 6.398 1 95.38 298 ASP B C 1
ATOM 5459 O O . ASP B 1 298 ? 5.961 -6.773 6.988 1 95.38 298 ASP B O 1
ATOM 5463 N N . ILE B 1 299 ? 4.605 -6.707 5.242 1 97.44 299 ILE B N 1
ATOM 5464 C CA . ILE B 1 299 ? 5.516 -5.852 4.484 1 97.44 299 ILE B CA 1
ATOM 5465 C C . ILE B 1 299 ? 5.559 -4.461 5.117 1 97.44 299 ILE B C 1
ATOM 5467 O O . ILE B 1 299 ? 6.633 -3.861 5.234 1 97.44 299 ILE B O 1
ATOM 5471 N N . GLY B 1 300 ? 4.355 -3.969 5.5 1 96.81 300 GLY B N 1
ATOM 5472 C CA . GLY B 1 300 ? 4.332 -2.701 6.211 1 96.81 300 GLY B CA 1
ATOM 5473 C C . GLY B 1 300 ? 5.227 -2.691 7.438 1 96.81 300 GLY B C 1
ATOM 5474 O O . GLY B 1 300 ? 5.98 -1.738 7.656 1 96.81 300 GLY B O 1
ATOM 5475 N N . LEU B 1 301 ? 5.145 -3.717 8.203 1 95.81 301 LEU B N 1
ATOM 5476 C CA . LEU B 1 301 ? 5.957 -3.834 9.406 1 95.81 301 LEU B CA 1
ATOM 5477 C C . LEU B 1 301 ? 7.441 -3.891 9.062 1 95.81 301 LEU B C 1
ATOM 5479 O O . LEU B 1 301 ? 8.266 -3.268 9.734 1 95.81 301 LEU B O 1
ATOM 5483 N N . ALA B 1 302 ? 7.73 -4.605 8.047 1 96.81 302 ALA B N 1
ATOM 5484 C CA . ALA B 1 302 ? 9.125 -4.762 7.648 1 96.81 302 ALA B CA 1
ATOM 5485 C C . ALA B 1 302 ? 9.711 -3.439 7.16 1 96.81 302 ALA B C 1
ATOM 5487 O O . ALA B 1 302 ? 10.922 -3.23 7.211 1 96.81 302 ALA B O 1
ATOM 5488 N N . CYS B 1 303 ? 8.906 -2.543 6.672 1 97 303 CYS B N 1
ATOM 5489 C CA . CYS B 1 303 ? 9.344 -1.262 6.133 1 97 303 CYS B CA 1
ATOM 5490 C C . CYS B 1 303 ? 9.562 -0.244 7.246 1 97 303 CYS B C 1
ATOM 5492 O O . CYS B 1 303 ? 10.234 0.77 7.043 1 97 303 CYS B O 1
ATOM 5494 N N . GLU B 1 304 ? 8.992 -0.432 8.383 1 94.19 304 GLU B N 1
ATOM 5495 C CA . GLU B 1 304 ? 9.008 0.576 9.438 1 94.19 304 GLU B CA 1
ATOM 5496 C C . GLU B 1 304 ? 10.445 0.969 9.797 1 94.19 304 GLU B C 1
ATOM 5498 O O . GLU B 1 304 ? 11.32 0.109 9.914 1 94.19 304 GLU B O 1
ATOM 5503 N N . ASP B 1 305 ? 10.664 2.303 9.859 1 88.12 305 ASP B N 1
ATOM 5504 C CA . ASP B 1 305 ? 11.914 2.955 10.25 1 88.12 305 ASP B CA 1
ATOM 5505 C C . ASP B 1 305 ? 12.984 2.783 9.172 1 88.12 305 ASP B C 1
ATOM 5507 O O . ASP B 1 305 ? 14.141 3.156 9.375 1 88.12 305 ASP B O 1
ATOM 5511 N N . ARG B 1 306 ? 12.586 2.164 8.062 1 94.44 306 ARG B N 1
ATOM 5512 C CA . ARG B 1 306 ? 13.602 1.876 7.055 1 94.44 306 ARG B CA 1
ATOM 5513 C C . ARG B 1 306 ? 13.211 2.465 5.703 1 94.44 306 ARG B C 1
ATOM 5515 O O . ARG B 1 306 ? 14.062 3.002 4.984 1 94.44 306 ARG B O 1
ATOM 5522 N N . PHE B 1 307 ? 11.914 2.264 5.426 1 97.12 307 PHE B N 1
ATOM 5523 C CA . PHE B 1 307 ? 11.484 2.699 4.102 1 97.12 307 PHE B CA 1
ATOM 5524 C C . PHE B 1 307 ? 10.172 3.471 4.191 1 97.12 307 PHE B C 1
ATOM 5526 O O . PHE B 1 307 ? 9.352 3.211 5.07 1 97.12 307 PHE B O 1
ATOM 5533 N N . VAL B 1 308 ? 10.023 4.445 3.348 1 96.88 308 VAL B N 1
ATOM 5534 C CA . VAL B 1 308 ? 8.75 5.086 3.016 1 96.88 308 VAL B CA 1
ATOM 5535 C C . VAL B 1 308 ? 8.133 4.402 1.798 1 96.88 308 VAL B C 1
ATOM 5537 O O . VAL B 1 308 ? 8.82 4.137 0.81 1 96.88 308 VAL B O 1
ATOM 5540 N N . VAL B 1 309 ? 6.891 4.047 1.914 1 97.69 309 VAL B N 1
ATOM 5541 C CA . VAL B 1 309 ? 6.172 3.473 0.78 1 97.69 309 VAL B CA 1
ATOM 5542 C C . VAL B 1 309 ? 5.68 4.59 -0.137 1 97.69 309 VAL B C 1
ATOM 5544 O O . VAL B 1 309 ? 4.75 5.32 0.21 1 97.69 309 VAL B O 1
ATOM 5547 N N . GLU B 1 310 ? 6.262 4.652 -1.277 1 97.69 310 GLU B N 1
ATOM 5548 C CA . GLU B 1 310 ? 5.91 5.684 -2.246 1 97.69 310 GLU B CA 1
ATOM 5549 C C . GLU B 1 310 ? 4.68 5.289 -3.055 1 97.69 310 GLU B C 1
ATOM 5551 O O . GLU B 1 310 ? 3.906 6.148 -3.482 1 97.69 310 GLU B O 1
ATOM 5556 N N . ASP B 1 311 ? 4.562 3.996 -3.254 1 98 311 ASP B N 1
ATOM 5557 C CA . ASP B 1 311 ? 3.514 3.508 -4.148 1 98 311 ASP B CA 1
ATOM 5558 C C . ASP B 1 311 ? 3.303 2.006 -3.977 1 98 311 ASP B C 1
ATOM 5560 O O . ASP B 1 311 ? 4.246 1.272 -3.666 1 98 311 ASP B O 1
ATOM 5564 N N . LEU B 1 312 ? 2.061 1.576 -4.066 1 98.44 312 LEU B N 1
ATOM 5565 C CA . LEU B 1 312 ? 1.716 0.163 -4.172 1 98.44 312 LEU B CA 1
ATOM 5566 C C . LEU B 1 312 ? 0.717 -0.071 -5.301 1 98.44 312 LEU B C 1
ATOM 5568 O O . LEU B 1 312 ? -0.363 0.524 -5.312 1 98.44 312 LEU B O 1
ATOM 5572 N N . HIS B 1 313 ? 1.095 -0.888 -6.25 1 98.19 313 HIS B N 1
ATOM 5573 C CA . HIS B 1 313 ? 0.284 -1.243 -7.406 1 98.19 313 HIS B CA 1
ATOM 5574 C C . HIS B 1 313 ? -0.081 -2.723 -7.395 1 98.19 313 HIS B C 1
ATOM 5576 O O . HIS B 1 313 ? 0.798 -3.584 -7.477 1 98.19 313 HIS B O 1
ATOM 5582 N N . ASN B 1 314 ? -1.405 -2.971 -7.234 1 97.94 314 ASN B N 1
ATOM 5583 C CA . ASN B 1 314 ? -1.875 -4.352 -7.281 1 97.94 314 ASN B CA 1
ATOM 5584 C C . ASN B 1 314 ? -2.396 -4.719 -8.664 1 97.94 314 ASN B C 1
ATOM 5586 O O . ASN B 1 314 ? -3.375 -4.141 -9.141 1 97.94 314 ASN B O 1
ATOM 5590 N N . PHE B 1 315 ? -1.736 -5.668 -9.305 1 97.12 315 PHE B N 1
ATOM 5591 C CA . PHE B 1 315 ? -2.285 -6.172 -10.555 1 97.12 315 PHE B CA 1
ATOM 5592 C C . PHE B 1 315 ? -2.248 -7.695 -10.586 1 97.12 315 PHE B C 1
ATOM 5594 O O . PHE B 1 315 ? -1.947 -8.289 -11.625 1 97.12 315 PHE B O 1
ATOM 5601 N N . GLY B 1 316 ? -2.604 -8.266 -9.453 1 96.06 316 GLY B N 1
ATOM 5602 C CA . GLY B 1 316 ? -2.705 -9.711 -9.297 1 96.06 316 GLY B CA 1
ATOM 5603 C C . GLY B 1 316 ? -3.607 -10.359 -10.328 1 96.06 316 GLY B C 1
ATOM 5604 O O . GLY B 1 316 ? -3.391 -11.508 -10.711 1 96.06 316 GLY B O 1
ATOM 5605 N N . ALA B 1 317 ? -4.566 -9.648 -10.875 1 94.81 317 ALA B N 1
ATOM 5606 C CA . ALA B 1 317 ? -5.473 -10.164 -11.891 1 94.81 317 ALA B CA 1
ATOM 5607 C C . ALA B 1 317 ? -4.711 -10.562 -13.156 1 94.81 317 ALA B C 1
ATOM 5609 O O . ALA B 1 317 ? -5.105 -11.492 -13.859 1 94.81 317 ALA B O 1
ATOM 5610 N N . ASP B 1 318 ? -3.631 -9.93 -13.367 1 97.81 318 ASP B N 1
ATOM 5611 C CA . ASP B 1 318 ? -2.842 -10.219 -14.562 1 97.81 318 ASP B CA 1
ATOM 5612 C C . ASP B 1 318 ? -2.066 -11.523 -14.406 1 97.81 318 ASP B C 1
ATOM 5614 O O . ASP B 1 318 ? -1.582 -12.086 -15.391 1 97.81 318 ASP B O 1
ATOM 5618 N N . TYR B 1 319 ? -1.895 -11.961 -13.156 1 98.38 319 TYR B N 1
ATOM 5619 C CA . TYR B 1 319 ? -1.185 -13.219 -12.961 1 98.38 319 TYR B CA 1
ATOM 5620 C C . TYR B 1 319 ? -2.025 -14.398 -13.43 1 98.38 319 TYR B C 1
ATOM 5622 O O . TYR B 1 319 ? -1.488 -15.406 -13.898 1 98.38 319 TYR B O 1
ATOM 5630 N N . ASP B 1 320 ? -3.379 -14.273 -13.32 1 97.75 320 ASP B N 1
ATOM 5631 C CA . ASP B 1 320 ? -4.266 -15.273 -13.906 1 97.75 320 ASP B CA 1
ATOM 5632 C C . ASP B 1 320 ? -3.971 -15.461 -15.398 1 97.75 320 ASP B C 1
ATOM 5634 O O . ASP B 1 320 ? -3.691 -16.578 -15.844 1 97.75 320 ASP B O 1
ATOM 5638 N N . ARG B 1 321 ? -3.879 -14.367 -16.094 1 98.12 321 ARG B N 1
ATOM 5639 C CA . ARG B 1 321 ? -3.627 -14.422 -17.531 1 98.12 321 ARG B CA 1
ATOM 5640 C C . ARG B 1 321 ? -2.23 -14.961 -17.828 1 98.12 321 ARG B C 1
ATOM 5642 O O . ARG B 1 321 ? -2.037 -15.703 -18.781 1 98.12 321 ARG B O 1
ATOM 5649 N N . THR B 1 322 ? -1.297 -14.57 -17.047 1 98.88 322 THR B N 1
ATOM 5650 C CA . THR B 1 322 ? 0.074 -15.039 -17.219 1 98.88 322 THR B CA 1
ATOM 5651 C C . THR B 1 322 ? 0.155 -16.547 -17.016 1 98.88 322 THR B C 1
ATOM 5653 O O . THR B 1 322 ? 0.749 -17.266 -17.828 1 98.88 322 THR B O 1
ATOM 5656 N N . LEU B 1 323 ? -0.485 -17.047 -15.961 1 98.88 323 LEU B N 1
ATOM 5657 C CA . LEU B 1 323 ? -0.48 -18.469 -15.656 1 98.88 323 LEU B CA 1
ATOM 5658 C C . LEU B 1 323 ? -1.204 -19.25 -16.75 1 98.88 323 LEU B C 1
ATOM 5660 O O . LEU B 1 323 ? -0.762 -20.344 -17.125 1 98.88 323 LEU B O 1
ATOM 5664 N N . MET B 1 324 ? -2.258 -18.703 -17.25 1 98.88 324 MET B N 1
ATOM 5665 C CA . MET B 1 324 ? -2.979 -19.359 -18.344 1 98.88 324 MET B CA 1
ATOM 5666 C C . MET B 1 324 ? -2.121 -19.422 -19.609 1 98.88 324 MET B C 1
ATOM 5668 O O . MET B 1 324 ? -2.143 -20.406 -20.328 1 98.88 324 MET B O 1
ATOM 5672 N N . ALA B 1 325 ? -1.375 -18.359 -19.828 1 98.94 325 ALA B N 1
ATOM 5673 C CA . ALA B 1 325 ? -0.466 -18.359 -20.969 1 98.94 325 ALA B CA 1
ATOM 5674 C C . ALA B 1 325 ? 0.656 -19.375 -20.797 1 98.94 325 ALA B C 1
ATOM 5676 O O . ALA B 1 325 ? 1.021 -20.078 -21.734 1 98.94 325 ALA B O 1
ATOM 5677 N N . TRP B 1 326 ? 1.238 -19.438 -19.609 1 98.88 326 TRP B N 1
ATOM 5678 C CA . TRP B 1 326 ? 2.248 -20.453 -19.297 1 98.88 326 TRP B CA 1
ATOM 5679 C C . TRP B 1 326 ? 1.699 -21.859 -19.516 1 98.88 326 TRP B C 1
ATOM 5681 O O . TRP B 1 326 ? 2.383 -22.719 -20.078 1 98.88 326 TRP B O 1
ATOM 5691 N N . HIS B 1 327 ? 0.449 -22.062 -19.109 1 98.88 327 HIS B N 1
ATOM 5692 C CA . HIS B 1 327 ? -0.186 -23.359 -19.266 1 98.88 327 HIS B CA 1
ATOM 5693 C C . HIS B 1 327 ? -0.332 -23.734 -20.734 1 98.88 327 HIS B C 1
ATOM 5695 O O . HIS B 1 327 ? -0.052 -24.875 -21.125 1 98.88 327 HIS B O 1
ATOM 5701 N N . ALA B 1 328 ? -0.759 -22.797 -21.484 1 98.88 328 ALA B N 1
ATOM 5702 C CA . ALA B 1 328 ? -0.914 -23.031 -22.906 1 98.88 328 ALA B CA 1
ATOM 5703 C C . ALA B 1 328 ? 0.419 -23.422 -23.547 1 98.88 328 ALA B C 1
ATOM 5705 O O . ALA B 1 328 ? 0.491 -24.359 -24.344 1 98.88 328 ALA B O 1
ATOM 5706 N N . ASN B 1 329 ? 1.425 -22.688 -23.234 1 98.88 329 ASN B N 1
ATOM 5707 C CA . ASN B 1 329 ? 2.76 -22.984 -23.734 1 98.88 329 ASN B CA 1
ATOM 5708 C C . ASN B 1 329 ? 3.24 -24.359 -23.281 1 98.88 329 ASN B C 1
ATOM 5710 O O . ASN B 1 329 ? 3.818 -25.109 -24.078 1 98.88 329 ASN B O 1
ATOM 5714 N N . PHE B 1 330 ? 3.016 -24.703 -22.062 1 98.62 330 PHE B N 1
ATOM 5715 C CA . PHE B 1 330 ? 3.398 -25.984 -21.484 1 98.62 330 PHE B CA 1
ATOM 5716 C C . PHE B 1 330 ? 2.732 -27.125 -22.25 1 98.62 330 PHE B C 1
ATOM 5718 O O . PHE B 1 330 ? 3.4 -28.078 -22.656 1 98.62 330 PHE B O 1
ATOM 5725 N N . GLU B 1 331 ? 1.437 -26.922 -22.453 1 98.69 331 GLU B N 1
ATOM 5726 C CA . GLU B 1 331 ? 0.692 -27.969 -23.172 1 98.69 331 GLU B CA 1
ATOM 5727 C C . GLU B 1 331 ? 1.192 -28.125 -24.594 1 98.69 331 GLU B C 1
ATOM 5729 O O . GLU B 1 331 ? 1.316 -29.234 -25.094 1 98.69 331 GLU B O 1
ATOM 5734 N N . ALA B 1 332 ? 1.459 -27.047 -25.172 1 98.69 332 ALA B N 1
ATOM 5735 C CA . ALA B 1 332 ? 1.953 -27.078 -26.547 1 98.69 332 ALA B CA 1
ATOM 5736 C C . ALA B 1 332 ? 3.318 -27.766 -26.625 1 98.69 332 ALA B C 1
ATOM 5738 O O . ALA B 1 332 ? 3.625 -28.453 -27.609 1 98.69 332 ALA B O 1
ATOM 5739 N N . ALA B 1 333 ? 4.129 -27.609 -25.641 1 98.31 333 ALA B N 1
ATOM 5740 C CA . ALA B 1 333 ? 5.5 -28.125 -25.641 1 98.31 333 ALA B CA 1
ATOM 5741 C C . ALA B 1 333 ? 5.559 -29.531 -25.062 1 98.31 333 ALA B C 1
ATOM 5743 O O . ALA B 1 333 ? 6.578 -30.219 -25.188 1 98.31 333 ALA B O 1
ATOM 5744 N N . TRP B 1 334 ? 4.527 -30.016 -24.5 1 98 334 TRP B N 1
ATOM 5745 C CA . TRP B 1 334 ? 4.508 -31.234 -23.688 1 98 334 TRP B CA 1
ATOM 5746 C C . TRP B 1 334 ? 5.027 -32.438 -24.484 1 98 334 TRP B C 1
ATOM 5748 O O . TRP B 1 334 ? 5.793 -33.25 -23.969 1 98 334 TRP B O 1
ATOM 5758 N N . PRO B 1 335 ? 4.723 -32.594 -25.781 1 98.19 335 PRO B N 1
ATOM 5759 C CA . PRO B 1 335 ? 5.215 -33.75 -26.516 1 98.19 335 PRO B CA 1
ATOM 5760 C C . PRO B 1 335 ? 6.738 -33.875 -26.469 1 98.19 335 PRO B C 1
ATOM 5762 O O . PRO B 1 335 ? 7.266 -35 -26.453 1 98.19 335 PRO B O 1
ATOM 5765 N N . ALA B 1 336 ? 7.398 -32.781 -26.359 1 97.31 336 ALA B N 1
ATOM 5766 C CA . ALA B 1 336 ? 8.859 -32.812 -26.328 1 97.31 336 ALA B CA 1
ATOM 5767 C C . ALA B 1 336 ? 9.367 -33.281 -24.969 1 97.31 336 ALA B C 1
ATOM 5769 O O . ALA B 1 336 ? 10.508 -33.75 -24.859 1 97.31 336 ALA B O 1
ATOM 5770 N N . PHE B 1 337 ? 8.531 -33.219 -23.938 1 97 337 PHE B N 1
ATOM 5771 C CA . PHE B 1 337 ? 9 -33.5 -22.594 1 97 337 PHE B CA 1
ATOM 5772 C C . PHE B 1 337 ? 8.328 -34.75 -22.031 1 97 337 PHE B C 1
ATOM 5774 O O . PHE B 1 337 ? 8.727 -35.25 -20.984 1 97 337 PHE B O 1
ATOM 5781 N N . SER B 1 338 ? 7.379 -35.281 -22.719 1 97.12 338 SER B N 1
ATOM 5782 C CA . SER B 1 338 ? 6.5 -36.344 -22.188 1 97.12 338 SER B CA 1
ATOM 5783 C C . SER B 1 338 ? 7.285 -37.594 -21.859 1 97.12 338 SER B C 1
ATOM 5785 O O . SER B 1 338 ? 7.016 -38.25 -20.844 1 97.12 338 SER B O 1
ATOM 5787 N N . ARG B 1 339 ? 8.219 -38 -22.641 1 95.81 339 ARG B N 1
ATOM 5788 C CA . ARG B 1 339 ? 8.969 -39.25 -22.438 1 95.81 339 ARG B CA 1
ATOM 5789 C C . ARG B 1 339 ? 9.859 -39.125 -21.203 1 95.81 339 ARG B C 1
ATOM 5791 O O . ARG B 1 339 ? 10 -40.125 -20.453 1 95.81 339 ARG B O 1
ATOM 5798 N N . THR B 1 340 ? 10.359 -37.969 -20.984 1 94.06 340 THR B N 1
ATOM 5799 C CA . THR B 1 340 ? 11.312 -37.781 -19.891 1 94.06 340 THR B CA 1
ATOM 5800 C C . THR B 1 340 ? 10.594 -37.531 -18.578 1 94.06 340 THR B C 1
ATOM 5802 O O . THR B 1 340 ? 11.016 -38.031 -17.531 1 94.06 340 THR B O 1
ATOM 5805 N N . LEU B 1 341 ? 9.547 -36.812 -18.516 1 95.25 341 LEU B N 1
ATOM 5806 C CA . LEU B 1 341 ? 8.945 -36.344 -17.266 1 95.25 341 LEU B CA 1
ATOM 5807 C C . LEU B 1 341 ? 7.758 -37.219 -16.875 1 95.25 341 LEU B C 1
ATOM 5809 O O . LEU B 1 341 ? 7.445 -37.344 -15.688 1 95.25 341 LEU B O 1
ATOM 5813 N N . GLY B 1 342 ? 7.027 -37.812 -17.891 1 95.75 342 GLY B N 1
ATOM 5814 C CA . GLY B 1 342 ? 5.98 -38.781 -17.609 1 95.75 342 GLY B CA 1
ATOM 5815 C C . GLY B 1 342 ? 4.641 -38.125 -17.297 1 95.75 342 GLY B C 1
ATOM 5816 O O . GLY B 1 342 ? 4.566 -36.906 -17.062 1 95.75 342 GLY B O 1
ATOM 5817 N N . PRO B 1 343 ? 3.635 -38.906 -17.297 1 96.56 343 PRO B N 1
ATOM 5818 C CA . PRO B 1 343 ? 2.266 -38.406 -17.172 1 96.56 343 PRO B CA 1
ATOM 5819 C C . PRO B 1 343 ? 1.975 -37.844 -15.781 1 96.56 343 PRO B C 1
ATOM 5821 O O . PRO B 1 343 ? 1.185 -36.906 -15.656 1 96.56 343 PRO B O 1
ATOM 5824 N N . ARG B 1 344 ? 2.486 -38.375 -14.688 1 96.88 344 ARG B N 1
ATOM 5825 C CA . ARG B 1 344 ? 2.238 -37.844 -13.344 1 96.88 344 ARG B CA 1
ATOM 5826 C C . ARG B 1 344 ? 2.748 -36.406 -13.211 1 96.88 344 ARG B C 1
ATOM 5828 O O . ARG B 1 344 ? 2.104 -35.594 -12.578 1 96.88 344 ARG B O 1
ATOM 5835 N N . PHE B 1 345 ? 3.924 -36.156 -13.836 1 96.81 345 PHE B N 1
ATOM 5836 C CA . PHE B 1 345 ? 4.445 -34.812 -13.844 1 96.81 345 PHE B CA 1
ATOM 5837 C C . PHE B 1 345 ? 3.527 -33.875 -14.625 1 96.81 345 PHE B C 1
ATOM 5839 O O . PHE B 1 345 ? 3.275 -32.75 -14.195 1 96.81 345 PHE B O 1
ATOM 5846 N N . HIS B 1 346 ? 3.107 -34.406 -15.797 1 98.19 346 HIS B N 1
ATOM 5847 C CA . HIS B 1 346 ? 2.193 -33.594 -16.609 1 98.19 346 HIS B CA 1
ATOM 5848 C C . HIS B 1 346 ? 1.006 -33.094 -15.781 1 98.19 346 HIS B C 1
ATOM 5850 O O . HIS B 1 346 ? 0.668 -31.922 -15.805 1 98.19 346 HIS B O 1
ATOM 5856 N N . ARG B 1 347 ? 0.435 -34 -15.016 1 98.31 347 ARG B N 1
ATOM 5857 C CA . ARG B 1 347 ? -0.727 -33.688 -14.188 1 98.31 347 ARG B CA 1
ATOM 5858 C C . ARG B 1 347 ? -0.35 -32.75 -13.039 1 98.31 347 ARG B C 1
ATOM 5860 O O . ARG B 1 347 ? -1.111 -31.859 -12.688 1 98.31 347 ARG B O 1
ATOM 5867 N N . MET B 1 348 ? 0.795 -32.938 -12.453 1 97.88 348 MET B N 1
ATOM 5868 C CA . MET B 1 348 ? 1.278 -32.094 -11.383 1 97.88 348 MET B CA 1
ATOM 5869 C C . MET B 1 348 ? 1.404 -30.641 -11.852 1 97.88 348 MET B C 1
ATOM 5871 O O . MET B 1 348 ? 0.902 -29.734 -11.195 1 97.88 348 MET B O 1
ATOM 5875 N N . TRP B 1 349 ? 2.045 -30.484 -13 1 98.25 349 TRP B N 1
ATOM 5876 C CA . TRP B 1 349 ? 2.355 -29.141 -13.477 1 98.25 349 TRP B CA 1
ATOM 5877 C C . TRP B 1 349 ? 1.096 -28.422 -13.961 1 98.25 349 TRP B C 1
ATOM 5879 O O . TRP B 1 349 ? 0.928 -27.219 -13.742 1 98.25 349 TRP B O 1
ATOM 5889 N N . ARG B 1 350 ? 0.243 -29.219 -14.617 1 98.62 350 ARG B N 1
ATOM 5890 C CA . ARG B 1 350 ? -1.068 -28.703 -14.992 1 98.62 350 ARG B CA 1
ATOM 5891 C C . ARG B 1 350 ? -1.85 -28.234 -13.766 1 98.62 350 ARG B C 1
ATOM 5893 O O . ARG B 1 350 ? -2.414 -27.141 -13.758 1 98.62 350 ARG B O 1
ATOM 5900 N N . TYR B 1 351 ? -1.849 -29.062 -12.727 1 98.69 351 TYR B N 1
ATOM 5901 C CA . TYR B 1 351 ? -2.529 -28.75 -11.469 1 98.69 351 TYR B CA 1
ATOM 5902 C C . TYR B 1 351 ? -1.967 -27.484 -10.836 1 98.69 351 TYR B C 1
ATOM 5904 O O . TYR B 1 351 ? -2.723 -26.625 -10.391 1 98.69 351 TYR B O 1
ATOM 5912 N N . TYR B 1 352 ? -0.679 -27.391 -10.906 1 97.94 352 TYR B N 1
ATOM 5913 C CA . TYR B 1 352 ? 0.015 -26.234 -10.367 1 97.94 352 TYR B CA 1
ATOM 5914 C C . TYR B 1 352 ? -0.422 -24.953 -11.086 1 97.94 352 TYR B C 1
ATOM 5916 O O . TYR B 1 352 ? -0.947 -24.031 -10.453 1 97.94 352 TYR B O 1
ATOM 5924 N N . LEU B 1 353 ? -0.261 -24.828 -12.328 1 98.81 353 LEU B N 1
ATOM 5925 C CA . LEU B 1 353 ? -0.514 -23.625 -13.094 1 98.81 353 LEU B CA 1
ATOM 5926 C C . LEU B 1 353 ? -1.98 -23.219 -13 1 98.81 353 LEU B C 1
ATOM 5928 O O . LEU B 1 353 ? -2.291 -22.047 -12.75 1 98.81 353 LEU B O 1
ATOM 5932 N N . LEU B 1 354 ? -2.846 -24.203 -13.125 1 98.88 354 LEU B N 1
ATOM 5933 C CA . LEU B 1 354 ? -4.266 -23.891 -13.227 1 98.88 354 LEU B CA 1
ATOM 5934 C C . LEU B 1 354 ? -4.859 -23.609 -11.852 1 98.88 354 LEU B C 1
ATOM 5936 O O . LEU B 1 354 ? -5.766 -22.781 -11.719 1 98.88 354 LEU B O 1
ATOM 5940 N N . SER B 1 355 ? -4.41 -24.297 -10.766 1 98.5 355 SER B N 1
ATOM 5941 C CA . SER B 1 355 ? -4.883 -23.969 -9.43 1 98.5 355 SER B CA 1
ATOM 5942 C C . SER B 1 355 ? -4.453 -22.562 -9.023 1 98.5 355 SER B C 1
ATOM 5944 O O . SER B 1 355 ? -5.234 -21.812 -8.43 1 98.5 355 SER B O 1
ATOM 5946 N N . CYS B 1 356 ? -3.246 -22.188 -9.422 1 98.31 356 CYS B N 1
ATOM 5947 C CA . CYS B 1 356 ? -2.766 -20.844 -9.117 1 98.31 356 CYS B CA 1
ATOM 5948 C C . CYS B 1 356 ? -3.512 -19.797 -9.93 1 98.31 356 CYS B C 1
ATOM 5950 O O . CYS B 1 356 ? -3.848 -18.734 -9.414 1 98.31 356 CYS B O 1
ATOM 5952 N N . ALA B 1 357 ? -3.773 -20.109 -11.195 1 98.56 357 ALA B N 1
ATOM 5953 C CA . ALA B 1 357 ? -4.594 -19.203 -11.992 1 98.56 357 ALA B CA 1
ATOM 5954 C C . ALA B 1 357 ? -5.941 -18.953 -11.328 1 98.56 357 ALA B C 1
ATOM 5956 O O . ALA B 1 357 ? -6.383 -17.812 -11.211 1 98.56 357 ALA B O 1
ATOM 5957 N N . GLY B 1 358 ? -6.59 -20.016 -10.859 1 97.5 358 GLY B N 1
ATOM 5958 C CA . GLY B 1 358 ? -7.855 -19.891 -10.148 1 97.5 358 GLY B CA 1
ATOM 5959 C C . GLY B 1 358 ? -7.742 -19.062 -8.883 1 97.5 358 GLY B C 1
ATOM 5960 O O . GLY B 1 358 ? -8.648 -18.297 -8.555 1 97.5 358 GLY B O 1
ATOM 5961 N N . ALA B 1 359 ? -6.652 -19.234 -8.164 1 95.81 359 ALA B N 1
ATOM 5962 C CA . ALA B 1 359 ? -6.453 -18.531 -6.91 1 95.81 359 ALA B CA 1
ATOM 5963 C C . ALA B 1 359 ? -6.316 -17.016 -7.148 1 95.81 359 ALA B C 1
ATOM 5965 O O . ALA B 1 359 ? -6.852 -16.219 -6.387 1 95.81 359 ALA B O 1
ATOM 5966 N N . PHE B 1 360 ? -5.594 -16.641 -8.211 1 96.75 360 PHE B N 1
ATOM 5967 C CA . PHE B 1 360 ? -5.477 -15.219 -8.555 1 96.75 360 PHE B CA 1
ATOM 5968 C C . PHE B 1 360 ? -6.805 -14.672 -9.055 1 96.75 360 PHE B C 1
ATOM 5970 O O . PHE B 1 360 ? -7.188 -13.547 -8.711 1 96.75 360 PHE B O 1
ATOM 5977 N N . ARG B 1 361 ? -7.477 -15.477 -9.812 1 96.06 361 ARG B N 1
ATOM 5978 C CA . ARG B 1 361 ? -8.773 -15.078 -10.344 1 96.06 361 ARG B CA 1
ATOM 5979 C C . ARG B 1 361 ? -9.766 -14.828 -9.211 1 96.06 361 ARG B C 1
ATOM 5981 O O . ARG B 1 361 ? -10.547 -13.875 -9.258 1 96.06 361 ARG B O 1
ATOM 5988 N N . ALA B 1 362 ? -9.703 -15.617 -8.203 1 94.12 362 ALA B N 1
ATOM 5989 C CA . ALA B 1 362 ? -10.594 -15.523 -7.051 1 94.12 362 ALA B CA 1
ATOM 5990 C C . ALA B 1 362 ? -10.156 -14.406 -6.102 1 94.12 362 ALA B C 1
ATOM 5992 O O . ALA B 1 362 ? -10.797 -14.172 -5.074 1 94.12 362 ALA B O 1
ATOM 5993 N N . ARG B 1 363 ? -9.055 -13.789 -6.367 1 93.75 363 ARG B N 1
ATOM 5994 C CA . ARG B 1 363 ? -8.469 -12.742 -5.535 1 93.75 363 ARG B CA 1
ATOM 5995 C C . ARG B 1 363 ? -8.047 -13.297 -4.18 1 93.75 363 ARG B C 1
ATOM 5997 O O . ARG B 1 363 ? -8.008 -12.562 -3.188 1 93.75 363 ARG B O 1
ATOM 6004 N N . ASP B 1 364 ? -7.828 -14.555 -4.188 1 92.44 364 ASP B N 1
ATOM 6005 C CA . ASP B 1 364 ? -7.25 -15.188 -3.004 1 92.44 364 ASP B CA 1
ATOM 6006 C C . ASP B 1 364 ? -5.77 -14.844 -2.871 1 92.44 364 ASP B C 1
ATOM 6008 O O . ASP B 1 364 ? -5.254 -14.711 -1.758 1 92.44 364 ASP B O 1
ATOM 6012 N N . LEU B 1 365 ? -5.145 -14.766 -3.965 1 94.81 365 LEU B N 1
ATOM 6013 C CA . LEU B 1 365 ? -3.76 -14.32 -4.07 1 94.81 365 LEU B CA 1
ATOM 6014 C C . LEU B 1 365 ? -3.684 -12.938 -4.711 1 94.81 365 LEU B C 1
ATOM 6016 O O . LEU B 1 365 ? -4.523 -12.586 -5.539 1 94.81 365 LEU B O 1
ATOM 6020 N N . GLN B 1 366 ? -2.75 -12.211 -4.258 1 96.56 366 GLN B N 1
ATOM 6021 C CA . GLN B 1 366 ? -2.49 -10.891 -4.812 1 96.56 366 GLN B CA 1
ATOM 6022 C C . GLN B 1 366 ? -1.072 -10.789 -5.367 1 96.56 366 GLN B C 1
ATOM 6024 O O . GLN B 1 366 ? -0.246 -11.68 -5.133 1 96.56 366 GLN B O 1
ATOM 6029 N N . LEU B 1 367 ? -0.839 -9.82 -6.129 1 98.25 367 LEU B N 1
ATOM 6030 C CA . LEU B 1 367 ? 0.49 -9.422 -6.582 1 98.25 367 LEU B CA 1
ATOM 6031 C C . LEU B 1 367 ? 0.685 -7.918 -6.453 1 98.25 367 LEU B C 1
ATOM 6033 O O . LEU B 1 367 ? -0.11 -7.137 -6.984 1 98.25 367 LEU B O 1
ATOM 6037 N N . TRP B 1 368 ? 1.765 -7.539 -5.781 1 98.31 368 TRP B N 1
ATOM 6038 C CA . TRP B 1 368 ? 2.016 -6.125 -5.512 1 98.31 368 TRP B CA 1
ATOM 6039 C C . TRP B 1 368 ? 3.375 -5.699 -6.055 1 98.31 368 TRP B C 1
ATOM 6041 O O . TRP B 1 368 ? 4.355 -6.441 -5.945 1 98.31 368 TRP B O 1
ATOM 6051 N N . GLN B 1 369 ? 3.4 -4.535 -6.672 1 98.62 369 GLN B N 1
ATOM 6052 C CA . GLN B 1 369 ? 4.637 -3.783 -6.844 1 98.62 369 GLN B CA 1
ATOM 6053 C C . GLN B 1 369 ? 4.711 -2.613 -5.867 1 98.62 369 GLN B C 1
ATOM 6055 O O . GLN B 1 369 ? 3.898 -1.689 -5.934 1 98.62 369 GLN B O 1
ATOM 6060 N N . TRP B 1 370 ? 5.652 -2.725 -4.992 1 98.69 370 TRP B N 1
ATOM 6061 C CA . TRP B 1 370 ? 5.938 -1.648 -4.051 1 98.69 370 TRP B CA 1
ATOM 6062 C C . TRP B 1 370 ? 7.098 -0.785 -4.539 1 98.69 370 TRP B C 1
ATOM 6064 O O . TRP B 1 370 ? 8.117 -1.306 -5 1 98.69 370 TRP B O 1
ATOM 6074 N N . VAL B 1 371 ? 6.938 0.523 -4.484 1 98.81 371 VAL B N 1
ATOM 6075 C CA . VAL B 1 371 ? 8.07 1.435 -4.637 1 98.81 371 VAL B CA 1
ATOM 6076 C C . VAL B 1 371 ? 8.43 2.041 -3.285 1 98.81 371 VAL B C 1
ATOM 6078 O O . VAL B 1 371 ? 7.586 2.648 -2.623 1 98.81 371 VAL B O 1
ATOM 6081 N N . LEU B 1 372 ? 9.672 1.834 -2.93 1 98.62 372 LEU B N 1
ATOM 6082 C CA . LEU B 1 372 ? 10.141 2.217 -1.603 1 98.62 372 LEU B CA 1
ATOM 6083 C C . LEU B 1 372 ? 11.32 3.18 -1.7 1 98.62 372 LEU B C 1
ATOM 6085 O O . LEU B 1 372 ? 12.133 3.08 -2.621 1 98.62 372 LEU B O 1
ATOM 6089 N N . SER B 1 373 ? 11.398 4.094 -0.779 1 97.94 373 SER B N 1
ATOM 6090 C CA . SER B 1 373 ? 12.547 4.98 -0.631 1 97.94 373 SER B CA 1
ATOM 6091 C C . SER B 1 373 ? 12.984 5.082 0.826 1 97.94 373 SER B C 1
ATOM 6093 O O . SER B 1 373 ? 12.219 4.738 1.733 1 97.94 373 SER B O 1
ATOM 6095 N N . LYS B 1 374 ? 14.18 5.488 0.988 1 94.94 374 LYS B N 1
ATOM 6096 C CA . LYS B 1 374 ? 14.602 5.789 2.352 1 94.94 374 LYS B CA 1
ATOM 6097 C C . LYS B 1 374 ? 13.891 7.035 2.883 1 94.94 374 LYS B C 1
ATOM 6099 O O . LYS B 1 374 ? 13.5 7.91 2.109 1 94.94 374 LYS B O 1
ATOM 6104 N N . PRO B 1 375 ? 13.578 7.152 4.18 1 87.81 375 PRO B N 1
ATOM 6105 C CA . PRO B 1 375 ? 12.867 8.297 4.762 1 87.81 375 PRO B CA 1
ATOM 6106 C C . PRO B 1 375 ? 13.555 9.625 4.469 1 87.81 375 PRO B C 1
ATOM 6108 O O . PRO B 1 375 ? 12.891 10.664 4.418 1 87.81 375 PRO B O 1
ATOM 6111 N N . GLY B 1 376 ? 14.773 9.734 4.215 1 82.31 376 GLY B N 1
ATOM 6112 C CA . GLY B 1 376 ? 15.492 10.977 4.012 1 82.31 376 GLY B CA 1
ATOM 6113 C C . GLY B 1 376 ? 15.578 11.391 2.555 1 82.31 376 GLY B C 1
ATOM 6114 O O . GLY B 1 376 ? 16.172 12.414 2.227 1 82.31 376 GLY B O 1
ATOM 6115 N N . ARG B 1 377 ? 14.828 10.594 1.718 1 89.5 377 ARG B N 1
ATOM 6116 C CA . ARG B 1 377 ? 14.906 10.922 0.297 1 89.5 377 ARG B CA 1
ATOM 6117 C C . ARG B 1 377 ? 14.266 12.281 0.015 1 89.5 377 ARG B C 1
ATOM 6119 O O . ARG B 1 377 ? 13.188 12.586 0.523 1 89.5 377 ARG B O 1
ATOM 6126 N N . SER B 1 378 ? 14.938 13.062 -0.719 1 84 378 SER B N 1
ATOM 6127 C CA . SER B 1 378 ? 14.445 14.383 -1.099 1 84 378 SER B CA 1
ATOM 6128 C C . SER B 1 378 ? 13.578 14.312 -2.35 1 84 378 SER B C 1
ATOM 6130 O O . SER B 1 378 ? 13.68 13.359 -3.127 1 84 378 SER B O 1
ATOM 6132 N N . GLY B 1 379 ? 12.719 15.203 -2.492 1 82.44 379 GLY B N 1
ATOM 6133 C CA . GLY B 1 379 ? 11.922 15.32 -3.707 1 82.44 379 GLY B CA 1
ATOM 6134 C C . GLY B 1 379 ? 10.609 14.57 -3.631 1 82.44 379 GLY B C 1
ATOM 6135 O O . GLY B 1 379 ? 10.281 13.977 -2.602 1 82.44 379 GLY B O 1
ATOM 6136 N N . VAL B 1 380 ? 9.867 14.766 -4.73 1 89.19 380 VAL B N 1
ATOM 6137 C CA . VAL B 1 380 ? 8.523 14.188 -4.828 1 89.19 380 VAL B CA 1
ATOM 6138 C C . VAL B 1 380 ? 8.547 13 -5.789 1 89.19 380 VAL B C 1
ATOM 6140 O O . VAL B 1 380 ? 9.078 13.102 -6.895 1 89.19 380 VAL B O 1
ATOM 6143 N N . TYR B 1 381 ? 8.156 11.805 -5.277 1 94.94 381 TYR B N 1
ATOM 6144 C CA . TYR B 1 381 ? 7.926 10.688 -6.184 1 94.94 381 TYR B CA 1
ATOM 6145 C C . TYR B 1 381 ? 6.559 10.805 -6.852 1 94.94 381 TYR B C 1
ATOM 6147 O O . TYR B 1 381 ? 5.535 10.883 -6.168 1 94.94 381 TYR B O 1
ATOM 6155 N N . ARG B 1 382 ? 6.527 10.898 -8.164 1 94.75 382 ARG B N 1
ATOM 6156 C CA . ARG B 1 382 ? 5.281 10.906 -8.93 1 94.75 382 ARG B CA 1
ATOM 6157 C C . ARG B 1 382 ? 5.051 9.57 -9.625 1 94.75 382 ARG B C 1
ATOM 6159 O O . ARG B 1 382 ? 5.953 9.039 -10.273 1 94.75 382 ARG B O 1
ATOM 6166 N N . ARG B 1 383 ? 3.865 9.094 -9.438 1 94.31 383 ARG B N 1
ATOM 6167 C CA . ARG B 1 383 ? 3.486 7.836 -10.078 1 94.31 383 ARG B CA 1
ATOM 6168 C C . ARG B 1 383 ? 3.598 7.938 -11.594 1 94.31 383 ARG B C 1
ATOM 6170 O O . ARG B 1 383 ? 3.236 8.961 -12.18 1 94.31 383 ARG B O 1
ATOM 6177 N N . VAL B 1 384 ? 4.059 6.801 -12.164 1 93.5 384 VAL B N 1
ATOM 6178 C CA . VAL B 1 384 ? 4.207 6.801 -13.617 1 93.5 384 VAL B CA 1
ATOM 6179 C C . VAL B 1 384 ? 2.924 6.285 -14.266 1 93.5 384 VAL B C 1
ATOM 6181 O O . VAL B 1 384 ? 2.193 5.492 -13.672 1 93.5 384 VAL B O 1
ATOM 6184 N N . SER B 1 385 ? 2.615 6.789 -15.461 1 90.56 385 SER B N 1
ATOM 6185 C CA . SER B 1 385 ? 1.511 6.25 -16.25 1 90.56 385 SER B CA 1
ATOM 6186 C C . SER B 1 385 ? 1.752 4.789 -16.609 1 90.56 385 SER B C 1
ATOM 6188 O O . SER B 1 385 ? 2.885 4.395 -16.891 1 90.56 385 SER B O 1
ATOM 6190 N N . THR B 1 386 ? 0.621 4.059 -16.594 1 87.44 386 THR B N 1
ATOM 6191 C CA . THR B 1 386 ? 0.771 2.652 -16.953 1 87.44 386 THR B CA 1
ATOM 6192 C C . THR B 1 386 ? 0.673 2.473 -18.469 1 87.44 386 THR B C 1
ATOM 6194 O O . THR B 1 386 ? 0.91 1.378 -18.984 1 87.44 386 THR B O 1
ATOM 6197 N N . THR B 1 387 ? 0.285 3.564 -19.094 1 82.31 387 THR B N 1
ATOM 6198 C CA . THR B 1 387 ? 0.147 3.469 -20.547 1 82.31 387 THR B CA 1
ATOM 6199 C C . THR B 1 387 ? 1.516 3.473 -21.219 1 82.31 387 THR B C 1
ATOM 6201 O O . THR B 1 387 ? 2.436 4.16 -20.766 1 82.31 387 THR B O 1
ATOM 6204 N N . ARG B 1 388 ? 1.736 2.637 -22.281 1 69.5 388 ARG B N 1
ATOM 6205 C CA . ARG B 1 388 ? 2.982 2.473 -23.016 1 69.5 388 ARG B CA 1
ATOM 6206 C C . ARG B 1 388 ? 3.311 3.723 -23.828 1 69.5 388 ARG B C 1
ATOM 6208 O O . ARG B 1 388 ? 2.406 4.438 -24.266 1 69.5 388 ARG B O 1
#

Radius of gyration: 31.21 Å; Cα contacts (8 Å, |Δi|>4): 1375; chains: 2; bounding box: 64×126×81 Å

Sequence (776 aa):
MSTTESLVPSQGSHRDDSARRYIEQLLAQADVRIDGTRPWDIRLHDPGVPARVLALGSLGLGEAYMDGHWDCAHLDQLFDRLLRARLDRTVRGMSAVLHHLRARLFNRQTVRRAWQVGHTHYDLGNDFYAAMLDARMTYTCGFWEGCGTLDEAQAHKLDLVCRKLGLQPGMRVLDIGCGWGSFMRFAAKRYGVQCTGVTISAEQAGFVRAQCAGLPIETRLADYRDLDGRFDRIVSLGMFEHVGRKNHAAYMRVAERCLADDGLFLLHTIGRNESGHGTDPWIDRYIFPNGELPTLADIGLACEDRFVVEDLHNFGADYDRTLMAWHANFEAAWPAFSRTLGPRFHRMWRYYLLSCAGAFRARDLQLWQWVLSKPGRSGVYRRVSTTRMSTTESLVPSQGSHRDDSARRYIEQLLAQADVRIDGTRPWDIRLHDPGVPARVLALGSLGLGEAYMDGHWDCAHLDQLFDRLLRARLDRTVRGMSAVLHHLRARLFNRQTVRRAWQVGHTHYDLGNDFYAAMLDARMTYTCGFWEGCGTLDEAQAHKLDLVCRKLGLQPGMRVLDIGCGWGSFMRFAAKRYGVQCTGVTISAEQAGFVRAQCAGLPIETRLADYRDLDGRFDRIVSLGMFEHVGRKNHAAYMRVAERCLADDGLFLLHTIGRNESGHGTDPWIDRYIFPNGELPTLADIGLACEDRFVVEDLHNFGADYDRTLMAWHANFEAAWPAFSRTLGPRFHRMWRYYLLSCAGAFRARDLQLWQWVLSKPGRSGVYRRVSTTR

InterPro domains:
  IPR003333 Cyclopropane mycolic acid synthase [PIRSF003085] (36-379)
  IPR029063 S-adenosyl-L-methionine-dependent methyltransferase superfamily [G3DSA:3.40.50.150] (103-374)
  IPR029063 S-adenosyl-L-methionine-dependent methyltransferase superfamily [SSF53335] (120-375)
  IPR050723 Cyclopropane Fatty Acid Synthase/Methyltransferase [PTHR43667] (42-378)

Organism: Ralstonia solanacearum (NCBI:txid305)